Protein AF-0000000077294058 (afdb_homodimer)

pLDDT: mean 79.6, std 26.14, range [17.84, 98.94]

Foldseek 3Di:
DVVVVVVCCVCCVVVPDPDDDLALFFAAPPPQLQQAAAAADDLVCLQPPVNVVLVVSQVNSCVLLVAQKDASSRSPHRFGKMKGFFAPVVPVVQDVVLCVVQVDDGDHIWIFGPKDKDADAQDWDWAKFDALNHPQKIFIFIFGQKMKMWHATSVSDIDIDIDGGPRRVNVVQRVLSNRSHHRCVGGDPVGMDRNCVVVCVVVVNLEDEDRGRDPPPVPPVPDDDPPSPNPHPSDDPHYSPRPPPVCVVVVVVPPPVPPPPD/DVVVVVVVCVCCVVVPDPDDDLALFFAAPPPQLQQAAAAADDLVCLQPPVNVVLVVSQVNSCVLLVAQKDASSRSPHRFGKMKGFFAPVVCVVQDVVLCVVQVDDGDHIWIFGPKDKDADAQDWDWAKFDALNHPQKIFIFIFGQKMKMWHATSVSDIDIDIDGGPRRVNVVQRVLSNRSHHRCVGGDPVGMDRNCVVVCVVVVNLEDEDRGRDPPPVPPVDDDDPPSPNPHPSPDPHYSPRPPPVCVVVVVVPPPVPPPPD

Solvent-accessible surface area (backbone atoms only — not comparable to full-atom values): 27857 Å² total; per-residue (Å²): 112,70,62,59,51,47,50,48,50,46,42,36,66,74,54,45,70,61,63,64,64,72,39,83,29,58,47,33,40,57,40,66,57,49,55,38,62,33,37,73,64,60,70,88,44,38,71,34,70,67,47,47,48,50,52,51,44,50,52,52,35,34,59,50,54,56,36,41,58,46,34,34,28,40,24,60,34,64,37,28,36,38,37,37,34,34,57,69,72,51,50,71,72,56,34,67,68,53,36,58,76,44,43,55,68,71,36,69,83,41,56,32,37,50,62,47,78,43,81,72,34,81,56,69,45,76,46,54,36,36,37,64,38,44,71,64,34,34,24,34,32,70,31,45,37,21,28,35,40,37,30,21,31,76,82,53,42,82,44,77,44,82,25,44,35,42,49,16,40,51,51,53,56,42,50,31,38,36,58,20,38,59,70,76,74,62,34,46,61,91,52,39,20,38,73,52,25,65,57,25,49,43,48,58,11,61,33,33,44,52,52,46,66,66,75,73,60,71,71,66,72,66,75,85,81,91,52,93,67,69,44,60,63,52,65,82,58,38,20,66,24,68,63,68,69,60,61,68,65,60,50,54,63,57,57,66,68,64,61,65,86,111,114,67,64,60,49,47,50,46,50,47,42,37,66,74,53,45,70,62,64,66,64,72,39,83,32,58,47,31,40,58,41,65,56,48,56,39,62,34,37,74,64,59,71,90,45,38,70,32,69,66,47,47,48,52,51,53,43,49,54,51,35,34,60,50,57,57,38,41,60,48,35,35,29,41,24,60,34,65,37,28,35,39,38,36,34,31,57,68,72,51,50,73,72,58,34,68,66,54,35,58,75,44,43,55,69,71,36,69,84,43,58,31,36,50,61,46,79,45,81,73,33,83,54,68,45,74,46,54,36,35,36,64,36,44,68,64,33,34,25,35,32,70,32,46,36,20,28,36,39,35,30,20,32,74,82,53,42,81,44,76,44,82,25,47,36,42,49,16,40,50,50,53,54,43,51,31,39,36,58,19,36,57,70,75,74,63,34,45,62,90,51,38,21,39,75,51,26,65,58,26,48,42,47,58,10,60,33,32,44,51,53,47,68,66,73,70,62,70,72,63,69,67,74,86,82,88,52,94,66,70,45,59,61,53,59,87,53,36,20,64,24,69,65,68,68,59,62,69,66,60,50,53,63,58,59,64,70,65,60,67,92,110

Structure (mmCIF, N/CA/C/O backbone):
data_AF-0000000077294058-model_v1
#
loop_
_entity.id
_entity.type
_entity.pdbx_description
1 polymer 'Peptide deformylase'
#
loop_
_atom_site.group_PDB
_atom_site.id
_atom_site.type_symbol
_atom_site.label_atom_id
_atom_site.label_alt_id
_atom_site.label_comp_id
_atom_site.label_asym_id
_atom_site.label_entity_id
_atom_site.label_seq_id
_atom_site.pdbx_PDB_ins_code
_atom_site.Cartn_x
_atom_site.Cartn_y
_atom_site.Cartn_z
_atom_site.occupancy
_atom_site.B_iso_or_equiv
_atom_site.auth_seq_id
_atom_site.auth_comp_id
_atom_site.auth_asym_id
_atom_site.auth_atom_id
_atom_site.pdbx_PDB_model_num
ATOM 1 N N . MET A 1 1 ? 33.344 -24.406 22.625 1 46.06 1 MET A N 1
ATOM 2 C CA . MET A 1 1 ? 32.562 -24.953 21.516 1 46.06 1 MET A CA 1
ATOM 3 C C . MET A 1 1 ? 31.109 -24.531 21.625 1 46.06 1 MET A C 1
ATOM 5 O O . MET A 1 1 ? 30.484 -24.156 20.641 1 46.06 1 MET A O 1
ATOM 9 N N . ALA A 1 2 ? 30.547 -24.625 22.797 1 55.66 2 ALA A N 1
ATOM 10 C CA . ALA A 1 2 ? 29.141 -24.344 23.062 1 55.66 2 ALA A CA 1
ATOM 11 C C . ALA A 1 2 ? 28.859 -22.844 22.969 1 55.66 2 ALA A C 1
ATOM 13 O O . ALA A 1 2 ? 27.812 -22.438 22.453 1 55.66 2 ALA A O 1
ATOM 14 N N . LEU A 1 3 ? 29.766 -22.062 23.25 1 52.66 3 LEU A N 1
ATOM 15 C CA . LEU A 1 3 ? 29.578 -20.625 23.25 1 52.66 3 LEU A CA 1
ATOM 16 C C . LEU A 1 3 ? 29.609 -20.078 21.812 1 52.66 3 LEU A C 1
ATOM 18 O O . LEU A 1 3 ? 28.828 -19.188 21.469 1 52.66 3 LEU A O 1
ATOM 22 N N . LYS A 1 4 ? 30.531 -20.578 21.016 1 55.75 4 LYS A N 1
ATOM 23 C CA . LYS A 1 4 ? 30.609 -20.172 19.625 1 55.75 4 LYS A CA 1
ATOM 24 C C . LYS A 1 4 ? 29.359 -20.562 18.859 1 55.75 4 LYS A C 1
ATOM 26 O O . LYS A 1 4 ? 28.875 -19.812 18 1 55.75 4 LYS A O 1
ATOM 31 N N . SER A 1 5 ? 28.859 -21.734 19.234 1 54.81 5 SER A N 1
ATOM 32 C CA . SER A 1 5 ? 27.609 -22.172 18.625 1 54.81 5 SER A CA 1
ATOM 33 C C . SER A 1 5 ? 26.453 -21.25 19.016 1 54.81 5 SER A C 1
ATOM 35 O O . SER A 1 5 ? 25.594 -20.922 18.172 1 54.81 5 SER A O 1
ATOM 37 N N . PHE A 1 6 ? 26.531 -20.75 20.203 1 52.91 6 PHE A N 1
ATOM 38 C CA . PHE A 1 6 ? 25.5 -19.859 20.688 1 52.91 6 PHE A CA 1
ATOM 39 C C . PHE A 1 6 ? 25.594 -18.5 19.984 1 52.91 6 PHE A C 1
ATOM 41 O O . PHE A 1 6 ? 24.578 -17.938 19.562 1 52.91 6 PHE A O 1
ATOM 48 N N . LEU A 1 7 ? 26.734 -18.031 19.891 1 53.31 7 LEU A N 1
ATOM 49 C CA . LEU A 1 7 ? 26.938 -16.734 19.234 1 53.31 7 LEU A CA 1
ATOM 50 C C . LEU A 1 7 ? 26.609 -16.812 17.75 1 53.31 7 LEU A C 1
ATOM 52 O O . LEU A 1 7 ? 26.031 -15.883 17.203 1 53.31 7 LEU A O 1
ATOM 56 N N . SER A 1 8 ? 27 -17.906 17.141 1 52.81 8 SER A N 1
ATOM 57 C CA . SER A 1 8 ? 26.672 -18.109 15.742 1 52.81 8 SER A CA 1
ATOM 58 C C . SER A 1 8 ? 25.156 -18.219 15.547 1 52.81 8 SER A C 1
ATOM 60 O O . SER A 1 8 ? 24.609 -17.656 14.586 1 52.81 8 SER A O 1
ATOM 62 N N . ALA A 1 9 ? 24.609 -18.984 16.391 1 48.84 9 ALA A N 1
ATOM 63 C CA . ALA A 1 9 ? 23.156 -19.094 16.359 1 48.84 9 ALA A CA 1
ATOM 64 C C . ALA A 1 9 ? 22.484 -17.75 16.609 1 48.84 9 ALA A C 1
ATOM 66 O O . ALA A 1 9 ? 21.5 -17.391 15.961 1 48.84 9 ALA A O 1
ATOM 67 N N . TYR A 1 10 ? 23.109 -17.125 17.531 1 48.69 10 TYR A N 1
ATOM 68 C CA . TYR A 1 10 ? 22.656 -15.781 17.844 1 48.69 10 TYR A CA 1
ATOM 69 C C . TYR A 1 10 ? 22.828 -14.852 16.656 1 48.69 10 TYR A C 1
ATOM 71 O O . TYR A 1 10 ? 21.922 -14.094 16.312 1 48.69 10 TYR A O 1
ATOM 79 N N . ARG A 1 11 ? 24.016 -14.805 16.125 1 50.94 11 ARG A N 1
ATOM 80 C CA . ARG A 1 11 ? 24.297 -13.984 14.961 1 50.94 11 ARG A CA 1
ATOM 81 C C . ARG A 1 11 ? 23.422 -14.383 13.773 1 50.94 11 ARG A C 1
ATOM 83 O O . ARG A 1 11 ? 22.906 -13.523 13.062 1 50.94 11 ARG A O 1
ATOM 90 N N . ASN A 1 12 ? 23.391 -15.672 13.547 1 49.75 12 ASN A N 1
ATOM 91 C CA . ASN A 1 12 ? 22.547 -16.172 12.469 1 49.75 12 ASN A CA 1
ATOM 92 C C . ASN A 1 12 ? 21.078 -15.82 12.711 1 49.75 12 ASN A C 1
ATOM 94 O O . ASN A 1 12 ? 20.312 -15.648 11.758 1 49.75 12 ASN A O 1
ATOM 98 N N . PHE A 1 13 ? 20.812 -15.953 13.875 1 49.56 13 PHE A N 1
ATOM 99 C CA . PHE A 1 13 ? 19.453 -15.562 14.258 1 49.56 13 PHE A CA 1
ATOM 100 C C . PHE A 1 13 ? 19.219 -14.086 13.977 1 49.56 13 PHE A C 1
ATOM 102 O O . PHE A 1 13 ? 18.172 -13.711 13.43 1 49.56 13 PHE A O 1
ATOM 109 N N . PHE A 1 14 ? 20.172 -13.305 14.375 1 50.72 14 PHE A N 1
ATOM 110 C CA . PHE A 1 14 ? 20.047 -11.859 14.227 1 50.72 14 PHE A CA 1
ATOM 111 C C . PHE A 1 14 ? 20.438 -11.422 12.82 1 50.72 14 PHE A C 1
ATOM 113 O O . PHE A 1 14 ? 19.969 -10.391 12.336 1 50.72 14 PHE A O 1
ATOM 120 N N . TYR A 1 15 ? 21.391 -12.102 12.234 1 54.09 15 TYR A N 1
ATOM 121 C CA . TYR A 1 15 ? 21.828 -11.836 10.867 1 54.09 15 TYR A CA 1
ATOM 122 C C . TYR A 1 15 ? 21.656 -13.07 9.992 1 54.09 15 TYR A C 1
ATOM 124 O O . TYR A 1 15 ? 22.641 -13.711 9.609 1 54.09 15 TYR A O 1
ATOM 132 N N . PRO A 1 16 ? 20.422 -13.555 9.969 1 52.91 16 PRO A N 1
ATOM 133 C CA . PRO A 1 16 ? 20.234 -14.758 9.148 1 52.91 16 PRO A CA 1
ATOM 134 C C . PRO A 1 16 ? 20.781 -14.594 7.73 1 52.91 16 PRO A C 1
ATOM 136 O O . PRO A 1 16 ? 20.844 -13.477 7.211 1 52.91 16 PRO A O 1
ATOM 139 N N . LYS A 1 17 ? 21.531 -15.547 7.297 1 59.53 17 LYS A N 1
ATOM 140 C CA . LYS A 1 17 ? 21.828 -15.578 5.867 1 59.53 17 LYS A CA 1
ATOM 141 C C . LYS A 1 17 ? 20.562 -15.352 5.035 1 59.53 17 LYS A C 1
ATOM 143 O O . LYS A 1 17 ? 19.516 -15.93 5.328 1 59.53 17 LYS A O 1
ATOM 148 N N . PRO A 1 18 ? 20.625 -14.352 4.23 1 64.06 18 PRO A N 1
ATOM 149 C CA . PRO A 1 18 ? 19.422 -14.086 3.438 1 64.06 18 PRO A CA 1
ATOM 150 C C . PRO A 1 18 ? 18.859 -15.336 2.773 1 64.06 18 PRO A C 1
ATOM 152 O O . PRO A 1 18 ? 19.609 -16.156 2.254 1 64.06 18 PRO A O 1
ATOM 155 N N . ALA A 1 19 ? 17.672 -15.742 3.121 1 75.62 19 ALA A N 1
ATOM 156 C CA . ALA A 1 19 ? 16.984 -16.859 2.469 1 75.62 19 ALA A CA 1
ATOM 157 C C . ALA A 1 19 ? 17.125 -16.766 0.952 1 75.62 19 ALA A C 1
ATOM 159 O O . ALA A 1 19 ? 17.188 -15.672 0.39 1 75.62 19 ALA A O 1
ATOM 160 N N . LYS A 1 20 ? 17.391 -17.875 0.391 1 88.38 20 LYS A N 1
ATOM 161 C CA . LYS A 1 20 ? 17.406 -17.953 -1.066 1 88.38 20 LYS A CA 1
ATOM 162 C C . LYS A 1 20 ? 16.094 -18.469 -1.61 1 88.38 20 LYS A C 1
ATOM 164 O O . LYS A 1 20 ? 15.477 -19.359 -1.014 1 88.38 20 LYS A O 1
ATOM 169 N N . PRO A 1 21 ? 15.625 -17.969 -2.703 1 93.06 21 PRO A N 1
ATOM 170 C CA . PRO A 1 21 ? 14.406 -18.5 -3.326 1 93.06 21 PRO A CA 1
ATOM 171 C C . PRO A 1 21 ? 14.562 -19.938 -3.805 1 93.06 21 PRO A C 1
ATOM 173 O O . PRO A 1 21 ? 15.688 -20.406 -4.02 1 93.06 21 PRO A O 1
ATOM 176 N N . PRO A 1 22 ? 13.523 -20.688 -3.924 1 96 22 PRO A N 1
ATOM 177 C CA . PRO A 1 22 ? 12.141 -20.25 -3.77 1 96 22 PRO A CA 1
ATOM 178 C C . PRO A 1 22 ? 11.742 -20.031 -2.309 1 96 22 PRO A C 1
ATOM 180 O O . PRO A 1 22 ? 12 -20.891 -1.465 1 96 22 PRO A O 1
ATOM 183 N N . PHE A 1 23 ? 11.125 -18.984 -2.096 1 94.88 23 PHE A N 1
ATOM 184 C CA . PHE A 1 23 ? 10.789 -18.594 -0.732 1 94.88 23 PHE A CA 1
ATOM 185 C C . PHE A 1 23 ? 9.547 -19.328 -0.252 1 94.88 23 PHE A C 1
ATOM 187 O O . PHE A 1 23 ? 8.75 -19.812 -1.063 1 94.88 23 PHE A O 1
ATOM 194 N N . LEU A 1 24 ? 9.422 -19.344 1.121 1 93.56 24 LEU A N 1
ATOM 195 C CA . LEU A 1 24 ? 8.195 -19.828 1.733 1 93.56 24 LEU A CA 1
ATOM 196 C C . LEU A 1 24 ? 7.266 -18.688 2.102 1 93.56 24 LEU A C 1
ATOM 198 O O . LEU A 1 24 ? 6.148 -18.906 2.572 1 93.56 24 LEU A O 1
ATOM 202 N N . HIS A 1 25 ? 7.766 -17.5 1.9 1 93.19 25 HIS A N 1
ATOM 203 C CA . HIS A 1 25 ? 6.961 -16.297 2.006 1 93.19 25 HIS A CA 1
ATOM 204 C C . HIS A 1 25 ? 6.75 -15.648 0.637 1 93.19 25 HIS A C 1
ATOM 206 O O . HIS A 1 25 ? 7.285 -16.125 -0.366 1 93.19 25 HIS A O 1
ATOM 212 N N . ILE A 1 26 ? 5.898 -14.648 0.587 1 96 26 ILE A N 1
ATOM 213 C CA . ILE A 1 26 ? 5.586 -13.992 -0.681 1 96 26 ILE A CA 1
ATOM 214 C C . ILE A 1 26 ? 6.309 -12.648 -0.763 1 96 26 ILE A C 1
ATOM 216 O O . ILE A 1 26 ? 6.262 -11.852 0.177 1 96 26 ILE A O 1
ATOM 220 N N . CYS A 1 27 ? 7.047 -12.484 -1.864 1 96.81 27 CYS A N 1
ATOM 221 C CA . CYS A 1 27 ? 7.727 -11.219 -2.109 1 96.81 27 CYS A CA 1
ATOM 222 C C . CYS A 1 27 ? 6.734 -10.062 -2.131 1 96.81 27 CYS A C 1
ATOM 224 O O . CYS A 1 27 ? 5.613 -10.211 -2.621 1 96.81 27 CYS A O 1
ATOM 226 N N . GLN A 1 28 ? 7.172 -8.945 -1.609 1 96 28 GLN A N 1
ATOM 227 C CA . GLN A 1 28 ? 6.312 -7.773 -1.541 1 96 28 GLN A CA 1
ATOM 228 C C . GLN A 1 28 ? 6.742 -6.719 -2.557 1 96 28 GLN A C 1
ATOM 230 O O . GLN A 1 28 ? 7.906 -6.676 -2.961 1 96 28 GLN A O 1
ATOM 235 N N . VAL A 1 29 ? 5.773 -5.879 -2.971 1 97.38 29 VAL A N 1
ATOM 236 C CA . VAL A 1 29 ? 6.027 -4.828 -3.951 1 97.38 29 VAL A CA 1
ATOM 237 C C . VAL A 1 29 ? 7.273 -4.039 -3.555 1 97.38 29 VAL A C 1
ATOM 239 O O . VAL A 1 29 ? 7.477 -3.738 -2.377 1 97.38 29 VAL A O 1
ATOM 242 N N . GLY A 1 30 ? 8.07 -3.678 -4.543 1 96.25 30 GLY A N 1
ATOM 243 C CA . GLY A 1 30 ? 9.391 -3.1 -4.332 1 96.25 30 GLY A CA 1
ATOM 244 C C . GLY A 1 30 ? 10.516 -4.047 -4.688 1 96.25 30 GLY A C 1
ATOM 245 O O . GLY A 1 30 ? 11.594 -3.613 -5.094 1 96.25 30 GLY A O 1
ATOM 246 N N . ASP A 1 31 ? 10.266 -5.363 -4.398 1 95.38 31 ASP A N 1
ATOM 247 C CA . ASP A 1 31 ? 11.219 -6.375 -4.852 1 95.38 31 ASP A CA 1
ATOM 248 C C . ASP A 1 31 ? 11.359 -6.348 -6.371 1 95.38 31 ASP A C 1
ATOM 250 O O . ASP A 1 31 ? 10.375 -6.5 -7.098 1 95.38 31 ASP A O 1
ATOM 254 N N . PRO A 1 32 ? 12.539 -6.219 -6.867 1 96.69 32 PRO A N 1
ATOM 255 C CA . PRO A 1 32 ? 12.734 -6.117 -8.312 1 96.69 32 PRO A CA 1
ATOM 256 C C . PRO A 1 32 ? 12.219 -7.34 -9.07 1 96.69 32 PRO A C 1
ATOM 258 O O . PRO A 1 32 ? 11.844 -7.23 -10.242 1 96.69 32 PRO A O 1
ATOM 261 N N . ILE A 1 33 ? 12.117 -8.453 -8.406 1 97.44 33 ILE A N 1
ATOM 262 C CA . ILE A 1 33 ? 11.648 -9.688 -9.023 1 97.44 33 ILE A CA 1
ATOM 263 C C . ILE A 1 33 ? 10.211 -9.516 -9.5 1 97.44 33 ILE A C 1
ATOM 265 O O . ILE A 1 33 ? 9.766 -10.203 -10.422 1 97.44 33 ILE A O 1
ATOM 269 N N . LEU A 1 34 ? 9.461 -8.594 -8.891 1 98.19 34 LEU A N 1
ATOM 270 C CA . LEU A 1 34 ? 8.047 -8.398 -9.203 1 98.19 34 LEU A CA 1
ATOM 271 C C . LEU A 1 34 ? 7.875 -7.402 -10.344 1 98.19 34 LEU A C 1
ATOM 273 O O . LEU A 1 34 ? 6.758 -7.184 -10.812 1 98.19 34 LEU A O 1
ATOM 277 N N . ARG A 1 35 ? 8.93 -6.828 -10.828 1 97.69 35 ARG A N 1
ATOM 278 C CA . ARG A 1 35 ? 8.828 -5.816 -11.875 1 97.69 35 ARG A CA 1
ATOM 279 C C . ARG A 1 35 ? 9.562 -6.262 -13.141 1 97.69 35 ARG A C 1
ATOM 281 O O . ARG A 1 35 ? 9.531 -5.566 -14.156 1 97.69 35 ARG A O 1
ATOM 288 N N . ALA A 1 36 ? 10.172 -7.352 -13.102 1 96.88 36 ALA A N 1
ATOM 289 C CA . ALA A 1 36 ? 10.844 -7.895 -14.273 1 96.88 36 ALA A CA 1
ATOM 290 C C . ALA A 1 36 ? 10 -8.977 -14.945 1 96.88 36 ALA A C 1
ATOM 292 O O . ALA A 1 36 ? 9.391 -9.805 -14.266 1 96.88 36 ALA A O 1
ATOM 293 N N . PRO A 1 37 ? 9.992 -8.969 -16.297 1 98.38 37 PRO A N 1
ATOM 294 C CA . PRO A 1 37 ? 9.305 -10.086 -16.953 1 98.38 37 PRO A CA 1
ATOM 295 C C . PRO A 1 37 ? 9.977 -11.43 -16.672 1 98.38 37 PRO A C 1
ATOM 297 O O . PRO A 1 37 ? 11.203 -11.531 -16.703 1 98.38 37 PRO A O 1
ATOM 300 N N . ALA A 1 38 ? 9.195 -12.398 -16.391 1 98.56 38 ALA A N 1
ATOM 301 C CA . ALA A 1 38 ? 9.703 -13.742 -16.141 1 98.56 38 ALA A CA 1
ATOM 302 C C . ALA A 1 38 ? 10.125 -14.422 -17.438 1 98.56 38 ALA A C 1
ATOM 304 O O . ALA A 1 38 ? 9.609 -14.094 -18.5 1 98.56 38 ALA A O 1
ATOM 305 N N . LYS A 1 39 ? 10.977 -15.367 -17.312 1 98.62 39 LYS A N 1
ATOM 306 C CA . LYS A 1 39 ? 11.516 -16.062 -18.484 1 98.62 39 LYS A CA 1
ATOM 307 C C . LYS A 1 39 ? 10.805 -17.406 -18.703 1 98.62 39 LYS A C 1
ATOM 309 O O . LYS A 1 39 ? 10.438 -18.078 -17.734 1 98.62 39 LYS A O 1
ATOM 314 N N . PRO A 1 40 ? 10.75 -17.797 -19.953 1 98.75 40 PRO A N 1
ATOM 315 C CA . PRO A 1 40 ? 10.133 -19.094 -20.219 1 98.75 40 PRO A CA 1
ATOM 316 C C . PRO A 1 40 ? 10.961 -20.266 -19.688 1 98.75 40 PRO A C 1
ATOM 318 O O . PRO A 1 40 ? 12.188 -20.156 -19.578 1 98.75 40 PRO A O 1
ATOM 321 N N . VAL A 1 41 ? 10.266 -21.297 -19.359 1 98.75 41 VAL A N 1
ATOM 322 C CA . VAL A 1 41 ? 10.898 -22.562 -19.016 1 98.75 41 VAL A CA 1
ATOM 323 C C . VAL A 1 41 ? 11.141 -23.391 -20.281 1 98.75 41 VAL A C 1
ATOM 325 O O . VAL A 1 41 ? 10.211 -23.625 -21.062 1 98.75 41 VAL A O 1
ATOM 328 N N . PRO A 1 42 ? 12.359 -23.781 -20.5 1 98.06 42 PRO A N 1
ATOM 329 C CA . PRO A 1 42 ? 12.516 -24.734 -21.609 1 98.06 42 PRO A CA 1
ATOM 330 C C . PRO A 1 42 ? 11.633 -25.969 -21.469 1 98.06 42 PRO A C 1
ATOM 332 O O . PRO A 1 42 ? 11.594 -26.578 -20.391 1 98.06 42 PRO A O 1
ATOM 335 N N . PRO A 1 43 ? 10.953 -26.344 -22.484 1 96.19 43 PRO A N 1
ATOM 336 C CA . PRO A 1 43 ? 9.984 -27.438 -22.375 1 96.19 43 PRO A CA 1
ATOM 337 C C . PRO A 1 43 ? 10.602 -28.734 -21.859 1 96.19 43 PRO A C 1
ATOM 339 O O . PRO A 1 43 ? 9.961 -29.453 -21.094 1 96.19 43 PRO A O 1
ATOM 342 N N . ASP A 1 44 ? 11.875 -29.016 -22.188 1 96.31 44 ASP A N 1
ATOM 343 C CA . ASP A 1 44 ? 12.547 -30.234 -21.766 1 96.31 44 ASP A CA 1
ATOM 344 C C . ASP A 1 44 ? 12.844 -30.219 -20.266 1 96.31 44 ASP A C 1
ATOM 346 O O . ASP A 1 44 ? 13.125 -31.266 -19.672 1 96.31 44 ASP A O 1
ATOM 350 N N . ASP A 1 45 ? 12.695 -29.031 -19.672 1 97.75 45 ASP A N 1
ATOM 351 C CA . ASP A 1 45 ? 13.047 -28.875 -18.266 1 97.75 45 ASP A CA 1
ATOM 352 C C . ASP A 1 45 ? 11.805 -29 -17.375 1 97.75 45 ASP A C 1
ATOM 354 O O . ASP A 1 45 ? 11.922 -29.078 -16.156 1 97.75 45 ASP A O 1
ATOM 358 N N . VAL A 1 46 ? 10.656 -29.109 -17.891 1 98.25 46 VAL A N 1
ATOM 359 C CA . VAL A 1 46 ? 9.398 -29.031 -17.156 1 98.25 46 VAL A CA 1
ATOM 360 C C . VAL A 1 46 ? 9.352 -30.156 -16.109 1 98.25 46 VAL A C 1
ATOM 362 O O . VAL A 1 46 ? 8.906 -29.938 -14.984 1 98.25 46 VAL A O 1
ATOM 365 N N . THR A 1 47 ? 9.883 -31.312 -16.469 1 97.94 47 THR A N 1
ATOM 366 C CA . THR A 1 47 ? 9.781 -32.469 -15.57 1 97.94 47 THR A CA 1
ATOM 367 C C . THR A 1 47 ? 11.055 -32.625 -14.734 1 97.94 47 THR A C 1
ATOM 369 O O . THR A 1 47 ? 11.211 -33.594 -14.008 1 97.94 47 THR A O 1
ATOM 372 N N . SER A 1 48 ? 11.992 -31.656 -14.883 1 97.75 48 SER A N 1
ATOM 373 C CA . SER A 1 48 ? 13.219 -31.703 -14.086 1 97.75 48 SER A CA 1
ATOM 374 C C . SER A 1 48 ? 12.914 -31.578 -12.602 1 97.75 48 SER A C 1
ATOM 376 O O . SER A 1 48 ? 11.906 -30.984 -12.211 1 97.75 48 SER A O 1
ATOM 378 N N . PRO A 1 49 ? 13.781 -32.094 -11.727 1 97.69 49 PRO A N 1
ATOM 379 C CA . PRO A 1 49 ? 13.602 -31.984 -10.281 1 97.69 49 PRO A CA 1
ATOM 380 C C . PRO A 1 49 ? 13.523 -30.531 -9.82 1 97.69 49 PRO A C 1
ATOM 382 O O . PRO A 1 49 ? 12.789 -30.203 -8.875 1 97.69 49 PRO A O 1
ATOM 385 N N . GLU A 1 50 ? 14.242 -29.672 -10.461 1 97.38 50 GLU A N 1
ATOM 386 C CA . GLU A 1 50 ? 14.273 -28.266 -10.094 1 97.38 50 GLU A CA 1
ATOM 387 C C . GLU A 1 50 ? 12.906 -27.609 -10.297 1 97.38 50 GLU A C 1
ATOM 389 O O . GLU A 1 50 ? 12.391 -26.953 -9.391 1 97.38 50 GLU A O 1
ATOM 394 N N . ILE A 1 51 ? 12.359 -27.844 -11.438 1 98.38 51 ILE A N 1
ATOM 395 C CA . ILE A 1 51 ? 11.062 -27.234 -11.742 1 98.38 51 ILE A CA 1
ATOM 396 C C . ILE A 1 51 ? 9.984 -27.859 -10.852 1 98.38 51 ILE A C 1
ATOM 398 O O . ILE A 1 51 ? 9.109 -27.156 -10.344 1 98.38 51 ILE A O 1
ATOM 402 N N . GLN A 1 52 ? 10.078 -29.172 -10.617 1 98.31 52 GLN A N 1
ATOM 403 C CA . GLN A 1 52 ? 9.094 -29.859 -9.781 1 98.31 52 GLN A CA 1
ATOM 404 C C . GLN A 1 52 ? 9.164 -29.359 -8.336 1 98.31 52 GLN A C 1
ATOM 406 O O . GLN A 1 52 ? 8.141 -29.25 -7.66 1 98.31 52 GLN A O 1
ATOM 411 N N . GLU A 1 53 ? 10.328 -29.016 -7.906 1 97.81 53 GLU A N 1
ATOM 412 C CA . GLU A 1 53 ? 10.492 -28.453 -6.57 1 97.81 53 GLU A CA 1
ATOM 413 C C . GLU A 1 53 ? 9.852 -27.062 -6.477 1 97.81 53 GLU A C 1
ATOM 415 O O . GLU A 1 53 ? 9.227 -26.734 -5.473 1 97.81 53 GLU A O 1
ATOM 420 N N . ILE A 1 54 ? 10.055 -26.312 -7.5 1 98.25 54 ILE A N 1
ATOM 421 C CA . ILE A 1 54 ? 9.445 -24.984 -7.551 1 98.25 54 ILE A CA 1
ATOM 422 C C . ILE A 1 54 ? 7.93 -25.109 -7.477 1 98.25 54 ILE A C 1
ATOM 424 O O . ILE A 1 54 ? 7.281 -24.406 -6.703 1 98.25 54 ILE A O 1
ATOM 428 N N . LEU A 1 55 ? 7.41 -26.031 -8.203 1 98.56 55 LEU A N 1
ATOM 429 C CA . LEU A 1 55 ? 5.969 -26.25 -8.219 1 98.56 55 LEU A CA 1
ATOM 430 C C . LEU A 1 55 ? 5.465 -26.672 -6.848 1 98.56 55 LEU A C 1
ATOM 432 O O . LEU A 1 55 ? 4.434 -26.188 -6.379 1 98.56 55 LEU A O 1
ATOM 436 N N . SER A 1 56 ? 6.184 -27.562 -6.246 1 98.19 56 SER A N 1
ATOM 437 C CA . SER A 1 56 ? 5.82 -28.016 -4.91 1 98.19 56 SER A CA 1
ATOM 438 C C . SER A 1 56 ? 5.836 -26.859 -3.91 1 98.19 56 SER A C 1
ATOM 440 O O . SER A 1 56 ? 4.938 -26.75 -3.074 1 98.19 56 SER A O 1
ATOM 442 N N . ARG A 1 57 ? 6.836 -26.016 -4.043 1 97.38 57 ARG A N 1
ATOM 443 C CA . ARG A 1 57 ? 6.949 -24.844 -3.17 1 97.38 57 ARG A CA 1
ATOM 444 C C . ARG A 1 57 ? 5.797 -23.875 -3.398 1 97.38 57 ARG A C 1
ATOM 446 O O . ARG A 1 57 ? 5.227 -23.344 -2.441 1 97.38 57 ARG A O 1
ATOM 453 N N . MET A 1 58 ? 5.43 -23.672 -4.578 1 98.06 58 MET A N 1
ATOM 454 C CA . MET A 1 58 ? 4.324 -22.781 -4.914 1 98.06 58 MET A CA 1
ATOM 455 C C . MET A 1 58 ? 3.012 -23.297 -4.328 1 98.06 58 MET A C 1
ATOM 457 O O . MET A 1 58 ? 2.232 -22.516 -3.773 1 98.06 58 MET A O 1
ATOM 461 N N . GLN A 1 59 ? 2.824 -24.578 -4.484 1 97.12 59 GLN A N 1
ATOM 462 C CA . GLN A 1 59 ? 1.606 -25.156 -3.938 1 97.12 59 GLN A CA 1
ATOM 463 C C . GLN A 1 59 ? 1.547 -25 -2.422 1 97.12 59 GLN A C 1
ATOM 465 O O . GLN A 1 59 ? 0.494 -24.672 -1.868 1 97.12 59 GLN A O 1
ATOM 470 N N . LEU A 1 60 ? 2.676 -25.219 -1.797 1 96.38 60 LEU A N 1
ATOM 471 C CA . LEU A 1 60 ? 2.762 -25.062 -0.349 1 96.38 60 LEU A CA 1
ATOM 472 C C . LEU A 1 60 ? 2.459 -23.625 0.06 1 96.38 60 LEU A C 1
ATOM 474 O O . LEU A 1 60 ? 1.684 -23.391 0.99 1 96.38 60 LEU A O 1
ATOM 478 N N . VAL A 1 61 ? 3.041 -22.688 -0.633 1 95.5 61 VAL A N 1
ATOM 479 C CA . VAL A 1 61 ? 2.863 -21.281 -0.324 1 95.5 61 VAL A CA 1
ATOM 480 C C . VAL A 1 61 ? 1.415 -20.859 -0.582 1 95.5 61 VAL A C 1
ATOM 482 O O . VAL A 1 61 ? 0.821 -20.125 0.211 1 95.5 61 VAL A O 1
ATOM 485 N N . MET A 1 62 ? 0.871 -21.297 -1.67 1 94.56 62 MET A N 1
ATOM 486 C CA . MET A 1 62 ? -0.523 -21 -1.982 1 94.56 62 MET A CA 1
ATOM 487 C C . MET A 1 62 ? -1.445 -21.453 -0.858 1 94.56 62 MET A C 1
ATOM 489 O O . MET A 1 62 ? -2.354 -20.719 -0.458 1 94.56 62 MET A O 1
ATOM 493 N N . LYS A 1 63 ? -1.213 -22.625 -0.377 1 90.81 63 LYS A N 1
ATOM 494 C CA . LYS A 1 63 ? -1.999 -23.156 0.731 1 90.81 63 LYS A CA 1
ATOM 495 C C . LYS A 1 63 ? -1.768 -22.359 2.008 1 90.81 63 LYS A C 1
ATOM 497 O O . LYS A 1 63 ? -2.721 -21.984 2.699 1 90.81 63 LYS A O 1
ATOM 502 N N . LYS A 1 64 ? -0.516 -22.094 2.246 1 89.94 64 LYS A N 1
ATOM 503 C CA . LYS A 1 64 ? -0.125 -21.375 3.453 1 89.94 64 LYS A CA 1
ATOM 504 C C . LYS A 1 64 ? -0.784 -20 3.504 1 89.94 64 LYS A C 1
ATOM 506 O O . LYS A 1 64 ? -1.233 -19.562 4.566 1 89.94 64 LYS A O 1
ATOM 511 N N . TYR A 1 65 ? -0.843 -19.344 2.432 1 89.44 65 TYR A N 1
ATOM 512 C CA . TYR A 1 65 ? -1.357 -17.969 2.375 1 89.44 65 TYR A CA 1
ATOM 513 C C . TYR A 1 65 ? -2.822 -17.969 1.954 1 89.44 65 TYR A C 1
ATOM 515 O O . TYR A 1 65 ? -3.43 -16.891 1.834 1 89.44 65 TYR A O 1
ATOM 523 N N . ASP A 1 66 ? -3.398 -19.125 1.656 1 88.81 66 ASP A N 1
ATOM 524 C CA . ASP A 1 66 ? -4.801 -19.281 1.284 1 88.81 66 ASP A CA 1
ATOM 525 C C . ASP A 1 66 ? -5.168 -18.375 0.11 1 88.81 66 ASP A C 1
ATOM 527 O O . ASP A 1 66 ? -6.164 -17.656 0.165 1 88.81 66 ASP A O 1
ATOM 531 N N . CYS A 1 67 ? -4.293 -18.359 -0.88 1 90.81 67 CYS A N 1
ATOM 532 C CA . CYS A 1 67 ? -4.562 -17.562 -2.062 1 90.81 67 CYS A CA 1
ATOM 533 C C . CYS A 1 67 ? -5.09 -18.422 -3.203 1 90.81 67 CYS A C 1
ATOM 535 O O . CYS A 1 67 ? -5.055 -19.641 -3.129 1 90.81 67 CYS A O 1
ATOM 537 N N . VAL A 1 68 ? -5.668 -17.766 -4.227 1 94.38 68 VAL A N 1
ATOM 538 C CA . VAL A 1 68 ? -6.371 -18.484 -5.285 1 94.38 68 VAL A CA 1
ATOM 539 C C . VAL A 1 68 ? -5.508 -18.516 -6.543 1 94.38 68 VAL A C 1
ATOM 541 O O . VAL A 1 68 ? -5.852 -19.203 -7.52 1 94.38 68 VAL A O 1
ATOM 544 N N . GLY A 1 69 ? -4.457 -17.828 -6.555 1 97 69 GLY A N 1
ATOM 545 C CA . GLY A 1 69 ? -3.449 -17.812 -7.605 1 97 69 GLY A CA 1
ATOM 546 C C . GLY A 1 69 ? -2.076 -17.406 -7.105 1 97 69 GLY A C 1
ATOM 547 O O . GLY A 1 69 ? -1.96 -16.641 -6.145 1 97 69 GLY A O 1
ATOM 548 N N . LEU A 1 70 ? -1.101 -17.891 -7.75 1 98.5 70 LEU A N 1
ATOM 549 C CA . LEU A 1 70 ? 0.28 -17.578 -7.402 1 98.5 70 LEU A CA 1
ATOM 550 C C . LEU A 1 70 ? 1.2 -17.75 -8.602 1 98.5 70 LEU A C 1
ATOM 552 O O . LEU A 1 70 ? 1.088 -18.734 -9.344 1 98.5 70 LEU A O 1
ATOM 556 N N . SER A 1 71 ? 2.064 -16.797 -8.789 1 98.75 71 SER A N 1
ATOM 557 C CA . SER A 1 71 ? 3.078 -16.891 -9.828 1 98.75 71 SER A CA 1
ATOM 558 C C . SER A 1 71 ? 4.465 -17.109 -9.234 1 98.75 71 SER A C 1
ATOM 560 O O . SER A 1 71 ? 4.719 -16.734 -8.086 1 98.75 71 SER A O 1
ATOM 562 N N . ALA A 1 72 ? 5.324 -17.656 -10 1 98.81 72 ALA A N 1
ATOM 563 C CA . ALA A 1 72 ? 6.66 -18.031 -9.547 1 98.81 72 ALA A CA 1
ATOM 564 C C . ALA A 1 72 ? 7.434 -16.797 -9.062 1 98.81 72 ALA A C 1
ATOM 566 O O . ALA A 1 72 ? 8.141 -16.859 -8.055 1 98.81 72 ALA A O 1
ATOM 567 N N . PRO A 1 73 ? 7.297 -15.633 -9.727 1 98.75 73 PRO A N 1
ATOM 568 C CA . PRO A 1 73 ? 8.023 -14.461 -9.234 1 98.75 73 PRO A CA 1
ATOM 569 C C . PRO A 1 73 ? 7.637 -14.086 -7.805 1 98.75 73 PRO A C 1
ATOM 571 O O . PRO A 1 73 ? 8.461 -13.547 -7.059 1 98.75 73 PRO A O 1
ATOM 574 N N . GLN A 1 74 ? 6.473 -14.422 -7.406 1 98.5 74 GLN A N 1
ATOM 575 C CA . GLN A 1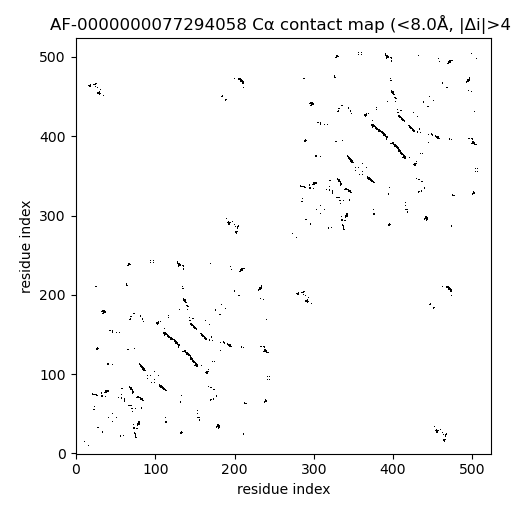 74 ? 6.008 -14.062 -6.074 1 98.5 74 GLN A CA 1
ATOM 576 C C . GLN A 1 74 ? 6.762 -14.828 -4.996 1 98.5 74 GLN A C 1
ATOM 578 O O . GLN A 1 74 ? 6.746 -14.445 -3.824 1 98.5 74 GLN A O 1
ATOM 583 N N . ILE A 1 75 ? 7.43 -15.914 -5.391 1 97.81 75 ILE A N 1
ATOM 584 C CA . ILE A 1 75 ? 8.258 -16.625 -4.414 1 97.81 75 ILE A CA 1
ATOM 585 C C . ILE A 1 75 ? 9.727 -16.5 -4.809 1 97.81 75 ILE A C 1
ATOM 587 O O . ILE A 1 75 ? 10.547 -17.344 -4.438 1 97.81 75 ILE A O 1
ATOM 591 N N . GLY A 1 76 ? 10.047 -15.57 -5.676 1 97.88 76 GLY A N 1
ATOM 592 C CA . GLY A 1 76 ? 11.43 -15.211 -5.945 1 97.88 76 GLY A CA 1
ATOM 593 C C . GLY A 1 76 ? 12.008 -15.93 -7.148 1 97.88 76 GLY A C 1
ATOM 594 O O . GLY A 1 76 ? 13.227 -15.945 -7.336 1 97.88 76 GLY A O 1
ATOM 595 N N . ILE A 1 77 ? 11.234 -16.578 -7.918 1 98.31 77 ILE A N 1
ATOM 596 C CA . ILE A 1 77 ? 11.719 -17.344 -9.062 1 98.31 77 ILE A CA 1
ATOM 597 C C . ILE A 1 77 ? 11.297 -16.656 -10.359 1 98.31 77 ILE A C 1
ATOM 599 O O . ILE A 1 77 ? 10.102 -16.516 -10.633 1 98.31 77 ILE A O 1
ATOM 603 N N . PRO A 1 78 ? 12.18 -16.203 -11.203 1 98.25 78 PRO A N 1
ATOM 604 C CA . PRO A 1 78 ? 11.852 -15.453 -12.414 1 98.25 78 PRO A CA 1
ATOM 605 C C . PRO A 1 78 ? 11.508 -16.359 -13.594 1 98.25 78 PRO A C 1
ATOM 607 O O . PRO A 1 78 ? 12.086 -16.219 -14.672 1 98.25 78 PRO A O 1
ATOM 610 N N . LEU A 1 79 ? 10.594 -17.266 -13.43 1 98.81 79 LEU A N 1
ATOM 611 C CA . LEU A 1 79 ? 10.156 -18.188 -14.477 1 98.81 79 LEU A CA 1
ATOM 612 C C . LEU A 1 79 ? 8.664 -18.047 -14.742 1 98.81 79 LEU A C 1
ATOM 614 O O . LEU A 1 79 ? 7.898 -17.719 -13.828 1 98.81 79 LEU A O 1
ATOM 618 N N . ARG A 1 80 ? 8.234 -18.281 -15.922 1 98.94 80 ARG A N 1
ATOM 619 C CA . ARG A 1 80 ? 6.836 -18.125 -16.328 1 98.94 80 ARG A CA 1
ATOM 620 C C . ARG A 1 80 ? 6.008 -19.328 -15.891 1 98.94 80 ARG A C 1
ATOM 622 O O . ARG A 1 80 ? 5.641 -20.156 -16.719 1 98.94 80 ARG A O 1
ATOM 629 N N . ILE A 1 81 ? 5.738 -19.406 -14.695 1 98.94 81 ILE A N 1
ATOM 630 C CA . ILE A 1 81 ? 4.934 -20.438 -14.062 1 98.94 81 ILE A CA 1
ATOM 631 C C . ILE A 1 81 ? 3.857 -19.812 -13.188 1 98.94 81 ILE A C 1
ATOM 633 O O . ILE A 1 81 ? 4.129 -18.844 -12.461 1 98.94 81 ILE A O 1
ATOM 637 N N . LEU A 1 82 ? 2.633 -20.266 -13.328 1 98.69 82 LEU A N 1
ATOM 638 C CA . LEU A 1 82 ? 1.603 -19.844 -12.375 1 98.69 82 LEU A CA 1
ATOM 639 C C . LEU A 1 82 ? 0.702 -21.016 -12.008 1 98.69 82 LEU A C 1
ATOM 641 O O . LEU A 1 82 ? 0.649 -22.016 -12.734 1 98.69 82 LEU A O 1
ATOM 645 N N . ILE A 1 83 ? 0.102 -20.969 -10.867 1 98.62 83 ILE A N 1
ATOM 646 C CA . ILE A 1 83 ? -0.864 -21.969 -10.406 1 98.62 83 ILE A CA 1
ATOM 647 C C . ILE A 1 83 ? -2.158 -21.266 -9.984 1 98.62 83 ILE A C 1
ATOM 649 O O . ILE A 1 83 ? -2.133 -20.141 -9.508 1 98.62 83 ILE A O 1
ATOM 653 N N . LEU A 1 84 ? -3.275 -21.922 -10.219 1 97.81 84 LEU A N 1
ATOM 654 C CA . LEU A 1 84 ? -4.617 -21.406 -9.953 1 97.81 84 LEU A CA 1
ATOM 655 C C . LEU A 1 84 ? -5.438 -22.438 -9.18 1 97.81 84 LEU A C 1
ATOM 657 O O . LEU A 1 84 ? -5.305 -23.641 -9.406 1 97.81 84 LEU A O 1
ATOM 661 N N . GLU A 1 85 ? -6.262 -21.953 -8.305 1 95.81 85 GLU A N 1
ATOM 662 C CA . GLU A 1 85 ? -7.211 -22.812 -7.602 1 95.81 85 GLU A CA 1
ATOM 663 C C . GLU A 1 85 ? -8.375 -22.016 -7.039 1 95.81 85 GLU A C 1
ATOM 665 O O . GLU A 1 85 ? -8.172 -20.953 -6.449 1 95.81 85 GLU A O 1
ATOM 670 N N . PHE A 1 86 ? -9.508 -22.422 -7.34 1 93.56 86 PHE A N 1
ATOM 671 C CA . PHE A 1 86 ? -10.703 -21.844 -6.75 1 93.56 86 PHE A CA 1
ATOM 672 C C . PHE A 1 86 ? -11.672 -22.922 -6.297 1 93.56 86 PHE A C 1
ATOM 674 O O . PHE A 1 86 ? -12.578 -23.312 -7.039 1 93.56 86 PHE A O 1
ATOM 681 N N . LEU A 1 87 ? -11.516 -23.312 -5.031 1 90.12 87 LEU A N 1
ATOM 682 C CA . LEU A 1 87 ? -12.203 -24.484 -4.504 1 90.12 87 LEU A CA 1
ATOM 683 C C . LEU A 1 87 ? -13.625 -24.141 -4.09 1 90.12 87 LEU A C 1
ATOM 685 O O . LEU A 1 87 ? -13.938 -22.984 -3.824 1 90.12 87 LEU A O 1
ATOM 689 N N . PRO A 1 88 ? -14.477 -25.125 -3.992 1 87.5 88 PRO A N 1
ATOM 690 C CA . PRO A 1 88 ? -15.883 -24.906 -3.643 1 87.5 88 PRO A CA 1
ATOM 691 C C . PRO A 1 88 ? -16.062 -24.25 -2.277 1 87.5 88 PRO A C 1
ATOM 693 O O . PRO A 1 88 ? -17.031 -23.516 -2.057 1 87.5 88 PRO A O 1
ATOM 696 N N . LYS A 1 89 ? -15.172 -24.484 -1.403 1 83.12 89 LYS A N 1
ATOM 697 C CA . LYS A 1 89 ? -15.266 -23.906 -0.065 1 83.12 89 LYS A CA 1
ATOM 698 C C . LYS A 1 89 ? -15.297 -22.391 -0.125 1 83.12 89 LYS A C 1
ATOM 700 O O . LYS A 1 89 ? -15.805 -21.734 0.788 1 83.12 89 LYS A O 1
ATOM 705 N N . ARG A 1 90 ? -14.797 -21.875 -1.195 1 80.81 90 ARG A N 1
ATOM 706 C CA . ARG A 1 90 ? -14.75 -20.438 -1.354 1 80.81 90 ARG A CA 1
ATOM 707 C C . ARG A 1 90 ? -16.141 -19.859 -1.577 1 80.81 90 ARG A C 1
ATOM 709 O O . ARG A 1 90 ? -16.406 -18.703 -1.23 1 80.81 90 ARG A O 1
ATOM 716 N N . ARG A 1 91 ? -17.016 -20.625 -2.188 1 78.31 91 ARG A N 1
ATOM 717 C CA . ARG A 1 91 ? -18.406 -20.203 -2.385 1 78.31 91 ARG A CA 1
ATOM 718 C C . ARG A 1 91 ? -19.062 -19.859 -1.053 1 78.31 91 ARG A C 1
ATOM 720 O O . ARG A 1 91 ? -19.766 -18.859 -0.937 1 78.31 91 ARG A O 1
ATOM 727 N N . LYS A 1 92 ? -18.859 -20.672 -0.112 1 75.56 92 LYS A N 1
ATOM 728 C CA . LYS A 1 92 ? -19.453 -20.484 1.211 1 75.56 92 LYS A CA 1
ATOM 729 C C . LYS A 1 92 ? -18.859 -19.234 1.891 1 75.56 92 LYS A C 1
ATOM 731 O O . LYS A 1 92 ? -19.578 -18.531 2.6 1 75.56 92 LYS A O 1
ATOM 736 N N . GLN A 1 93 ? -17.672 -18.953 1.613 1 74.38 93 GLN A N 1
ATOM 737 C CA . GLN A 1 93 ? -16.969 -17.844 2.25 1 74.38 93 GLN A CA 1
ATOM 738 C C . GLN A 1 93 ? -17.406 -16.516 1.673 1 74.38 93 GLN A C 1
ATOM 740 O O . GLN A 1 93 ? -17.484 -15.516 2.395 1 74.38 93 GLN A O 1
ATOM 745 N N . SER A 1 94 ? -17.75 -16.359 0.511 1 76.12 94 SER A N 1
ATOM 746 C CA . SER A 1 94 ? -18.062 -15.102 -0.165 1 76.12 94 SER A CA 1
ATOM 747 C C . SER A 1 94 ? -19.547 -14.781 -0.071 1 76.12 94 SER A C 1
ATOM 749 O O . SER A 1 94 ? -19.953 -13.617 -0.165 1 76.12 94 SER A O 1
ATOM 751 N N . GLY A 1 95 ? -20.344 -15.688 0.13 1 77.62 95 GLY A N 1
ATOM 752 C CA . GLY A 1 95 ? -21.781 -15.516 0.04 1 77.62 95 GLY A CA 1
ATOM 753 C C . GLY A 1 95 ? -22.328 -15.688 -1.369 1 77.62 95 GLY A C 1
ATOM 754 O O . GLY A 1 95 ? -21.625 -15.375 -2.342 1 77.62 95 GLY A O 1
ATOM 755 N N . GLU A 1 96 ? -23.531 -16.078 -1.491 1 82.88 96 GLU A N 1
ATOM 756 C CA . GLU A 1 96 ? -24.125 -16.453 -2.768 1 82.88 96 GLU A CA 1
ATOM 757 C C . GLU A 1 96 ? -24.266 -15.234 -3.682 1 82.88 96 GLU A C 1
ATOM 759 O O . GLU A 1 96 ? -24.062 -15.328 -4.891 1 82.88 96 GLU A O 1
ATOM 764 N N . ALA A 1 97 ? -24.625 -14.109 -3.121 1 83.12 97 ALA A N 1
ATOM 765 C CA . ALA A 1 97 ? -24.844 -12.906 -3.928 1 83.12 97 ALA A CA 1
ATOM 766 C C . ALA A 1 97 ? -23.547 -12.453 -4.59 1 83.12 97 ALA A C 1
ATOM 768 O O . ALA A 1 97 ? -23.531 -12.148 -5.785 1 83.12 97 ALA A O 1
ATOM 769 N N . VAL A 1 98 ? -22.531 -12.477 -3.83 1 84 98 VAL A N 1
ATOM 770 C CA . VAL A 1 98 ? -21.234 -12.07 -4.352 1 84 98 VAL A CA 1
ATOM 771 C C . VAL A 1 98 ? -20.734 -13.094 -5.367 1 84 98 VAL A C 1
ATOM 773 O O . VAL A 1 98 ? -20.203 -12.734 -6.422 1 84 98 VAL A O 1
ATOM 776 N N . TYR A 1 99 ? -20.984 -14.312 -5.082 1 86.06 99 TYR A N 1
ATOM 777 C CA . TYR A 1 99 ? -20.578 -15.406 -5.953 1 86.06 99 TYR A CA 1
ATOM 778 C C . TYR A 1 99 ? -21.234 -15.281 -7.324 1 86.06 99 TYR A C 1
ATOM 780 O O . TYR A 1 99 ? -20.562 -15.43 -8.352 1 86.06 99 TYR A O 1
ATOM 788 N N . ALA A 1 100 ? -22.438 -14.961 -7.309 1 87.88 100 ALA A N 1
ATOM 789 C CA . ALA A 1 100 ? -23.188 -14.812 -8.555 1 87.88 100 ALA A CA 1
ATOM 790 C C . ALA A 1 100 ? -22.781 -13.531 -9.281 1 87.88 100 ALA A C 1
ATOM 792 O O . ALA A 1 100 ? -22.547 -13.539 -10.492 1 87.88 100 ALA A O 1
ATOM 793 N N . ALA A 1 101 ? -22.688 -12.453 -8.547 1 87.38 101 ALA A N 1
ATOM 794 C CA . ALA A 1 101 ? -22.391 -11.141 -9.125 1 87.38 101 ALA A CA 1
ATOM 795 C C . ALA A 1 101 ? -21.016 -11.148 -9.812 1 87.38 101 ALA A C 1
ATOM 797 O O . ALA A 1 101 ? -20.828 -10.477 -10.836 1 87.38 101 ALA A O 1
ATOM 798 N N . ARG A 1 102 ? -20.141 -11.953 -9.289 1 88.25 102 ARG A N 1
ATOM 799 C CA . ARG A 1 102 ? -18.766 -11.969 -9.805 1 88.25 102 ARG A CA 1
ATOM 800 C C . ARG A 1 102 ? -18.562 -13.125 -10.773 1 88.25 102 ARG A C 1
ATOM 802 O O . ARG A 1 102 ? -17.438 -13.406 -11.195 1 88.25 102 ARG A O 1
ATOM 809 N N . GLU A 1 103 ? -19.688 -13.797 -11.086 1 91.69 103 GLU A N 1
ATOM 810 C CA . GLU A 1 103 ? -19.656 -14.922 -12.008 1 91.69 103 GLU A CA 1
ATOM 811 C C . GLU A 1 103 ? -18.562 -15.914 -11.625 1 91.69 103 GLU A C 1
ATOM 813 O O . GLU A 1 103 ? -17.734 -16.297 -12.461 1 91.69 103 GLU A O 1
ATOM 818 N N . MET A 1 104 ? -18.625 -16.328 -10.352 1 88.94 104 MET A N 1
ATOM 819 C CA . MET A 1 104 ? -17.594 -17.219 -9.836 1 88.94 104 MET A CA 1
ATOM 820 C C . MET A 1 104 ? -17.891 -18.656 -10.203 1 88.94 104 MET A C 1
ATOM 822 O O . MET A 1 104 ? -19.047 -19.031 -10.414 1 88.94 104 MET A O 1
ATOM 826 N N . SER A 1 105 ? -16.828 -19.406 -10.391 1 91.69 105 SER A N 1
ATOM 827 C CA . SER A 1 105 ? -16.875 -20.844 -10.625 1 91.69 105 SER A CA 1
ATOM 828 C C . SER A 1 105 ? -15.664 -21.531 -10 1 91.69 105 SER A C 1
ATOM 830 O O . SER A 1 105 ? -14.711 -20.875 -9.578 1 91.69 105 SER A O 1
ATOM 832 N N . THR A 1 106 ? -15.766 -22.812 -9.891 1 93.38 106 THR A N 1
ATOM 833 C CA . THR A 1 106 ? -14.703 -23.562 -9.219 1 93.38 106 THR A CA 1
ATOM 834 C C . THR A 1 106 ? -13.625 -23.969 -10.211 1 93.38 106 THR A C 1
ATOM 836 O O . THR A 1 106 ? -13.891 -24.109 -11.406 1 93.38 106 THR A O 1
ATOM 839 N N . LEU A 1 107 ? -12.508 -24.156 -9.734 1 95.94 107 LEU A N 1
ATOM 840 C CA . LEU A 1 107 ? -11.328 -24.594 -10.484 1 95.94 107 LEU A CA 1
ATOM 841 C C . LEU A 1 107 ? -10.391 -25.391 -9.586 1 95.94 107 LEU A C 1
ATOM 843 O O . LEU A 1 107 ? -9.922 -24.891 -8.562 1 95.94 107 LEU A O 1
ATOM 847 N N . PRO A 1 108 ? -10.18 -26.703 -9.898 1 96.19 108 PRO A N 1
ATOM 848 C CA . PRO A 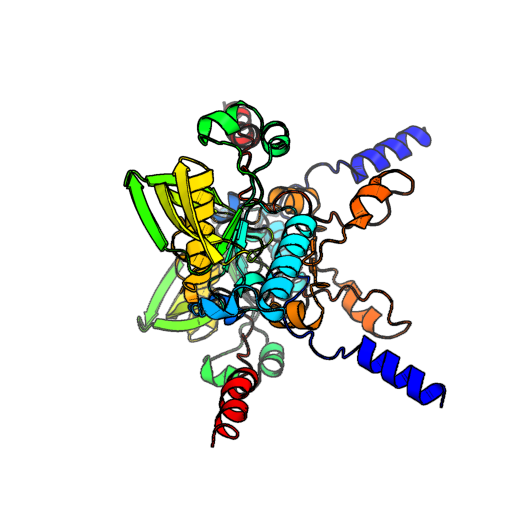1 108 ? -9.164 -27.422 -9.133 1 96.19 108 PRO A CA 1
ATOM 849 C C . PRO A 1 108 ? -7.762 -26.875 -9.344 1 96.19 108 PRO A C 1
ATOM 851 O O . PRO A 1 108 ? -7.543 -26.047 -10.234 1 96.19 108 PRO A O 1
ATOM 854 N N . LEU A 1 109 ? -6.887 -27.297 -8.422 1 97.12 109 LEU A N 1
ATOM 855 C CA . LEU A 1 109 ? -5.504 -26.859 -8.594 1 97.12 109 LEU A CA 1
ATOM 856 C C . LEU A 1 109 ? -5.023 -27.109 -10.016 1 97.12 109 LEU A C 1
ATOM 858 O O . LEU A 1 109 ? -5.055 -28.25 -10.5 1 97.12 109 LEU A O 1
ATOM 862 N N . THR A 1 110 ? -4.641 -26.078 -10.719 1 98.44 110 THR A N 1
ATOM 863 C CA . THR A 1 110 ? -4.215 -26.141 -12.109 1 98.44 110 THR A CA 1
ATOM 864 C C . THR A 1 110 ? -2.883 -25.406 -12.297 1 98.44 110 THR A C 1
ATOM 866 O O . THR A 1 110 ? -2.719 -24.281 -11.836 1 98.44 110 THR A O 1
ATOM 869 N N . VAL A 1 111 ? -1.958 -26.078 -12.914 1 98.75 111 VAL A N 1
ATOM 870 C CA . VAL A 1 111 ? -0.617 -25.547 -13.141 1 98.75 111 VAL A CA 1
ATOM 871 C C . VAL A 1 111 ? -0.476 -25.109 -14.594 1 98.75 111 VAL A C 1
ATOM 873 O O . VAL A 1 111 ? -0.908 -25.812 -15.508 1 98.75 111 VAL A O 1
ATOM 876 N N . PHE A 1 112 ? 0.102 -23.953 -14.82 1 98.88 112 PHE A N 1
ATOM 877 C CA . PHE A 1 112 ? 0.462 -23.5 -16.156 1 98.88 112 PHE A CA 1
ATOM 878 C C . PHE A 1 112 ? 1.937 -23.109 -16.234 1 98.88 112 PHE A C 1
ATOM 880 O O . PHE A 1 112 ? 2.398 -22.266 -15.461 1 98.88 112 PHE A O 1
ATOM 887 N N . ILE A 1 113 ? 2.666 -23.75 -17.078 1 98.88 113 ILE A N 1
ATOM 888 C CA . ILE A 1 113 ? 4.039 -23.391 -17.422 1 98.88 113 ILE A CA 1
ATOM 889 C C . ILE A 1 113 ? 4.078 -22.781 -18.828 1 98.88 113 ILE A C 1
ATOM 891 O O . ILE A 1 113 ? 3.484 -23.328 -19.766 1 98.88 113 ILE A O 1
ATOM 895 N N . ASN A 1 114 ? 4.734 -21.625 -18.969 1 98.88 114 ASN A N 1
ATOM 896 C CA . ASN A 1 114 ? 4.812 -20.844 -20.203 1 98.88 114 ASN A CA 1
ATOM 897 C C . ASN A 1 114 ? 3.424 -20.484 -20.734 1 98.88 114 ASN A C 1
ATOM 899 O O . ASN A 1 114 ? 3.127 -20.703 -21.906 1 98.88 114 ASN A O 1
ATOM 903 N N . PRO A 1 115 ? 2.588 -19.859 -19.859 1 98.94 115 PRO A N 1
ATOM 904 C CA . PRO A 1 115 ? 1.213 -19.578 -20.281 1 98.94 115 PRO A CA 1
ATOM 905 C C . PRO A 1 115 ? 1.129 -18.438 -21.297 1 98.94 115 PRO A C 1
ATOM 907 O O . PRO A 1 115 ? 1.932 -17.5 -21.25 1 98.94 115 PRO A O 1
ATOM 910 N N . LYS A 1 116 ? 0.178 -18.578 -22.125 1 98.81 116 LYS A N 1
ATOM 911 C CA . LYS A 1 116 ? -0.24 -17.531 -23.062 1 98.81 116 LYS A CA 1
ATOM 912 C C . LYS A 1 116 ? -1.727 -17.219 -22.906 1 98.81 116 LYS A C 1
ATOM 914 O O . LYS A 1 116 ? -2.551 -18.141 -22.844 1 98.81 116 LYS A O 1
ATOM 919 N N . MET A 1 117 ? -1.999 -15.93 -22.859 1 98.81 117 MET A N 1
ATOM 920 C CA . MET A 1 117 ? -3.379 -15.516 -22.625 1 98.81 117 MET A CA 1
ATOM 921 C C . MET A 1 117 ? -3.961 -14.836 -23.859 1 98.81 117 MET A C 1
ATOM 923 O O . MET A 1 117 ? -3.289 -14.023 -24.516 1 98.81 117 MET A O 1
ATOM 927 N N . GLN A 1 118 ? -5.172 -15.18 -24.156 1 98.75 118 GLN A N 1
ATOM 928 C CA . GLN A 1 118 ? -5.941 -14.508 -25.203 1 98.75 118 GLN A CA 1
ATOM 929 C C . GLN A 1 118 ? -7.27 -13.984 -24.656 1 98.75 118 GLN A C 1
ATOM 931 O O . GLN A 1 118 ? -7.973 -14.695 -23.922 1 98.75 118 GLN A O 1
ATOM 936 N N . VAL A 1 119 ? -7.605 -12.773 -25.047 1 98.56 119 VAL A N 1
ATOM 937 C CA . VAL A 1 119 ? -8.875 -12.203 -24.625 1 98.56 119 VAL A CA 1
ATOM 938 C C . VAL A 1 119 ? -10 -12.719 -25.516 1 98.56 119 VAL A C 1
ATOM 940 O O . VAL A 1 119 ? -9.875 -12.734 -26.75 1 98.56 119 VAL A O 1
ATOM 943 N N . VAL A 1 120 ? -11.055 -13.148 -24.953 1 98 120 VAL A N 1
ATOM 944 C CA . VAL A 1 120 ? -12.211 -13.688 -25.656 1 98 120 VAL A CA 1
ATOM 945 C C . VAL A 1 120 ? -13.352 -12.672 -25.641 1 98 120 VAL A C 1
ATOM 947 O O . VAL A 1 120 ? -14 -12.438 -26.672 1 98 120 VAL A O 1
ATOM 950 N N . ASP A 1 121 ? -13.625 -12.125 -24.516 1 97.81 121 ASP A N 1
ATOM 951 C CA . ASP A 1 121 ? -14.609 -11.07 -24.312 1 97.81 121 ASP A CA 1
ATOM 952 C C . ASP A 1 121 ? -13.938 -9.789 -23.812 1 97.81 121 ASP A C 1
ATOM 954 O O . ASP A 1 121 ? -13.453 -9.734 -22.688 1 97.81 121 ASP A O 1
ATOM 958 N N . TYR A 1 122 ? -14.039 -8.758 -24.578 1 97.25 122 TYR A N 1
ATOM 959 C CA . TYR A 1 122 ? -13.281 -7.535 -24.344 1 97.25 122 TYR A CA 1
ATOM 960 C C . TYR A 1 122 ? -14.023 -6.613 -23.375 1 97.25 122 TYR A C 1
ATOM 962 O O . TYR A 1 122 ? -13.508 -5.555 -23 1 97.25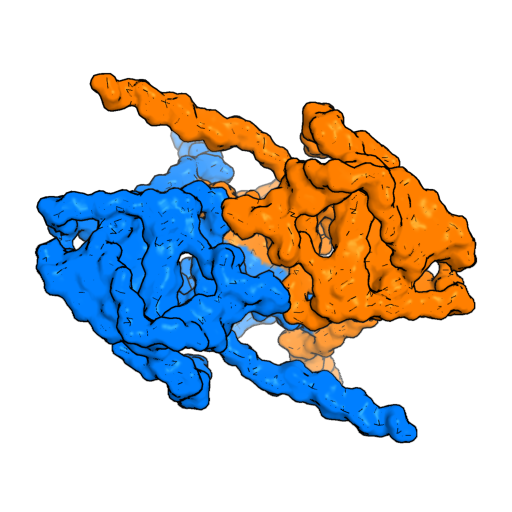 122 TYR A O 1
ATOM 970 N N . LYS A 1 123 ? -15.203 -7.016 -23.047 1 97.56 123 LYS A N 1
ATOM 971 C CA . LYS A 1 123 ? -15.891 -6.227 -22.031 1 97.56 123 LYS A CA 1
ATOM 972 C C . LYS A 1 123 ? -15.109 -6.207 -20.719 1 97.56 123 LYS A C 1
ATOM 974 O O . LYS A 1 123 ? -14.695 -7.258 -20.234 1 97.56 123 LYS A O 1
ATOM 979 N N . LYS A 1 124 ? -14.961 -5.023 -20.188 1 97.69 124 LYS A N 1
ATOM 980 C CA . LYS A 1 124 ? -14.242 -4.906 -18.922 1 97.69 124 LYS A CA 1
ATOM 981 C C . LYS A 1 124 ? -15.203 -4.816 -17.75 1 97.69 124 LYS A C 1
ATOM 983 O O . LYS A 1 124 ? -16.219 -4.129 -17.828 1 97.69 124 LYS A O 1
ATOM 988 N N . VAL A 1 125 ? -14.891 -5.551 -16.75 1 96.81 125 VAL A N 1
ATOM 989 C CA . VAL A 1 125 ? -15.664 -5.559 -15.516 1 96.81 125 VAL A CA 1
ATOM 990 C C . VAL A 1 125 ? -14.773 -5.117 -14.352 1 96.81 125 VAL A C 1
ATOM 992 O O . VAL A 1 125 ? -13.617 -5.52 -14.266 1 96.81 125 VAL A O 1
ATOM 995 N N . GLU A 1 126 ? -15.391 -4.289 -13.398 1 96.12 126 GLU A N 1
ATOM 996 C CA . GLU A 1 126 ? -14.625 -3.701 -12.305 1 96.12 126 GLU A CA 1
ATOM 997 C C . GLU A 1 126 ? -14.977 -4.344 -10.969 1 96.12 126 GLU A C 1
ATOM 999 O O . GLU A 1 126 ? -16.141 -4.367 -10.578 1 96.12 126 GLU A O 1
ATOM 1004 N N . PHE A 1 127 ? -14.062 -4.891 -10.297 1 94.31 127 PHE A N 1
ATOM 1005 C CA . PHE A 1 127 ? -14.195 -5.441 -8.953 1 94.31 127 PHE A CA 1
ATOM 1006 C C . PHE A 1 127 ? -12.922 -5.203 -8.141 1 94.31 127 PHE A C 1
ATOM 1008 O O . PHE A 1 127 ? -11.852 -4.984 -8.711 1 94.31 127 PHE A O 1
ATOM 1015 N N . PRO A 1 128 ? -13.016 -5.195 -6.855 1 93 128 PRO A N 1
ATOM 1016 C CA . PRO A 1 128 ? -11.805 -5.078 -6.031 1 93 128 PRO A CA 1
ATOM 1017 C C . PRO A 1 128 ? -10.891 -6.293 -6.148 1 93 128 PRO A C 1
ATOM 1019 O O . PRO A 1 128 ? -11.375 -7.426 -6.254 1 93 128 PRO A O 1
ATOM 1022 N N . GLU A 1 129 ? -9.641 -6.027 -6.191 1 93.5 129 GLU A N 1
ATOM 1023 C CA . GLU A 1 129 ? -8.594 -7.051 -6.168 1 93.5 129 GLU A CA 1
ATOM 1024 C C . GLU A 1 129 ? -7.602 -6.805 -5.035 1 93.5 129 GLU A C 1
ATOM 1026 O O . GLU A 1 129 ? -7.301 -5.652 -4.707 1 93.5 129 GLU A O 1
ATOM 1031 N N . ALA A 1 130 ? -7.219 -7.84 -4.465 1 94.06 130 ALA A N 1
ATOM 1032 C CA . ALA A 1 130 ? -6.066 -7.84 -3.566 1 94.06 130 ALA A CA 1
ATOM 1033 C C . ALA A 1 130 ? -4.91 -8.641 -4.152 1 94.06 130 ALA A C 1
ATOM 1035 O O . ALA A 1 130 ? -5.023 -9.195 -5.25 1 94.06 130 ALA A O 1
ATOM 1036 N N . CYS A 1 131 ? -3.801 -8.578 -3.521 1 95.31 131 CYS A N 1
ATOM 1037 C CA . CYS A 1 131 ? -2.596 -9.273 -3.965 1 95.31 131 CYS A CA 1
ATOM 1038 C C . CYS A 1 131 ? -1.714 -9.641 -2.779 1 95.31 131 CYS A C 1
ATOM 1040 O O . CYS A 1 131 ? -1.44 -8.805 -1.917 1 95.31 131 CYS A O 1
ATOM 1042 N N . GLU A 1 132 ? -1.291 -10.844 -2.74 1 95 132 GLU A N 1
ATOM 1043 C CA . GLU A 1 132 ? -0.428 -11.258 -1.64 1 95 132 GLU A CA 1
ATOM 1044 C C . GLU A 1 132 ? 0.939 -10.586 -1.723 1 95 132 GLU A C 1
ATOM 1046 O O . GLU A 1 132 ? 1.711 -10.617 -0.762 1 95 132 GLU A O 1
ATOM 1051 N N . SER A 1 133 ? 1.289 -10.016 -2.877 1 96.88 133 SER A N 1
ATOM 1052 C CA . SER A 1 133 ? 2.508 -9.227 -3.01 1 96.88 133 SER A CA 1
ATOM 1053 C C . SER A 1 133 ? 2.271 -7.777 -2.615 1 96.88 133 SER A C 1
ATOM 1055 O O . SER A 1 133 ? 3.191 -6.957 -2.666 1 96.88 133 SER A O 1
ATOM 1057 N N . LEU A 1 134 ? 1.089 -7.402 -2.344 1 95.25 134 LEU A N 1
ATOM 1058 C CA . LEU A 1 134 ? 0.65 -6.156 -1.722 1 95.25 134 LEU A CA 1
ATOM 1059 C C . LEU A 1 134 ? -0.296 -6.434 -0.56 1 95.25 134 LEU A C 1
ATOM 1061 O O . LEU A 1 134 ? -1.456 -6.016 -0.584 1 95.25 134 LEU A O 1
ATOM 1065 N N . LEU A 1 135 ? 0.268 -7.039 0.415 1 92.31 135 LEU A N 1
ATOM 1066 C CA . LEU A 1 135 ? -0.53 -7.613 1.492 1 92.31 135 LEU A CA 1
ATOM 1067 C C . LEU A 1 135 ? -1.277 -6.523 2.254 1 92.31 135 LEU A C 1
ATOM 1069 O O . LEU A 1 135 ? -0.684 -5.52 2.654 1 92.31 135 LEU A O 1
ATOM 1073 N N . GLY A 1 136 ? -2.572 -6.73 2.4 1 90.75 136 GLY A N 1
ATOM 1074 C CA . GLY A 1 136 ? -3.371 -5.84 3.229 1 90.75 136 GLY A CA 1
ATOM 1075 C C . GLY A 1 136 ? -4.004 -4.703 2.449 1 90.75 136 GLY A C 1
ATOM 1076 O O . GLY A 1 136 ? -4.684 -3.852 3.025 1 90.75 136 GLY A O 1
ATOM 1077 N N . TYR A 1 137 ? -3.781 -4.68 1.138 1 93.81 137 TYR A N 1
ATOM 1078 C CA . TYR A 1 137 ? -4.305 -3.586 0.325 1 93.81 137 TYR A CA 1
ATOM 1079 C C . TYR A 1 137 ? -5.109 -4.121 -0.854 1 93.81 137 TYR A C 1
ATOM 1081 O O . TYR A 1 137 ? -4.871 -5.238 -1.32 1 93.81 137 TYR A O 1
ATOM 1089 N N . SER A 1 138 ? -6.074 -3.328 -1.265 1 94.94 138 SER A N 1
ATOM 1090 C CA . SER A 1 138 ? -6.902 -3.674 -2.416 1 94.94 138 SER A CA 1
ATOM 1091 C C . SER A 1 138 ? -7.309 -2.43 -3.197 1 94.94 138 SER A C 1
ATOM 1093 O O . SER A 1 138 ? -7.121 -1.306 -2.727 1 94.94 138 SER A O 1
ATOM 1095 N N . ALA A 1 139 ? -7.77 -2.605 -4.387 1 96.62 139 ALA A N 1
ATOM 1096 C CA . ALA A 1 139 ? -8.32 -1.558 -5.246 1 96.62 139 ALA A CA 1
ATOM 1097 C C . ALA A 1 139 ? -9.219 -2.148 -6.328 1 96.62 139 ALA A C 1
ATOM 1099 O O . ALA A 1 139 ? -9.141 -3.346 -6.617 1 96.62 139 ALA A O 1
ATOM 1100 N N . VAL A 1 140 ? -10.062 -1.293 -6.824 1 96.62 140 VAL A N 1
ATOM 1101 C CA . VAL A 1 140 ? -10.883 -1.693 -7.961 1 96.62 140 VAL A CA 1
ATOM 1102 C C . VAL A 1 140 ? -10.039 -1.722 -9.234 1 96.62 140 VAL A C 1
ATOM 1104 O O . VAL A 1 140 ? -9.32 -0.765 -9.523 1 96.62 140 VAL A O 1
ATOM 1107 N N . VAL A 1 141 ? -10.133 -2.824 -9.953 1 97 141 VAL A N 1
ATOM 1108 C CA . VAL A 1 141 ? -9.328 -3.045 -11.156 1 97 141 VAL A CA 1
ATOM 1109 C C . VAL A 1 141 ? -10.227 -3.504 -12.297 1 97 141 VAL A C 1
ATOM 1111 O O . VAL A 1 141 ? -11.055 -4.406 -12.125 1 97 141 VAL A O 1
ATOM 1114 N N . PRO A 1 142 ? -10.117 -2.898 -13.453 1 98.31 142 PRO A N 1
ATOM 1115 C CA . PRO A 1 142 ? -10.828 -3.428 -14.609 1 98.31 142 PRO A CA 1
ATOM 1116 C C . PRO A 1 142 ? -10.156 -4.66 -15.211 1 98.31 142 PRO A C 1
ATOM 1118 O O . PRO A 1 142 ? -8.938 -4.68 -15.375 1 98.31 142 PRO A O 1
ATOM 1121 N N . ARG A 1 143 ? -10.969 -5.676 -15.469 1 98.12 143 ARG A N 1
ATOM 1122 C CA . ARG A 1 143 ? -10.5 -6.887 -16.141 1 98.12 143 ARG A CA 1
ATOM 1123 C C . ARG A 1 143 ? -11.445 -7.301 -17.25 1 98.12 143 ARG A C 1
ATOM 1125 O O . ARG A 1 143 ? -12.648 -7.051 -17.172 1 98.12 143 ARG A O 1
ATOM 1132 N N . TYR A 1 144 ? -10.82 -7.922 -18.25 1 98.5 144 TYR A N 1
ATOM 1133 C CA . TYR A 1 144 ? -11.648 -8.516 -19.297 1 98.5 144 TYR A CA 1
ATOM 1134 C C . TYR A 1 144 ? -12.539 -9.617 -18.734 1 98.5 144 TYR A C 1
ATOM 1136 O O . TYR A 1 144 ? -12.102 -10.391 -17.875 1 98.5 144 TYR A O 1
ATOM 1144 N N . ARG A 1 145 ? -13.672 -9.703 -19.281 1 98 145 ARG A N 1
ATOM 1145 C CA . ARG A 1 145 ? -14.688 -10.602 -18.75 1 98 145 ARG A CA 1
ATOM 1146 C C . ARG A 1 145 ? -14.32 -12.055 -19 1 98 145 ARG A C 1
ATOM 1148 O O . ARG A 1 145 ? -14.641 -12.938 -18.203 1 98 145 ARG A O 1
ATOM 1155 N N . ALA A 1 146 ? -13.711 -12.32 -20.141 1 98.56 146 ALA A N 1
ATOM 1156 C CA . ALA A 1 146 ? -13.367 -13.703 -20.469 1 98.56 146 ALA A CA 1
ATOM 1157 C C . ALA A 1 146 ? -12.031 -13.773 -21.203 1 98.56 146 ALA A C 1
ATOM 1159 O O . ALA A 1 146 ? -11.742 -12.93 -22.062 1 98.56 146 ALA A O 1
ATOM 1160 N N . VAL A 1 147 ? -11.289 -14.797 -20.828 1 98.75 147 VAL A N 1
ATOM 1161 C CA . VAL A 1 147 ? -9.992 -15.039 -21.453 1 98.75 147 VAL A CA 1
ATOM 1162 C C . VAL A 1 147 ? -9.766 -16.547 -21.594 1 98.75 147 VAL A C 1
ATOM 1164 O O . VAL A 1 147 ? -10.445 -17.344 -20.938 1 98.75 147 VAL A O 1
ATOM 1167 N N . THR A 1 148 ? -8.859 -16.891 -22.438 1 98.75 148 THR A N 1
ATOM 1168 C CA . THR A 1 148 ? -8.336 -18.25 -22.516 1 98.75 148 THR A CA 1
ATOM 1169 C C . THR A 1 148 ? -6.852 -18.281 -22.172 1 98.75 148 THR A C 1
ATOM 1171 O O . THR A 1 148 ? -6.121 -17.344 -22.469 1 98.75 148 THR A O 1
ATOM 1174 N N . LEU A 1 149 ? -6.516 -19.344 -21.516 1 98.81 149 LEU A N 1
ATOM 1175 C CA . LEU A 1 149 ? -5.129 -19.562 -21.125 1 98.81 149 LEU A CA 1
ATOM 1176 C C . LEU A 1 149 ? -4.609 -20.891 -21.672 1 98.81 149 LEU A C 1
ATOM 1178 O O . LEU A 1 149 ? -5.25 -21.938 -21.484 1 98.81 149 LEU A O 1
ATOM 1182 N N . SER A 1 150 ? -3.508 -20.828 -22.328 1 98.88 150 SER A N 1
ATOM 1183 C CA . SER A 1 150 ? -2.85 -22.047 -22.828 1 98.88 150 SER A CA 1
ATOM 1184 C C . SER A 1 150 ? -1.423 -22.141 -22.297 1 98.88 150 SER A C 1
ATOM 1186 O O . SER A 1 150 ? -0.851 -21.156 -21.844 1 98.88 150 SER A O 1
ATOM 1188 N N . GLY A 1 151 ? -0.864 -23.406 -22.281 1 98.69 151 GLY A N 1
ATOM 1189 C CA . GLY A 1 151 ? 0.494 -23.641 -21.812 1 98.69 151 GLY A CA 1
ATOM 1190 C C . GLY A 1 151 ? 0.801 -25.109 -21.578 1 98.69 151 GLY A C 1
ATOM 1191 O O . GLY A 1 151 ? 0.29 -25.969 -22.297 1 98.69 151 GLY A O 1
ATOM 1192 N N . LEU A 1 152 ? 1.777 -25.359 -20.719 1 98.81 152 LEU A N 1
ATOM 1193 C CA . LEU A 1 152 ? 2.135 -26.734 -20.328 1 98.81 152 LEU A CA 1
ATOM 1194 C C . LEU A 1 152 ? 1.751 -27 -18.875 1 98.81 152 LEU A C 1
ATOM 1196 O O . LEU A 1 152 ? 1.848 -26.109 -18.031 1 98.81 152 LEU A O 1
ATOM 1200 N N . ASP A 1 153 ? 1.291 -28.219 -18.609 1 98.56 153 ASP A N 1
ATOM 1201 C CA . ASP A 1 153 ? 1.048 -28.625 -17.234 1 98.56 153 ASP A CA 1
ATOM 1202 C C . ASP A 1 153 ? 2.316 -29.172 -16.578 1 98.56 153 ASP A C 1
ATOM 1204 O O . ASP A 1 153 ? 3.408 -29.047 -17.141 1 98.56 153 ASP A O 1
ATOM 1208 N N . GLN A 1 154 ? 2.232 -29.688 -15.391 1 98.19 154 GLN A N 1
ATOM 1209 C CA . GLN A 1 154 ? 3.379 -30.141 -14.602 1 98.19 154 GLN A CA 1
ATOM 1210 C C . GLN A 1 154 ? 4.055 -31.344 -15.25 1 98.19 154 GLN A C 1
ATOM 1212 O O . GLN A 1 154 ? 5.176 -31.703 -14.883 1 98.19 154 GLN A O 1
ATOM 1217 N N . ARG A 1 155 ? 3.373 -32 -16.234 1 98 155 ARG A N 1
ATOM 1218 C CA . ARG A 1 155 ? 3.934 -33.156 -16.922 1 98 155 ARG A CA 1
ATOM 1219 C C . ARG A 1 155 ? 4.512 -32.75 -18.281 1 98 155 ARG A C 1
ATOM 1221 O O . ARG A 1 155 ? 5.035 -33.594 -19 1 98 155 ARG A O 1
ATOM 1228 N N . GLY A 1 156 ? 4.383 -31.5 -18.625 1 97.88 156 GLY A N 1
ATOM 1229 C CA . GLY A 1 156 ? 4.875 -31.016 -19.906 1 97.88 156 GLY A CA 1
ATOM 1230 C C . GLY A 1 156 ? 3.881 -31.188 -21.047 1 97.88 156 GLY A C 1
ATOM 1231 O O . GLY A 1 156 ? 4.25 -31.125 -22.219 1 97.88 156 GLY A O 1
ATOM 1232 N N . GLU A 1 157 ? 2.701 -31.484 -20.719 1 98.38 157 GLU A N 1
ATOM 1233 C CA . GLU A 1 157 ? 1.648 -31.672 -21.719 1 98.38 157 GLU A CA 1
ATOM 1234 C C . GLU A 1 157 ? 0.868 -30.375 -21.938 1 98.38 157 GLU A C 1
ATOM 1236 O O . GLU A 1 157 ? 0.697 -29.578 -21.016 1 98.38 157 GLU A O 1
ATOM 1241 N N . ASN A 1 158 ? 0.36 -30.266 -23.109 1 98.44 158 ASN A N 1
ATOM 1242 C CA . ASN A 1 158 ? -0.434 -29.078 -23.438 1 98.44 158 ASN A CA 1
ATOM 1243 C C . ASN A 1 158 ? -1.712 -29.016 -22.594 1 98.44 158 ASN A C 1
ATOM 1245 O O . ASN A 1 158 ? -2.367 -30.047 -22.391 1 98.44 158 ASN A O 1
ATOM 1249 N N . ILE A 1 159 ? -2.037 -27.844 -22.125 1 98.38 159 ILE A N 1
ATOM 1250 C CA . ILE A 1 159 ? -3.266 -27.625 -21.359 1 98.38 159 ILE A CA 1
ATOM 1251 C C . ILE A 1 159 ? -3.891 -26.297 -21.781 1 98.38 159 ILE A C 1
ATOM 1253 O O . ILE A 1 159 ? -3.18 -25.344 -22.109 1 98.38 159 ILE A O 1
ATOM 1257 N N . ASN A 1 160 ? -5.207 -26.281 -21.734 1 98.5 160 ASN A N 1
ATOM 1258 C CA . ASN A 1 160 ? -5.996 -25.094 -22.031 1 98.5 160 ASN A CA 1
ATOM 1259 C C . ASN A 1 160 ? -7.086 -24.875 -20.984 1 98.5 160 ASN A C 1
ATOM 1261 O O . ASN A 1 160 ? -7.656 -25.828 -20.469 1 98.5 160 ASN A O 1
ATOM 1265 N N . LEU A 1 161 ? -7.352 -23.594 -20.719 1 98.31 161 LEU A N 1
ATOM 1266 C CA . LEU A 1 161 ? -8.391 -23.203 -19.766 1 98.31 161 LEU A CA 1
ATOM 1267 C C . LEU A 1 161 ? -9.172 -22 -20.266 1 98.31 161 LEU A C 1
ATOM 1269 O O . LEU A 1 161 ? -8.586 -20.984 -20.625 1 98.31 161 LEU A O 1
ATOM 1273 N N . GLU A 1 162 ? -10.422 -22.219 -20.359 1 97.56 162 GLU A N 1
ATOM 1274 C CA . GLU A 1 162 ? -11.305 -21.078 -20.594 1 97.56 162 GLU A CA 1
ATOM 1275 C C . GLU A 1 162 ? -11.781 -20.469 -19.281 1 97.56 162 GLU A C 1
ATOM 1277 O O . GLU A 1 162 ? -12.383 -21.156 -18.453 1 97.56 162 GLU A O 1
ATOM 1282 N N . GLY A 1 163 ? -11.438 -19.219 -19.125 1 96.75 163 GLY A N 1
ATOM 1283 C CA . GLY A 1 163 ? -11.852 -18.531 -17.906 1 96.75 163 GLY A CA 1
ATOM 1284 C C . GLY A 1 163 ? -12.859 -17.422 -18.172 1 96.75 163 GLY A C 1
ATOM 1285 O O . GLY A 1 163 ? -12.703 -16.641 -19.109 1 96.75 163 GLY A O 1
ATOM 1286 N N . GLN A 1 164 ? -13.867 -17.422 -17.328 1 96.31 164 GLN A N 1
ATOM 1287 C CA . GLN A 1 164 ? -14.852 -16.344 -17.328 1 96.31 164 GLN A CA 1
ATOM 1288 C C . GLN A 1 164 ? -15.078 -15.805 -15.922 1 96.31 164 GLN A C 1
ATOM 1290 O O . GLN A 1 164 ? -14.805 -16.5 -14.938 1 96.31 164 GLN A O 1
ATOM 1295 N N . GLY A 1 165 ? -15.578 -14.523 -15.891 1 95.5 165 GLY A N 1
ATOM 1296 C CA . GLY A 1 165 ? -15.844 -13.961 -14.578 1 95.5 165 GLY A CA 1
ATOM 1297 C C . GLY A 1 165 ? -14.617 -13.93 -13.68 1 95.5 165 GLY A C 1
ATOM 1298 O O . GLY A 1 165 ? -13.562 -13.445 -14.086 1 95.5 165 GLY A O 1
ATOM 1299 N N . TRP A 1 166 ? -14.773 -14.492 -12.484 1 94.62 166 TRP A N 1
ATOM 1300 C CA . TRP A 1 166 ? -13.734 -14.406 -11.461 1 94.62 166 TRP A CA 1
ATOM 1301 C C . TRP A 1 166 ? -12.484 -15.172 -11.883 1 94.62 166 TRP A C 1
ATOM 1303 O O . TRP A 1 166 ? -11.367 -14.727 -11.641 1 94.62 166 TRP A O 1
ATOM 1313 N N . ILE A 1 167 ? -12.672 -16.297 -12.516 1 96.56 167 ILE A N 1
ATOM 1314 C CA . ILE A 1 167 ? -11.523 -17.078 -12.961 1 96.56 167 ILE A CA 1
ATOM 1315 C C . ILE A 1 167 ? -10.734 -16.281 -14 1 96.56 167 ILE A C 1
ATOM 1317 O O . ILE A 1 167 ? -9.5 -16.266 -13.969 1 96.56 167 ILE A O 1
ATOM 1321 N N . ALA A 1 168 ? -11.453 -15.609 -14.898 1 98.12 168 ALA A N 1
ATOM 1322 C CA . ALA A 1 168 ? -10.781 -14.742 -15.875 1 98.12 168 ALA A CA 1
ATOM 1323 C C . ALA A 1 168 ? -9.953 -13.672 -15.18 1 98.12 168 ALA A C 1
ATOM 1325 O O . ALA A 1 168 ? -8.844 -13.359 -15.602 1 98.12 168 ALA A O 1
ATOM 1326 N N . ARG A 1 169 ? -10.5 -13.125 -14.156 1 97.56 169 ARG A N 1
ATOM 1327 C CA . ARG A 1 169 ? -9.828 -12.086 -13.383 1 97.56 169 ARG A CA 1
ATOM 1328 C C . ARG A 1 169 ? -8.562 -12.633 -12.727 1 97.56 169 ARG A C 1
ATOM 1330 O O . ARG A 1 169 ? -7.5 -12.008 -12.805 1 97.56 169 ARG A O 1
ATOM 1337 N N . ILE A 1 170 ? -8.625 -13.82 -12.133 1 97.5 170 ILE A N 1
ATOM 1338 C CA . ILE A 1 170 ? -7.469 -14.43 -11.484 1 97.5 170 ILE A CA 1
ATOM 1339 C C . ILE A 1 170 ? -6.375 -14.688 -12.516 1 97.5 170 ILE A C 1
ATOM 1341 O O . ILE A 1 170 ? -5.199 -14.406 -12.266 1 97.5 170 ILE A O 1
ATOM 1345 N N . ILE A 1 171 ? -6.746 -15.156 -13.648 1 98.56 171 ILE A N 1
ATOM 1346 C CA . ILE A 1 171 ? -5.801 -15.438 -14.727 1 98.56 171 ILE A CA 1
ATOM 1347 C C . ILE A 1 171 ? -5.059 -14.164 -15.109 1 98.56 171 ILE A C 1
ATOM 1349 O O . ILE A 1 171 ? -3.828 -14.141 -15.164 1 98.56 171 ILE A O 1
ATOM 1353 N N . GLN A 1 172 ? -5.809 -13.141 -15.375 1 98.69 172 GLN A N 1
ATOM 1354 C CA . GLN A 1 172 ? -5.219 -11.867 -15.781 1 98.69 172 GLN A CA 1
ATOM 1355 C C . GLN A 1 172 ? -4.281 -11.328 -14.703 1 98.69 172 GLN A C 1
ATOM 1357 O O . GLN A 1 172 ? -3.199 -10.828 -15.008 1 98.69 172 GLN A O 1
ATOM 1362 N N . HIS A 1 173 ? -4.664 -11.422 -13.453 1 98.5 173 HIS A N 1
ATOM 1363 C CA . HIS A 1 173 ? -3.854 -10.992 -12.32 1 98.5 173 HIS A CA 1
ATOM 1364 C C . HIS A 1 17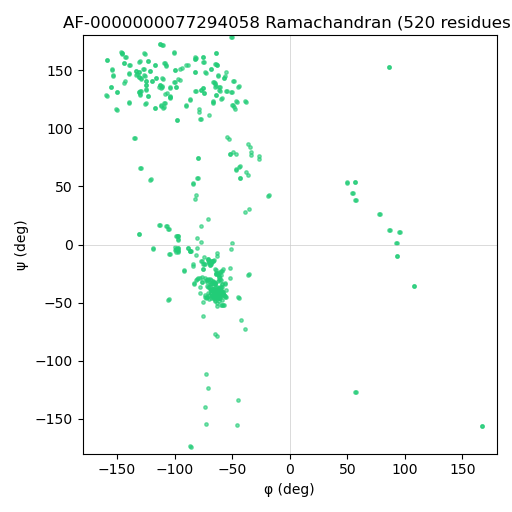3 ? -2.51 -11.711 -12.305 1 98.5 173 HIS A C 1
ATOM 1366 O O . HIS A 1 173 ? -1.458 -11.07 -12.242 1 98.5 173 HIS A O 1
ATOM 1372 N N . GLU A 1 174 ? -2.543 -13.07 -12.391 1 98.62 174 GLU A N 1
ATOM 1373 C CA . GLU A 1 174 ? -1.317 -13.859 -12.328 1 98.62 174 GLU A CA 1
ATOM 1374 C C . GLU A 1 174 ? -0.46 -13.648 -13.57 1 98.62 174 GLU A C 1
ATOM 1376 O O . GLU A 1 174 ? 0.77 -13.656 -13.492 1 98.62 174 GLU A O 1
ATOM 1381 N N . MET A 1 175 ? -1.085 -13.438 -14.711 1 98.88 175 MET A N 1
ATOM 1382 C CA . MET A 1 175 ? -0.337 -13.172 -15.938 1 98.88 175 MET A CA 1
ATOM 1383 C C . MET A 1 175 ? 0.41 -11.844 -15.836 1 98.88 175 MET A C 1
ATOM 1385 O O . MET A 1 175 ? 1.522 -11.711 -16.344 1 98.88 175 MET A O 1
ATOM 1389 N N . GLU A 1 176 ? -0.2 -10.883 -15.258 1 98.56 176 GLU A N 1
ATOM 1390 C CA . GLU A 1 176 ? 0.475 -9.609 -15.031 1 98.56 176 GLU A CA 1
ATOM 1391 C C . GLU A 1 176 ? 1.733 -9.789 -14.188 1 98.56 176 GLU A C 1
ATOM 1393 O O . GLU A 1 176 ? 2.768 -9.18 -14.469 1 98.56 176 GLU A O 1
ATOM 1398 N N . HIS A 1 177 ? 1.654 -10.617 -13.195 1 98.69 177 HIS A N 1
ATOM 1399 C CA . HIS A 1 177 ? 2.848 -10.906 -12.406 1 98.69 177 HIS A CA 1
ATOM 1400 C C . HIS A 1 177 ? 3.973 -11.438 -13.289 1 98.69 177 HIS A C 1
ATOM 1402 O O . HIS A 1 177 ? 5.133 -11.055 -13.125 1 98.69 177 HIS A O 1
ATOM 1408 N N . LEU A 1 178 ? 3.668 -12.312 -14.18 1 98.88 178 LEU A N 1
ATOM 1409 C CA . LEU A 1 178 ? 4.676 -12.891 -15.062 1 98.88 178 LEU A CA 1
ATOM 1410 C C . LEU A 1 178 ? 5.281 -11.828 -15.969 1 98.88 178 LEU A C 1
ATOM 1412 O O . LEU A 1 178 ? 6.422 -11.969 -16.422 1 98.88 178 LEU A O 1
ATOM 1416 N N . ASP A 1 179 ? 4.547 -10.797 -16.203 1 98.62 179 ASP A N 1
ATOM 1417 C CA . ASP A 1 179 ? 5 -9.727 -17.094 1 98.62 179 ASP A CA 1
ATOM 1418 C C . ASP A 1 179 ? 5.602 -8.57 -16.297 1 98.62 179 ASP A C 1
ATOM 1420 O O . ASP A 1 179 ? 5.879 -7.508 -16.859 1 98.62 179 ASP A O 1
ATOM 1424 N N . GLY A 1 180 ? 5.777 -8.695 -15.016 1 98.19 180 GLY A N 1
ATOM 1425 C CA . GLY A 1 180 ? 6.379 -7.66 -14.188 1 98.19 180 GLY A CA 1
ATOM 1426 C C . GLY A 1 180 ? 5.422 -6.523 -13.867 1 98.19 180 GLY A C 1
ATOM 1427 O O . GLY A 1 180 ? 5.844 -5.379 -13.695 1 98.19 180 GLY A O 1
ATOM 1428 N N . LYS A 1 181 ? 4.207 -6.855 -13.891 1 98.12 181 LYS A N 1
ATOM 1429 C CA . LYS A 1 181 ? 3.172 -5.871 -13.594 1 98.12 181 LYS A CA 1
ATOM 1430 C C . LYS A 1 181 ? 2.387 -6.25 -12.344 1 98.12 181 LYS A C 1
ATOM 1432 O O . LYS A 1 181 ? 2.373 -7.418 -11.945 1 98.12 181 LYS A O 1
ATOM 1437 N N . LEU A 1 182 ? 1.813 -5.289 -11.68 1 97.75 182 LEU A N 1
ATOM 1438 C CA . LEU A 1 182 ? 0.946 -5.453 -10.516 1 97.75 182 LEU A CA 1
ATOM 1439 C C . LEU A 1 182 ? -0.384 -4.734 -10.727 1 97.75 182 LEU A C 1
ATOM 1441 O O . LEU A 1 182 ? -0.495 -3.863 -11.594 1 97.75 182 LEU A O 1
ATOM 1445 N N . PHE A 1 183 ? -1.374 -5.082 -9.875 1 96.81 183 PHE A N 1
ATOM 1446 C CA . PHE A 1 183 ? -2.701 -4.52 -10.094 1 96.81 183 PHE A CA 1
ATOM 1447 C C . PHE A 1 183 ? -2.684 -3.006 -9.906 1 96.81 183 PHE A C 1
ATOM 1449 O O . PHE A 1 183 ? -3.525 -2.299 -10.469 1 96.81 183 PHE A O 1
ATOM 1456 N N . ILE A 1 184 ? -1.734 -2.486 -9.211 1 95.56 184 ILE A N 1
ATOM 1457 C CA . ILE A 1 184 ? -1.658 -1.055 -8.945 1 95.56 184 ILE A CA 1
ATOM 1458 C C . ILE A 1 184 ? -1.304 -0.309 -10.234 1 95.56 184 ILE A C 1
ATOM 1460 O O . ILE A 1 184 ? -1.44 0.915 -10.305 1 95.56 184 ILE A O 1
ATOM 1464 N N . ASP A 1 185 ? -0.828 -1.018 -11.234 1 95.38 185 ASP A N 1
ATOM 1465 C CA . ASP A 1 185 ? -0.486 -0.401 -12.516 1 95.38 185 ASP A CA 1
ATOM 1466 C C . ASP A 1 185 ? -1.74 -0.08 -13.32 1 95.38 185 ASP A C 1
ATOM 1468 O O . ASP A 1 185 ? -1.713 0.778 -14.211 1 95.38 185 ASP A O 1
ATOM 1472 N N . SER A 1 186 ? -2.846 -0.739 -13.016 1 94.44 186 SER A N 1
ATOM 1473 C CA . SER A 1 186 ? -4.039 -0.572 -13.844 1 94.44 186 SER A CA 1
ATOM 1474 C C . SER A 1 186 ? -5.266 -0.289 -12.984 1 94.44 186 SER A C 1
ATOM 1476 O O . SER A 1 186 ? -6.383 -0.198 -13.5 1 94.44 186 SER A O 1
ATOM 1478 N N . MET A 1 187 ? -5.047 -0.068 -11.742 1 95.62 187 MET A N 1
ATOM 1479 C CA . MET A 1 187 ? -6.148 0.139 -10.812 1 95.62 187 MET A CA 1
ATOM 1480 C C . MET A 1 187 ? -6.758 1.527 -10.984 1 95.62 187 MET A C 1
ATOM 1482 O O . MET A 1 187 ? -6.156 2.396 -11.625 1 95.62 187 MET A O 1
ATOM 1486 N N . ASN A 1 188 ? -7.977 1.631 -10.469 1 94.38 188 ASN A N 1
ATOM 1487 C CA . ASN A 1 188 ? -8.469 2.963 -10.133 1 94.38 188 ASN A CA 1
ATOM 1488 C C . ASN A 1 188 ? -7.863 3.469 -8.828 1 94.38 188 ASN A C 1
ATOM 1490 O O . ASN A 1 188 ? -8.242 3.018 -7.742 1 94.38 188 ASN A O 1
ATOM 1494 N N . PRO A 1 189 ? -6.973 4.418 -8.93 1 93.56 189 PRO A N 1
ATOM 1495 C CA . PRO A 1 189 ? -6.191 4.812 -7.758 1 93.56 189 PRO A CA 1
ATOM 1496 C C . PRO A 1 189 ? -7.062 5.348 -6.621 1 93.56 189 PRO A C 1
ATOM 1498 O O . PRO A 1 189 ? -6.703 5.215 -5.449 1 93.56 189 PRO A O 1
ATOM 1501 N N . LYS A 1 190 ? -8.188 5.922 -6.891 1 94.25 190 LYS A N 1
ATOM 1502 C CA . LYS A 1 190 ? -9.039 6.523 -5.871 1 94.25 190 LYS A CA 1
ATOM 1503 C C . LYS A 1 190 ? -9.695 5.453 -5 1 94.25 190 LYS A C 1
ATOM 1505 O O . LYS A 1 190 ? -10.242 5.762 -3.939 1 94.25 190 LYS A O 1
ATOM 1510 N N . THR A 1 191 ? -9.609 4.188 -5.492 1 95.25 191 THR A N 1
ATOM 1511 C CA . THR A 1 191 ? -10.25 3.094 -4.773 1 95.25 191 THR A CA 1
ATOM 1512 C C . THR A 1 191 ? -9.227 2.322 -3.941 1 95.25 191 THR A C 1
ATOM 1514 O O . THR A 1 191 ? -9.594 1.426 -3.178 1 95.25 191 THR A O 1
ATOM 1517 N N . PHE A 1 192 ? -7.961 2.682 -4.082 1 97 192 PHE A N 1
ATOM 1518 C CA . PHE A 1 192 ? -6.914 1.991 -3.338 1 97 192 PHE A CA 1
ATOM 1519 C C . PHE A 1 192 ? -7.121 2.154 -1.838 1 97 192 PHE A C 1
ATOM 1521 O O . PHE A 1 192 ? -7.367 3.262 -1.356 1 97 192 PHE A O 1
ATOM 1528 N N . GLN A 1 193 ? -6.961 0.983 -1.099 1 95.94 193 GLN A N 1
ATOM 1529 C CA . GLN A 1 193 ? -7.246 1.101 0.328 1 95.94 193 GLN A CA 1
ATOM 1530 C C . GLN A 1 193 ? -6.473 0.06 1.131 1 95.94 193 GLN A C 1
ATOM 1532 O O . GLN A 1 193 ? -6.172 -1.024 0.627 1 95.94 193 GLN A O 1
ATOM 1537 N N . ASN A 1 194 ? -6.094 0.492 2.311 1 94.38 194 ASN A N 1
ATOM 1538 C CA . ASN A 1 194 ? -5.781 -0.471 3.361 1 94.38 194 ASN A CA 1
ATOM 1539 C C . ASN A 1 194 ? -7.023 -1.233 3.811 1 94.38 194 ASN A C 1
ATOM 1541 O O . ASN A 1 194 ? -7.988 -0.631 4.285 1 94.38 194 ASN A O 1
ATOM 1545 N N . ASP A 1 195 ? -6.984 -2.488 3.711 1 91.31 195 ASP A N 1
ATOM 1546 C CA . ASP A 1 195 ? -8.18 -3.279 3.969 1 91.31 195 ASP A CA 1
ATOM 1547 C C . ASP A 1 195 ? -8.57 -3.223 5.441 1 91.31 195 ASP A C 1
ATOM 1549 O O . ASP A 1 195 ? -9.695 -3.566 5.809 1 91.31 195 ASP A O 1
ATOM 1553 N N . ALA A 1 196 ? -7.688 -2.766 6.297 1 90.25 196 ALA A N 1
ATOM 1554 C CA . ALA A 1 196 ? -7.941 -2.732 7.734 1 90.25 196 ALA A CA 1
ATOM 1555 C C . ALA A 1 196 ? -8.172 -1.305 8.219 1 90.25 196 ALA A C 1
ATOM 1557 O O . ALA A 1 196 ? -8.117 -1.033 9.422 1 90.25 196 ALA A O 1
ATOM 1558 N N . TRP A 1 197 ? -8.43 -0.399 7.332 1 91.75 197 TRP A N 1
ATOM 1559 C CA . TRP A 1 197 ? -8.453 1.003 7.734 1 91.75 197 TRP A CA 1
ATOM 1560 C C . TRP A 1 197 ? -9.5 1.24 8.82 1 91.75 197 TRP A C 1
ATOM 1562 O O . TRP A 1 197 ? -9.258 2 9.766 1 91.75 197 TRP A O 1
ATOM 1572 N N . HIS A 1 198 ? -10.641 0.609 8.703 1 90.12 198 HIS A N 1
ATOM 1573 C CA . HIS A 1 198 ? -11.695 0.799 9.695 1 90.12 198 HIS A CA 1
ATOM 1574 C C . HIS A 1 198 ? -11.289 0.217 11.047 1 90.12 198 HIS A C 1
ATOM 1576 O O . HIS A 1 198 ? -11.477 0.856 12.086 1 90.12 198 HIS A O 1
ATOM 1582 N N . ARG A 1 199 ? -10.719 -0.97 11.008 1 88.5 199 ARG A N 1
ATOM 1583 C CA . ARG A 1 199 ? -10.234 -1.607 12.227 1 88.5 199 ARG A CA 1
ATOM 1584 C C . ARG A 1 199 ? -9.148 -0.765 12.891 1 88.5 199 ARG A C 1
ATOM 1586 O O . ARG A 1 199 ? -9.07 -0.702 14.125 1 88.5 199 ARG A O 1
ATOM 1593 N N . ILE A 1 200 ? -8.328 -0.192 12.086 1 88.06 200 ILE A N 1
ATOM 1594 C CA . ILE A 1 200 ? -7.277 0.682 12.594 1 88.06 200 ILE A CA 1
ATOM 1595 C C . ILE A 1 200 ? -7.895 1.849 13.359 1 88.06 200 ILE A C 1
ATOM 1597 O O . ILE A 1 200 ? -7.434 2.199 14.445 1 88.06 200 ILE A O 1
ATOM 1601 N N . ASN A 1 201 ? -8.922 2.4 12.852 1 87.75 201 ASN A N 1
ATOM 1602 C CA . ASN A 1 201 ? -9.602 3.486 13.547 1 87.75 201 ASN A CA 1
ATOM 1603 C C . ASN A 1 201 ? -10.266 3.002 14.836 1 87.75 201 ASN A C 1
ATOM 1605 O O . ASN A 1 201 ? -10.133 3.637 15.883 1 87.75 201 ASN A O 1
ATOM 1609 N N . VAL A 1 202 ? -10.914 1.849 14.742 1 85.56 202 VAL A N 1
ATOM 1610 C CA . VAL A 1 202 ? -11.656 1.306 15.875 1 85.56 202 VAL A CA 1
ATOM 1611 C C . VAL A 1 202 ? -10.688 0.966 17.016 1 85.56 202 VAL A C 1
ATOM 1613 O O . VAL A 1 202 ? -11 1.184 18.188 1 85.56 202 VAL A O 1
ATOM 1616 N N . HIS A 1 203 ? -9.539 0.544 16.656 1 85.56 203 HIS A N 1
ATOM 1617 C CA . HIS A 1 203 ? -8.578 0.091 17.672 1 85.56 203 HIS A CA 1
ATOM 1618 C C . HIS A 1 203 ? -7.48 1.124 17.891 1 85.56 203 HIS A C 1
ATOM 1620 O O . HIS A 1 203 ? -6.414 0.799 18.406 1 85.56 203 HIS A O 1
ATOM 1626 N N . GLU A 1 204 ? -7.707 2.283 17.391 1 87.12 204 GLU A N 1
ATOM 1627 C CA . GLU A 1 204 ? -6.84 3.432 17.641 1 87.12 204 GLU A CA 1
ATOM 1628 C C . GLU A 1 204 ? -5.402 3.139 17.203 1 87.12 204 GLU A C 1
ATOM 1630 O O . GLU A 1 204 ? -4.461 3.426 17.953 1 87.12 204 GLU A O 1
ATOM 1635 N N . GLY A 1 205 ? -5.367 2.477 16.172 1 84.75 205 GLY A N 1
ATOM 1636 C CA . GLY A 1 205 ? -4.059 2.232 15.586 1 84.75 205 GLY A CA 1
ATOM 1637 C C . GLY A 1 205 ? -3.432 0.928 16.047 1 84.75 205 GLY A C 1
ATOM 1638 O O . GLY A 1 205 ? -2.436 0.477 15.477 1 84.75 205 GLY A O 1
ATOM 1639 N N . ARG A 1 206 ? -3.943 0.288 16.984 1 80.88 206 ARG A N 1
ATOM 1640 C CA . ARG A 1 206 ? -3.359 -0.932 17.531 1 80.88 206 ARG A CA 1
ATOM 1641 C C . ARG A 1 206 ? -3.68 -2.137 16.656 1 80.88 206 ARG A C 1
ATOM 1643 O O . ARG A 1 206 ? -4.379 -3.055 17.078 1 80.88 206 ARG A O 1
ATOM 1650 N N . VAL A 1 207 ? -3.301 -2.047 15.422 1 80.38 207 VAL A N 1
ATOM 1651 C CA . VAL A 1 207 ? -3.441 -3.053 14.375 1 80.38 207 VAL A CA 1
ATOM 1652 C C . VAL A 1 207 ? -2.096 -3.275 13.688 1 80.38 207 VAL A C 1
ATOM 1654 O O . VAL A 1 207 ? -1.271 -2.363 13.609 1 80.38 207 VAL A O 1
ATOM 1657 N N . ARG A 1 208 ? -1.807 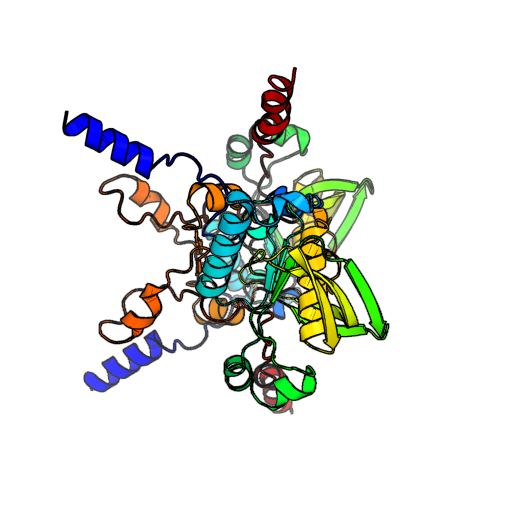-4.527 13.32 1 79.69 208 ARG A N 1
ATOM 1658 C CA . ARG A 1 208 ? -0.56 -4.828 12.625 1 79.69 208 ARG A CA 1
ATOM 1659 C C . ARG A 1 208 ? -0.814 -5.684 11.391 1 79.69 208 ARG A C 1
ATOM 1661 O O . ARG A 1 208 ? -1.783 -6.445 11.344 1 79.69 208 ARG A O 1
ATOM 1668 N N . ILE A 1 209 ? 0.001 -5.488 10.43 1 76.94 209 ILE A N 1
ATOM 1669 C CA . ILE A 1 209 ? 0.068 -6.379 9.273 1 76.94 209 ILE A CA 1
ATOM 1670 C C . ILE A 1 209 ? 1.3 -7.273 9.383 1 76.94 209 ILE A C 1
ATOM 1672 O O . ILE A 1 209 ? 2.416 -6.785 9.578 1 76.94 209 ILE A O 1
ATOM 1676 N N . GLN A 1 210 ? 1.007 -8.602 9.258 1 79.56 210 GLN A N 1
ATOM 1677 C CA . GLN A 1 210 ? 2.086 -9.586 9.32 1 79.56 210 GLN A CA 1
ATOM 1678 C C . GLN A 1 210 ? 2.311 -10.242 7.965 1 79.56 210 GLN A C 1
ATOM 1680 O O . GLN A 1 210 ? 1.354 -10.656 7.305 1 79.56 210 GLN A O 1
ATOM 1685 N N . PHE A 1 211 ? 3.551 -10.359 7.617 1 77.62 211 PHE A N 1
ATOM 1686 C CA . PHE A 1 211 ? 3.863 -10.844 6.277 1 77.62 211 PHE A CA 1
ATOM 1687 C C . PHE A 1 211 ? 4.172 -12.336 6.293 1 77.62 211 PHE A C 1
ATOM 1689 O O . PHE A 1 211 ? 4.375 -12.938 5.238 1 77.62 211 PHE A O 1
ATOM 1696 N N . TYR A 1 212 ? 4.184 -12.898 7.48 1 76.94 212 TYR A N 1
ATOM 1697 C CA . TYR A 1 212 ? 4.344 -14.344 7.602 1 76.94 212 TYR A CA 1
ATOM 1698 C C . TYR A 1 212 ? 3.062 -14.992 8.117 1 76.94 212 TYR A C 1
ATOM 1700 O O . TYR A 1 212 ? 2.484 -14.539 9.109 1 76.94 212 TYR A O 1
ATOM 1708 N N . LYS A 1 213 ? 2.502 -15.883 7.316 1 69.38 213 LYS A N 1
ATOM 1709 C CA . LYS A 1 213 ? 1.317 -16.609 7.754 1 69.38 213 LYS A CA 1
ATOM 1710 C C . LYS A 1 213 ? 1.691 -17.984 8.305 1 69.38 213 LYS A C 1
ATOM 1712 O O . LYS A 1 213 ? 2.48 -18.719 7.699 1 69.38 213 LYS A O 1
ATOM 1717 N N . ASN A 1 214 ? 1.594 -18.094 9.727 1 56.94 214 ASN A N 1
ATOM 1718 C CA . ASN A 1 214 ? 1.891 -19.391 10.32 1 56.94 214 ASN A CA 1
ATOM 1719 C C . ASN A 1 214 ? 0.717 -20.359 10.18 1 56.94 214 ASN A C 1
ATOM 1721 O O . ASN A 1 214 ? -0.434 -19.969 10.406 1 56.94 214 ASN A O 1
ATOM 1725 N N . LEU A 1 215 ? 0.761 -21.422 9.461 1 48.28 215 LEU A N 1
ATOM 1726 C CA . LEU A 1 215 ? -0.256 -22.453 9.328 1 48.28 215 LEU A CA 1
ATOM 1727 C C . LEU A 1 215 ? -0.836 -22.828 10.688 1 48.28 215 LEU A C 1
ATOM 1729 O O . LEU A 1 215 ? -2.037 -23.078 10.805 1 48.28 215 LEU A O 1
ATOM 1733 N N . GLY A 1 216 ? -0.064 -23.047 11.727 1 41.88 216 GLY A N 1
ATOM 1734 C CA . GLY A 1 216 ? -0.517 -23.578 13.008 1 41.88 216 GLY A CA 1
ATOM 1735 C C . GLY A 1 216 ? -1.294 -22.562 13.828 1 41.88 216 GLY A C 1
ATOM 1736 O O . GLY A 1 216 ? -1.797 -22.875 14.906 1 41.88 216 GLY A O 1
ATOM 1737 N N . ALA A 1 217 ? -1.257 -21.438 13.602 1 36.56 217 ALA A N 1
ATOM 1738 C CA . ALA A 1 217 ? -1.833 -20.453 14.508 1 36.56 217 ALA A CA 1
ATOM 1739 C C . ALA A 1 217 ? -3.354 -20.406 14.383 1 36.56 217 ALA A C 1
ATOM 1741 O O . ALA A 1 217 ? -4.027 -19.719 15.148 1 36.56 217 ALA A O 1
ATOM 1742 N N . ARG A 1 218 ? -3.996 -20.953 13.398 1 35.16 218 ARG A N 1
ATOM 1743 C CA . ARG A 1 218 ? -5.453 -21.031 13.43 1 35.16 218 ARG A CA 1
ATOM 1744 C C . ARG A 1 218 ? -5.938 -21.734 14.695 1 35.16 218 ARG A C 1
ATOM 1746 O O . ARG A 1 218 ? -7.035 -21.453 15.188 1 35.16 218 ARG A O 1
ATOM 1753 N N . LEU A 1 219 ? -5.324 -22.797 15.211 1 30.28 219 LEU A N 1
ATOM 1754 C CA . LEU A 1 219 ? -5.914 -23.609 16.266 1 30.28 219 LEU A CA 1
ATOM 1755 C C . LEU A 1 219 ? -5.906 -22.859 17.594 1 30.28 219 LEU A C 1
ATOM 1757 O O . LEU A 1 219 ? -6.562 -23.281 18.547 1 30.28 219 LEU A O 1
ATOM 1761 N N . ARG A 1 220 ? -4.941 -22.016 17.797 1 30.86 220 ARG A N 1
ATOM 1762 C CA . ARG A 1 220 ? -4.93 -21.531 19.188 1 30.86 220 ARG A CA 1
ATOM 1763 C C . ARG A 1 220 ? -6.016 -20.484 19.406 1 30.86 220 ARG A C 1
ATOM 1765 O O . ARG A 1 220 ? -6.074 -19.859 20.469 1 30.86 220 ARG A O 1
ATOM 1772 N N . GLN A 1 221 ? -6.793 -20.188 18.453 1 29.84 221 GLN A N 1
ATOM 1773 C CA . GLN A 1 221 ? -7.785 -19.203 18.859 1 29.84 221 GLN A CA 1
ATOM 1774 C C . GLN A 1 221 ? -8.695 -19.75 19.953 1 29.84 221 GLN A C 1
ATOM 1776 O O . GLN A 1 221 ? -9.648 -19.078 20.359 1 29.84 221 GLN A O 1
ATOM 1781 N N . GLY A 1 222 ? -8.664 -20.984 20.281 1 26.25 222 GLY A N 1
ATOM 1782 C CA . GLY A 1 222 ? -9.633 -21.359 21.297 1 26.25 222 GLY A CA 1
ATOM 1783 C C . GLY A 1 222 ? -9.391 -20.656 22.625 1 26.25 222 GLY A C 1
ATOM 1784 O O . GLY A 1 222 ? -10.336 -20.391 23.375 1 26.25 222 GLY A O 1
ATOM 1785 N N . ARG A 1 223 ? -8.375 -21.125 23.469 1 25.95 223 ARG A N 1
ATOM 1786 C CA . ARG A 1 223 ? -8.555 -21.031 24.906 1 25.95 223 ARG A CA 1
ATOM 1787 C C . ARG A 1 223 ? -8.422 -19.578 25.375 1 25.95 223 ARG A C 1
ATOM 1789 O O . ARG A 1 223 ? -9.336 -19.047 26.016 1 25.95 223 ARG A O 1
ATOM 1796 N N . GLY A 1 224 ? -7.293 -19.203 26.172 1 25.78 224 GLY A N 1
ATOM 1797 C CA . GLY A 1 224 ? -7.199 -18.328 27.328 1 25.78 224 GLY A CA 1
ATOM 1798 C C . GLY A 1 224 ? -7.34 -16.859 26.984 1 25.78 224 GLY A C 1
ATOM 1799 O O . GLY A 1 224 ? -7.496 -16.516 25.812 1 25.78 224 GLY A O 1
ATOM 1800 N N . SER A 1 225 ? -6.688 -15.852 27.922 1 28.53 225 SER A N 1
ATOM 1801 C CA . SER A 1 225 ? -6.781 -14.477 28.406 1 28.53 225 SER A CA 1
ATOM 1802 C C . SER A 1 225 ? -6.473 -13.484 27.281 1 28.53 225 SER A C 1
ATOM 1804 O O . SER A 1 225 ? -5.617 -13.742 26.438 1 28.53 225 SER A O 1
ATOM 1806 N N . VAL A 1 226 ? -7.406 -12.531 26.969 1 30.61 226 VAL A N 1
ATOM 1807 C CA . VAL A 1 226 ? -7.504 -11.336 26.141 1 30.61 226 VAL A CA 1
ATOM 1808 C C . VAL A 1 226 ? -6.195 -10.547 26.203 1 30.61 226 VAL A C 1
ATOM 1810 O O . VAL A 1 226 ? -6.027 -9.688 27.062 1 30.61 226 VAL A O 1
ATOM 1813 N N . SER A 1 227 ? -5.043 -11.094 26.422 1 31.3 227 SER A N 1
ATOM 1814 C CA . SER A 1 227 ? -3.879 -10.211 26.422 1 31.3 227 SER A CA 1
ATOM 1815 C C . SER A 1 227 ? -3.84 -9.352 25.172 1 31.3 227 SER A C 1
ATOM 1817 O O . SER A 1 227 ? -4.57 -9.609 24.203 1 31.3 227 SER A O 1
ATOM 1819 N N . GLU A 1 228 ? -2.793 -8.383 24.969 1 33.44 228 GLU A N 1
ATOM 1820 C CA . GLU A 1 228 ? -2.557 -7.441 23.875 1 33.44 228 GLU A CA 1
ATOM 1821 C C . GLU A 1 228 ? -2.781 -8.102 22.516 1 33.44 228 GLU A C 1
ATOM 1823 O O . GLU A 1 228 ? -1.955 -8.898 22.062 1 33.44 228 GLU A O 1
ATOM 1828 N N . GLU A 1 229 ? -3.918 -8.664 22.203 1 33.53 229 GLU A N 1
ATOM 1829 C CA . GLU A 1 229 ? -4.348 -9.344 20.984 1 33.53 229 GLU A CA 1
ATOM 1830 C C . GLU A 1 229 ? -3.924 -8.57 19.734 1 33.53 229 GLU A C 1
ATOM 1832 O O . GLU A 1 229 ? -4.402 -7.461 19.5 1 33.53 229 GLU A O 1
ATOM 1837 N N . GLU A 1 230 ? -2.691 -8.508 19.531 1 39.09 230 GLU A N 1
ATOM 1838 C CA . GLU A 1 230 ? -2.199 -8.109 18.219 1 39.09 230 GLU A CA 1
ATOM 1839 C C . GLU A 1 230 ? -3.123 -8.602 17.109 1 39.09 230 GLU A C 1
ATOM 1841 O O . GLU A 1 230 ? -3.295 -9.812 16.922 1 39.09 230 GLU A O 1
ATOM 1846 N N . LEU A 1 231 ? -4.215 -7.934 16.875 1 36.59 231 LEU A N 1
ATOM 1847 C CA . LEU A 1 231 ? -5.133 -8.242 15.781 1 36.59 231 LEU A CA 1
ATOM 1848 C C . LEU A 1 231 ? -4.375 -8.398 14.469 1 36.59 231 LEU A C 1
ATOM 1850 O O . LEU A 1 231 ? -3.77 -7.441 13.977 1 36.59 231 LEU A O 1
ATOM 1854 N N . ASP A 1 232 ? -3.826 -9.547 14.383 1 40.72 232 ASP A N 1
ATOM 1855 C CA . ASP A 1 232 ? -3.24 -9.93 13.109 1 40.72 232 ASP A CA 1
ATOM 1856 C C . ASP A 1 232 ? -4.258 -9.805 11.977 1 40.72 232 ASP A C 1
ATOM 1858 O O . ASP A 1 232 ? -5.359 -10.352 12.062 1 40.72 232 ASP A O 1
ATOM 1862 N N . ILE A 1 233 ? -4.238 -8.703 11.383 1 42.06 233 ILE A N 1
ATOM 1863 C CA . ILE A 1 233 ? -5.051 -8.5 10.188 1 42.06 233 ILE A CA 1
ATOM 1864 C C . ILE A 1 233 ? -4.801 -9.633 9.195 1 42.06 233 ILE A C 1
ATOM 1866 O O . ILE A 1 233 ? -5.051 -9.484 7.996 1 42.06 233 ILE A O 1
ATOM 1870 N N . LEU A 1 234 ? -3.85 -10.586 9.477 1 36.66 234 LEU A N 1
ATOM 1871 C CA . LEU A 1 234 ? -3.637 -11.531 8.391 1 36.66 234 LEU A CA 1
ATOM 1872 C C . LEU A 1 234 ? -4.961 -12.133 7.926 1 36.66 234 LEU A C 1
ATOM 1874 O O . LEU A 1 234 ? -4.973 -13.055 7.102 1 36.66 234 LEU A O 1
ATOM 1878 N N . GLU A 1 235 ? -5.898 -12.219 8.812 1 33.88 235 GLU A N 1
ATOM 1879 C CA . GLU A 1 235 ? -6.676 -13.32 8.242 1 33.88 235 GLU A CA 1
ATOM 1880 C C . GLU A 1 235 ? -6.875 -13.125 6.742 1 33.88 235 GLU A C 1
ATOM 1882 O O . GLU A 1 235 ? -6.418 -13.945 5.938 1 33.88 235 GLU A O 1
ATOM 1887 N N . LYS A 1 236 ? -8.242 -13.336 6.227 1 32.66 236 LYS A N 1
ATOM 1888 C CA . LYS A 1 236 ? -8.773 -13.875 4.977 1 32.66 236 LYS A CA 1
ATOM 1889 C C . LYS A 1 236 ? -8.672 -12.852 3.852 1 32.66 236 LYS A C 1
ATOM 1891 O O . LYS A 1 236 ? -9.617 -12.688 3.068 1 32.66 236 LYS A O 1
ATOM 1896 N N . SER A 1 237 ? -7.871 -11.812 4.031 1 32.72 237 SER A N 1
ATOM 1897 C CA . SER A 1 237 ? -7.941 -10.922 2.881 1 32.72 237 SER A CA 1
ATOM 1898 C C . SER A 1 237 ? -7.156 -11.477 1.697 1 32.72 237 SER A C 1
ATOM 1900 O O . SER A 1 237 ? -6.926 -10.773 0.712 1 32.72 237 SER A O 1
ATOM 1902 N N . CYS A 1 238 ? -6.375 -12.406 1.905 1 32.16 238 CYS A N 1
ATOM 1903 C CA . CYS A 1 238 ? -5.438 -12.773 0.85 1 32.16 238 CYS A CA 1
ATOM 1904 C C . CYS A 1 238 ? -6.121 -12.766 -0.513 1 32.16 238 CYS A C 1
ATOM 1906 O O . CYS A 1 238 ? -5.453 -12.805 -1.547 1 32.16 238 CYS A O 1
ATOM 1908 N N . ALA A 1 239 ? -7.074 -13.648 -0.692 1 30.92 239 ALA A N 1
ATOM 1909 C CA . ALA A 1 239 ? -7.578 -13.984 -2.021 1 30.92 239 ALA A CA 1
ATOM 1910 C C . ALA A 1 239 ? -8.062 -12.742 -2.754 1 30.92 239 ALA A C 1
ATOM 1912 O O . ALA A 1 239 ? -8.367 -11.719 -2.127 1 30.92 239 ALA A O 1
ATOM 1913 N N . VAL A 1 240 ? -7.91 -12.609 -4.098 1 33.72 240 VAL A N 1
ATOM 1914 C CA . VAL A 1 240 ? -8.969 -11.805 -4.699 1 33.72 240 VAL A CA 1
ATOM 1915 C C . VAL A 1 240 ? -10.164 -11.742 -3.758 1 33.72 240 VAL A C 1
ATOM 1917 O O . VAL A 1 240 ? -10.938 -12.695 -3.658 1 33.72 240 VAL A O 1
ATOM 1920 N N . ARG A 1 241 ? -9.789 -11.578 -2.484 1 33.25 241 ARG A N 1
ATOM 1921 C CA . ARG A 1 241 ? -10.891 -11.523 -1.529 1 33.25 241 ARG A CA 1
ATOM 1922 C C . ARG A 1 241 ? -12.078 -10.75 -2.104 1 33.25 241 ARG A C 1
ATOM 1924 O O . ARG A 1 241 ? -11.898 -9.789 -2.854 1 33.25 241 ARG A O 1
ATOM 1931 N N . LEU A 1 242 ? -13.094 -11.438 -2.088 1 31.41 242 LEU A N 1
ATOM 1932 C CA . LEU A 1 242 ? -14.375 -10.773 -2.301 1 31.41 242 LEU A CA 1
ATOM 1933 C C . LEU A 1 242 ? -14.484 -9.516 -1.453 1 31.41 242 LEU A C 1
ATOM 1935 O O . LEU A 1 242 ? -14.445 -9.586 -0.223 1 31.41 242 LEU A O 1
ATOM 1939 N N . ALA A 1 243 ? -13.656 -8.609 -1.734 1 30.81 243 ALA A N 1
ATOM 1940 C CA . ALA A 1 243 ? -13.961 -7.367 -1.028 1 30.81 243 ALA A CA 1
ATOM 1941 C C . ALA A 1 243 ? -15.445 -7.273 -0.698 1 30.81 243 ALA A C 1
ATOM 1943 O O . ALA A 1 243 ? -16.281 -7.215 -1.6 1 30.81 243 ALA A O 1
ATOM 1944 N N . SER A 1 244 ? -15.859 -8 0.216 1 26.89 244 SER A N 1
ATOM 1945 C CA . SER A 1 244 ? -17.234 -7.707 0.6 1 26.89 244 SER A CA 1
ATOM 1946 C C . SER A 1 244 ? -17.422 -6.223 0.894 1 26.89 244 SER A C 1
ATOM 1948 O O . SER A 1 244 ? -16.766 -5.672 1.778 1 26.89 244 SER A O 1
ATOM 1950 N N . ALA A 1 245 ? -17.516 -5.469 -0.105 1 29.69 245 ALA A N 1
ATOM 1951 C CA . ALA A 1 245 ? -18.125 -4.188 0.253 1 29.69 245 ALA A CA 1
ATOM 1952 C C . ALA A 1 245 ? -19.203 -4.363 1.312 1 29.69 245 ALA A C 1
ATOM 1954 O O . ALA A 1 245 ? -20.281 -4.906 1.029 1 29.69 245 ALA A O 1
ATOM 1955 N N . ASP A 1 246 ? -18.984 -4.828 2.406 1 26.31 246 ASP A N 1
ATOM 1956 C CA . ASP A 1 246 ? -20.156 -4.672 3.271 1 26.31 246 ASP A CA 1
ATOM 1957 C C . ASP A 1 246 ? -20.891 -3.367 2.973 1 26.31 246 ASP A C 1
ATOM 1959 O O . ASP A 1 246 ? -20.344 -2.279 3.172 1 26.31 246 ASP A O 1
ATOM 1963 N N . PRO A 1 247 ? -21.734 -3.303 2.041 1 28.73 247 PRO A N 1
ATOM 1964 C CA . PRO A 1 247 ? -22.656 -2.184 1.862 1 28.73 247 PRO A CA 1
ATOM 1965 C C . PRO A 1 247 ? -23.156 -1.615 3.188 1 28.73 247 PRO A C 1
ATOM 1967 O O . PRO A 1 247 ? -23.859 -0.602 3.201 1 28.73 247 PRO A O 1
ATOM 1970 N N . SER A 1 248 ? -23.172 -2.43 4.227 1 27.33 248 SER A N 1
ATOM 1971 C CA . SER A 1 248 ? -23.75 -1.89 5.445 1 27.33 248 SER A CA 1
ATOM 1972 C C . SER A 1 248 ? -22.969 -0.688 5.957 1 27.33 248 SER A C 1
ATOM 1974 O O . SER A 1 248 ? -23.469 0.068 6.801 1 27.33 248 SER A O 1
ATOM 1976 N N . THR A 1 249 ? -21.672 -0.667 5.566 1 27.77 249 THR A N 1
ATOM 1977 C CA . THR A 1 249 ? -21.047 0.539 6.105 1 27.77 249 THR A CA 1
ATOM 1978 C C . THR A 1 249 ? -21.312 1.735 5.195 1 27.77 249 THR A C 1
ATOM 1980 O O . THR A 1 249 ? -20.875 2.852 5.488 1 27.77 249 THR A O 1
ATOM 1983 N N . ARG A 1 250 ? -21.734 1.531 3.936 1 28.12 250 ARG A N 1
ATOM 1984 C CA . ARG A 1 250 ? -22.203 2.709 3.213 1 28.12 250 ARG A CA 1
ATOM 1985 C C . ARG A 1 250 ? -23.438 3.297 3.873 1 28.12 250 ARG A C 1
ATOM 1987 O O . ARG A 1 250 ? -23.797 4.449 3.619 1 28.12 250 ARG A O 1
ATOM 1994 N N . ASN A 1 251 ? -24.266 2.426 4.359 1 26.92 251 ASN A N 1
ATOM 1995 C CA . ASN A 1 251 ? -25.531 2.928 4.91 1 26.92 251 ASN A CA 1
ATOM 1996 C C . ASN A 1 251 ? -25.297 3.723 6.191 1 26.92 251 ASN A C 1
ATOM 1998 O O . ASN A 1 251 ? -26.25 4.164 6.832 1 26.92 251 ASN A O 1
ATOM 2002 N N . PHE A 1 252 ? -24.141 3.547 6.648 1 26.5 252 PHE A N 1
ATOM 2003 C CA . PHE A 1 252 ? -24.078 4.281 7.91 1 26.5 252 PHE A CA 1
ATOM 2004 C C . PHE A 1 252 ? -24.125 5.785 7.66 1 26.5 252 PHE A C 1
ATOM 2006 O O . PHE A 1 252 ? -24.625 6.543 8.492 1 26.5 252 PHE A O 1
ATOM 2013 N N . PHE A 1 253 ? -23.578 6.18 6.5 1 27.75 253 PHE A N 1
ATOM 2014 C CA . PHE A 1 253 ? -23.594 7.633 6.398 1 27.75 253 PHE A CA 1
ATOM 2015 C C . PHE A 1 253 ? -24.969 8.133 5.953 1 27.75 253 PHE A C 1
ATOM 2017 O O . PHE A 1 253 ? -25.281 9.312 6.125 1 27.75 253 PHE A O 1
ATOM 2024 N N . GLU A 1 254 ? -25.656 7.309 5.188 1 26.97 254 GLU A N 1
ATOM 2025 C CA . GLU A 1 254 ? -26.906 7.918 4.734 1 26.97 254 GLU A CA 1
ATOM 2026 C C . GLU A 1 254 ? -27.875 8.117 5.895 1 26.97 254 GLU A C 1
ATOM 2028 O O . GLU A 1 254 ? -28.609 9.117 5.938 1 26.97 254 GLU A O 1
ATOM 2033 N N . 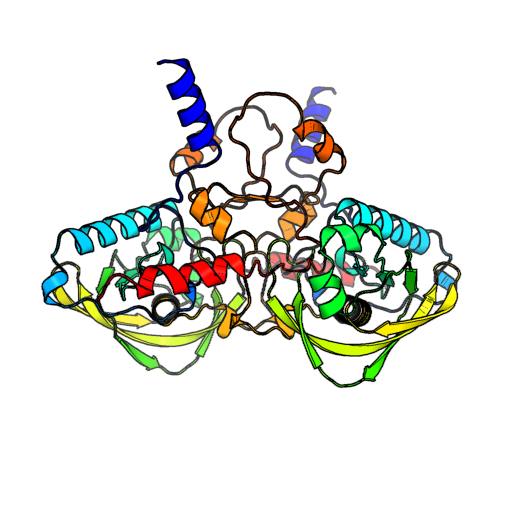GLU A 1 255 ? -28.062 7.141 6.73 1 27.69 255 GLU A N 1
ATOM 2034 C CA . GLU A 1 255 ? -29.219 7.285 7.598 1 27.69 255 GLU A CA 1
ATOM 2035 C C . GLU A 1 255 ? -29 8.367 8.648 1 27.69 255 GLU A C 1
ATOM 2037 O O . GLU A 1 255 ? -29.922 9.102 9 1 27.69 255 GLU A O 1
ATOM 2042 N N . GLU A 1 256 ? -27.891 8.398 9.281 1 28.48 256 GLU A N 1
ATOM 2043 C CA . GLU A 1 256 ? -28 9.266 10.453 1 28.48 256 GLU A CA 1
ATOM 2044 C C . GLU A 1 256 ? -28.031 10.734 10.055 1 28.48 256 GLU A C 1
ATOM 2046 O O . GLU A 1 256 ? -28.359 11.602 10.867 1 28.48 256 GLU A O 1
ATOM 2051 N N . HIS A 1 257 ? -27.422 11.125 8.953 1 28.5 257 HIS A N 1
ATOM 2052 C CA . HIS A 1 257 ? -27.484 12.578 8.82 1 28.5 257 HIS A CA 1
ATOM 2053 C C . HIS A 1 257 ? -28.812 13.031 8.25 1 28.5 257 HIS A C 1
ATOM 2055 O O . HIS A 1 257 ? -29.031 14.227 8.039 1 28.5 257 HIS A O 1
ATOM 2061 N N . GLY A 1 258 ? -29.656 12.117 7.789 1 24.45 258 GLY A N 1
ATOM 2062 C CA . GLY A 1 258 ? -30.906 12.68 7.32 1 24.45 258 GLY A CA 1
ATOM 2063 C C . GLY A 1 258 ? -31.781 13.219 8.445 1 24.45 258 GLY A C 1
ATOM 2064 O O . GLY A 1 258 ? -32.812 13.859 8.188 1 24.45 258 GLY A O 1
ATOM 2065 N N . LYS A 1 259 ? -31.844 12.617 9.633 1 25.25 259 LYS A N 1
ATOM 2066 C CA . LYS A 1 259 ? -32.969 13.055 10.445 1 25.25 259 LYS A CA 1
ATOM 2067 C C . LYS A 1 259 ? -32.719 14.445 11.031 1 25.25 259 LYS A C 1
ATOM 2069 O O . LYS A 1 259 ? -33.656 15.188 11.305 1 25.25 259 LYS A O 1
ATOM 2074 N N . GLU A 1 260 ? -31.594 14.688 11.648 1 22.78 260 GLU A N 1
ATOM 2075 C CA . GLU A 1 260 ? -31.828 15.734 12.633 1 22.78 260 GLU A CA 1
ATOM 2076 C C . GLU A 1 260 ? -31.891 17.109 11.977 1 22.78 260 GLU A C 1
ATOM 2078 O O . GLU A 1 260 ? -32.281 18.094 12.609 1 22.78 260 GLU A O 1
ATOM 2083 N N . TYR A 1 261 ? -31.266 17.453 10.867 1 20.73 261 TYR A N 1
ATOM 2084 C CA . TYR A 1 261 ? -31.422 18.906 10.742 1 20.73 261 TYR A CA 1
ATOM 2085 C C . TYR A 1 261 ? -32.781 19.25 10.125 1 20.73 261 TYR A C 1
ATOM 2087 O O . TYR A 1 261 ? -32.906 19.328 8.906 1 20.73 261 TYR A O 1
ATOM 2095 N N . ARG A 1 262 ? -33.812 18.562 10.484 1 17.97 262 ARG A N 1
ATOM 2096 C CA . ARG A 1 262 ? -35 19.391 10.383 1 17.97 262 ARG A CA 1
ATOM 2097 C C . ARG A 1 262 ? -35.062 20.406 11.508 1 17.97 262 ARG A C 1
ATOM 2099 O O . ARG A 1 262 ? -34.812 20.094 12.664 1 17.97 262 ARG A O 1
ATOM 2106 N N . MET B 1 1 ? -22.234 -6.438 40.969 1 41.97 1 MET B N 1
ATOM 2107 C CA . MET B 1 1 ? -21.672 -5.164 40.531 1 41.97 1 MET B CA 1
ATOM 2108 C C . MET B 1 1 ? -20.297 -5.367 39.906 1 41.97 1 MET B C 1
ATOM 2110 O O . MET B 1 1 ? -19.953 -4.73 38.906 1 41.97 1 MET B O 1
ATOM 2114 N N . ALA B 1 2 ? -19.531 -6.23 40.438 1 54.28 2 ALA B N 1
ATOM 2115 C CA . ALA B 1 2 ? -18.156 -6.477 40.031 1 54.28 2 ALA B CA 1
ATOM 2116 C C . ALA B 1 2 ? -18.094 -7.309 38.75 1 54.28 2 ALA B C 1
ATOM 2118 O O . ALA B 1 2 ? -17.297 -7.035 37.875 1 54.28 2 ALA B O 1
ATOM 2119 N N . LEU B 1 3 ? -18.969 -8.203 38.625 1 54.88 3 LEU B N 1
ATOM 2120 C CA . LEU B 1 3 ? -19 -9.062 37.438 1 54.88 3 LEU B CA 1
ATOM 2121 C C . LEU B 1 3 ? -19.438 -8.273 36.219 1 54.88 3 LEU B C 1
ATOM 2123 O O . LEU B 1 3 ? -18.891 -8.469 35.125 1 54.88 3 LEU B O 1
ATOM 2127 N N . LYS B 1 4 ? -20.469 -7.438 36.406 1 56.28 4 LYS B N 1
ATOM 2128 C CA . LYS B 1 4 ? -20.938 -6.605 35.281 1 56.28 4 LYS B CA 1
ATOM 2129 C C . LYS B 1 4 ? -19.859 -5.637 34.812 1 56.28 4 LYS B C 1
ATOM 2131 O O . LYS B 1 4 ? -19.703 -5.391 33.625 1 56.28 4 LYS B O 1
ATOM 2136 N N . SER B 1 5 ? -19.188 -5.176 35.75 1 51.75 5 SER B N 1
ATOM 2137 C CA . SER B 1 5 ? -18.094 -4.266 35.438 1 51.75 5 SER B CA 1
ATOM 2138 C C . SER B 1 5 ? -16.984 -4.984 34.688 1 51.75 5 SER B C 1
ATOM 2140 O O . SER B 1 5 ? -16.422 -4.445 33.75 1 51.75 5 SER B O 1
ATOM 2142 N N . PHE B 1 6 ? -16.797 -6.195 35.062 1 51.62 6 PHE B N 1
ATOM 2143 C CA . PHE B 1 6 ? -15.773 -6.984 34.375 1 51.62 6 PHE B CA 1
ATOM 2144 C C . PHE B 1 6 ? -16.188 -7.328 32.969 1 51.62 6 PHE B C 1
ATOM 2146 O O . PHE B 1 6 ? -15.391 -7.223 32.031 1 51.62 6 PHE B O 1
ATOM 2153 N N . LEU B 1 7 ? -17.422 -7.688 32.812 1 52.91 7 LEU B N 1
ATOM 2154 C CA . LEU B 1 7 ? -17.938 -8.023 31.484 1 52.91 7 LEU B CA 1
ATOM 2155 C C . LEU B 1 7 ? -17.969 -6.793 30.594 1 52.91 7 LEU B C 1
ATOM 2157 O O . LEU B 1 7 ? -17.672 -6.875 29.406 1 52.91 7 LEU B O 1
ATOM 2161 N N . SER B 1 8 ? -18.312 -5.707 31.156 1 52.38 8 SER B N 1
ATOM 2162 C CA . SER B 1 8 ? -18.328 -4.461 30.391 1 52.38 8 SER B CA 1
ATOM 2163 C C . SER B 1 8 ? -16.906 -4.051 29.984 1 52.38 8 SER B C 1
ATOM 2165 O O . SER B 1 8 ? -16.688 -3.598 28.859 1 52.38 8 SER B O 1
ATOM 2167 N N . ALA B 1 9 ? -16.078 -4.133 30.922 1 49.56 9 ALA B N 1
ATOM 2168 C CA . ALA B 1 9 ? -14.672 -3.84 30.641 1 49.56 9 ALA B CA 1
ATOM 2169 C C . ALA B 1 9 ? -14.109 -4.809 29.609 1 49.56 9 ALA B C 1
ATOM 2171 O O . ALA B 1 9 ? -13.367 -4.406 28.703 1 49.56 9 ALA B O 1
ATOM 2172 N N . TYR B 1 10 ? -14.531 -5.977 29.828 1 48.22 10 TYR B N 1
ATOM 2173 C CA . TYR B 1 10 ? -14.156 -7.02 28.875 1 48.22 10 TYR B CA 1
ATOM 2174 C C . TYR B 1 10 ? -14.734 -6.727 27.5 1 48.22 10 TYR B C 1
ATOM 2176 O O . TYR B 1 10 ? -14.031 -6.84 26.484 1 48.22 10 TYR B O 1
ATOM 2184 N N . ARG B 1 11 ? -16 -6.457 27.453 1 50.62 11 ARG B N 1
ATOM 2185 C CA . ARG B 1 11 ? -16.672 -6.125 26.203 1 50.62 11 ARG B CA 1
ATOM 2186 C C . ARG B 1 11 ? -16.078 -4.863 25.594 1 50.62 11 ARG B C 1
ATOM 2188 O O . ARG B 1 11 ? -15.867 -4.801 24.375 1 50.62 11 ARG B O 1
ATOM 2195 N N . ASN B 1 12 ? -15.961 -3.867 26.438 1 49.94 12 ASN B N 1
ATOM 2196 C CA . ASN B 1 12 ? -15.359 -2.627 25.969 1 49.94 12 ASN B CA 1
ATOM 2197 C C . ASN B 1 12 ? -13.93 -2.85 25.484 1 49.94 12 ASN B C 1
ATOM 2199 O O . ASN B 1 12 ? -13.453 -2.143 24.594 1 49.94 12 ASN B O 1
ATOM 2203 N N . PHE B 1 13 ? -13.359 -3.596 26.219 1 49.53 13 PHE B N 1
ATOM 2204 C CA . PHE B 1 13 ? -12.016 -3.975 25.812 1 49.53 13 PHE B CA 1
ATOM 2205 C C . PHE B 1 13 ? -12.031 -4.684 24.469 1 49.53 13 PHE B C 1
ATOM 2207 O O . PHE B 1 13 ? -11.211 -4.395 23.594 1 49.53 13 PHE B O 1
ATOM 2214 N N . PHE B 1 14 ? -12.914 -5.594 24.328 1 50.31 14 PHE B N 1
ATOM 2215 C CA . PHE B 1 14 ? -13 -6.398 23.109 1 50.31 14 PHE B CA 1
ATOM 2216 C C . PHE B 1 14 ? -13.789 -5.664 22.031 1 50.31 14 PHE B C 1
ATOM 2218 O O . PHE B 1 14 ? -13.602 -5.91 20.844 1 50.31 14 PHE B O 1
ATOM 2225 N N . TYR B 1 15 ? -14.773 -4.887 22.469 1 53.38 15 TYR B N 1
ATOM 2226 C CA . TYR B 1 15 ? -15.586 -4.086 21.547 1 53.38 15 TYR B CA 1
ATOM 2227 C C . TYR B 1 15 ? -15.5 -2.605 21.906 1 53.38 15 TYR B C 1
ATOM 2229 O O . TYR B 1 15 ? -16.469 -2.023 22.391 1 53.38 15 TYR B O 1
ATOM 2237 N N . PRO B 1 16 ? -14.273 -2.102 21.953 1 52.59 16 PRO B N 1
ATOM 2238 C CA . PRO B 1 16 ? -14.164 -0.685 22.312 1 52.59 16 PRO B CA 1
ATOM 2239 C C . PRO B 1 16 ? -15.094 0.204 21.484 1 52.59 16 PRO B C 1
ATOM 2241 O O . PRO B 1 16 ? -15.414 -0.131 20.344 1 52.59 16 PRO B O 1
ATOM 2244 N N . LYS B 1 17 ? -15.805 1.044 22.141 1 59.69 17 LYS B N 1
ATOM 2245 C CA . LYS B 1 17 ? -16.484 2.098 21.391 1 59.69 17 LYS B CA 1
ATOM 2246 C C . LYS B 1 17 ? -15.547 2.76 20.391 1 59.69 17 LYS B C 1
ATOM 2248 O O . LYS B 1 17 ? -14.391 3.055 20.719 1 59.69 17 LYS B O 1
ATOM 2253 N N . PRO B 1 18 ? -15.961 2.727 19.188 1 64 18 PRO B N 1
ATOM 2254 C CA . PRO B 1 18 ? -15.062 3.318 18.188 1 64 18 PRO B CA 1
ATOM 2255 C C . PRO B 1 18 ? -14.555 4.699 18.594 1 64 18 PRO B C 1
ATOM 2257 O O . PRO B 1 18 ? -15.312 5.504 19.141 1 64 18 PRO B O 1
ATOM 2260 N N . ALA B 1 19 ? -13.297 4.875 18.75 1 75.56 19 ALA B N 1
ATOM 2261 C CA . ALA B 1 19 ? -12.688 6.172 19.031 1 75.56 19 ALA B CA 1
ATOM 2262 C C . ALA B 1 19 ? -13.266 7.258 18.125 1 75.56 19 ALA B C 1
ATOM 2264 O O . ALA B 1 19 ? -13.633 6.992 16.984 1 75.56 19 ALA B O 1
ATOM 2265 N N . LYS B 1 20 ? -13.547 8.344 18.734 1 88.44 20 LYS B N 1
ATOM 2266 C CA . LYS B 1 20 ? -13.977 9.508 17.969 1 88.44 20 LYS B CA 1
ATOM 2267 C C . LYS B 1 20 ? -12.805 10.438 17.672 1 88.44 20 LYS B C 1
ATOM 2269 O O . LYS B 1 20 ? -11.93 10.633 18.516 1 88.44 20 LYS B O 1
ATOM 2274 N N . PRO B 1 21 ? -12.75 11.016 16.516 1 93 21 PRO B N 1
ATOM 2275 C CA . PRO B 1 21 ? -11.695 11.992 16.203 1 93 21 PRO B CA 1
ATOM 2276 C C . PRO B 1 21 ? -11.781 13.25 17.062 1 93 21 PRO B C 1
ATOM 2278 O O . PRO B 1 21 ? -12.836 13.555 17.609 1 93 21 PRO B O 1
ATOM 2281 N N . PRO B 1 22 ? -10.727 13.953 17.266 1 96.12 22 PRO B N 1
ATOM 2282 C CA . PRO B 1 22 ? -9.43 13.742 16.625 1 96.12 22 PRO B CA 1
ATOM 2283 C C . PRO B 1 22 ? -8.672 12.547 17.203 1 96.12 22 PRO B C 1
ATOM 2285 O O . PRO B 1 22 ? -8.555 12.414 18.422 1 96.12 22 PRO B O 1
ATOM 2288 N N . PHE B 1 23 ? -8.164 11.812 16.328 1 94.81 23 PHE B N 1
ATOM 2289 C CA . PHE B 1 23 ? -7.508 10.57 16.734 1 94.81 23 PHE B CA 1
ATOM 2290 C C . PHE B 1 23 ? -6.086 10.844 17.203 1 94.81 23 PHE B C 1
ATOM 2292 O O . PHE B 1 23 ? -5.504 11.883 16.875 1 94.81 23 PHE B O 1
ATOM 2299 N N . LEU B 1 24 ? -5.574 9.82 17.969 1 93.56 24 LEU B N 1
ATOM 2300 C CA . LEU B 1 24 ? -4.164 9.844 18.344 1 93.56 24 LEU B CA 1
ATOM 2301 C C . LEU B 1 24 ? -3.342 8.961 17.422 1 93.56 24 LEU B C 1
ATOM 2303 O O . LEU B 1 24 ? -2.117 8.898 17.531 1 93.56 24 LEU B O 1
ATOM 2307 N N . HIS B 1 25 ? -4.031 8.297 16.547 1 93.25 25 HIS B N 1
ATOM 2308 C CA . HIS B 1 25 ? -3.41 7.562 15.445 1 93.25 25 HIS B CA 1
ATOM 2309 C C . HIS B 1 25 ? -3.697 8.227 14.102 1 93.25 25 HIS B C 1
ATOM 2311 O O . HIS B 1 25 ? -4.43 9.219 14.039 1 93.25 25 HIS B O 1
ATOM 2317 N N . ILE B 1 26 ? -3.051 7.754 13.055 1 96 26 ILE B N 1
ATOM 2318 C CA . ILE B 1 26 ? -3.213 8.352 11.734 1 96 26 ILE B CA 1
ATOM 2319 C C . ILE B 1 26 ? -4.109 7.469 10.875 1 96 26 ILE B C 1
ATOM 2321 O O . ILE B 1 26 ? -3.904 6.254 10.797 1 96 26 ILE B O 1
ATOM 2325 N N . CYS B 1 27 ? -5.148 8.102 10.336 1 96.75 27 CYS B N 1
ATOM 2326 C CA . CYS B 1 27 ? -6.039 7.391 9.422 1 96.75 27 CYS B CA 1
ATOM 2327 C C . CYS B 1 27 ? -5.266 6.816 8.242 1 96.75 27 CYS B C 1
ATOM 2329 O O . CYS B 1 27 ? -4.328 7.445 7.746 1 96.75 27 CYS B O 1
ATOM 2331 N N . GLN B 1 28 ? -5.684 5.652 7.812 1 96 28 GLN B N 1
ATOM 2332 C CA . GLN B 1 28 ? -5.016 4.977 6.707 1 96 28 GLN B CA 1
ATOM 2333 C C . GLN B 1 28 ? -5.859 5.023 5.441 1 96 28 GLN B C 1
ATOM 2335 O O . GLN B 1 28 ? -7.086 5.145 5.512 1 96 28 GLN B O 1
ATOM 2340 N N . VAL B 1 29 ? -5.188 4.945 4.281 1 97.44 29 VAL B N 1
ATOM 2341 C CA . VAL B 1 29 ? -5.852 4.996 2.982 1 97.44 29 VAL B CA 1
ATOM 2342 C C . VAL B 1 29 ? -7.027 4.02 2.969 1 97.44 29 VAL B C 1
ATOM 2344 O O . VAL B 1 29 ? -6.922 2.902 3.482 1 97.44 29 VAL B O 1
ATOM 2347 N N . GLY B 1 30 ? -8.125 4.43 2.346 1 96.25 30 GLY B N 1
ATOM 2348 C CA . GLY B 1 30 ? -9.391 3.723 2.408 1 96.25 30 GLY B CA 1
ATOM 2349 C C . GLY B 1 30 ? -10.43 4.438 3.252 1 96.25 30 GLY B C 1
ATOM 2350 O O . GLY B 1 30 ? -11.633 4.324 2.994 1 96.25 30 GLY B O 1
ATOM 2351 N N . ASP B 1 31 ? -9.922 5.082 4.352 1 95.44 31 ASP B N 1
ATOM 2352 C CA . ASP B 1 31 ? -10.812 5.934 5.137 1 95.44 31 ASP B CA 1
ATOM 2353 C C . ASP B 1 31 ? -11.398 7.055 4.277 1 95.44 31 ASP B C 1
ATOM 2355 O O . ASP B 1 31 ? -10.648 7.844 3.691 1 95.44 31 ASP B O 1
ATOM 2359 N N . PRO B 1 32 ? -12.672 7.191 4.238 1 96.75 32 PRO B N 1
ATOM 2360 C CA . PRO B 1 32 ? -13.289 8.203 3.377 1 96.75 32 PRO B CA 1
ATOM 2361 C C . PRO B 1 32 ? -12.844 9.625 3.723 1 96.75 32 PRO B C 1
ATOM 2363 O O . PRO B 1 32 ? -12.844 10.5 2.855 1 96.75 32 PRO B O 1
ATOM 2366 N N . ILE B 1 33 ? -12.406 9.828 4.926 1 97.5 33 ILE B N 1
ATOM 2367 C CA . ILE B 1 33 ? -11.977 11.148 5.375 1 97.5 33 ILE B CA 1
ATOM 2368 C C . ILE B 1 33 ? -10.773 11.602 4.555 1 97.5 33 ILE B C 1
ATOM 2370 O O . ILE B 1 33 ? -10.516 12.805 4.422 1 97.5 33 ILE B O 1
ATOM 2374 N N . LEU B 1 34 ? -10.008 10.664 3.994 1 98.25 34 LEU B N 1
ATOM 2375 C CA . LEU B 1 34 ? -8.789 10.977 3.258 1 98.25 34 LEU B CA 1
ATOM 2376 C C . LEU B 1 34 ? -9.094 11.242 1.787 1 98.25 34 LEU B C 1
ATOM 2378 O O . LEU B 1 34 ? -8.203 11.609 1.021 1 98.25 34 LEU B O 1
ATOM 2382 N N . ARG B 1 35 ? -10.312 11.109 1.377 1 97.75 35 ARG B N 1
ATOM 2383 C CA . ARG B 1 35 ? -10.664 11.289 -0.03 1 97.75 35 ARG B CA 1
ATOM 2384 C C . ARG B 1 35 ? -11.648 12.438 -0.21 1 97.75 35 ARG B C 1
ATOM 2386 O O . ARG B 1 35 ? -12.008 12.789 -1.338 1 97.75 35 ARG B O 1
ATOM 2393 N N . ALA B 1 36 ? -12.078 13.008 0.815 1 96.94 36 ALA B N 1
ATOM 2394 C CA . ALA B 1 36 ? -12.984 14.156 0.744 1 96.94 36 ALA B CA 1
ATOM 2395 C C . ALA B 1 36 ? -12.227 15.469 0.941 1 96.94 36 ALA B C 1
ATOM 2397 O O . ALA B 1 36 ? -11.336 15.555 1.792 1 96.94 36 ALA B O 1
ATOM 2398 N N . PRO B 1 37 ? -12.602 16.484 0.171 1 98.44 37 PRO B N 1
ATOM 2399 C CA . PRO B 1 37 ? -11.992 17.781 0.441 1 98.44 37 PRO B CA 1
ATOM 2400 C C . PRO B 1 37 ? -12.359 18.344 1.817 1 98.44 37 PRO B C 1
ATOM 2402 O O . PRO B 1 37 ? -13.516 18.25 2.236 1 98.44 37 PRO B O 1
ATOM 2405 N N . ALA B 1 38 ? -11.391 18.844 2.494 1 98.62 38 ALA B N 1
ATOM 2406 C CA . ALA B 1 38 ? -11.617 19.422 3.812 1 98.62 38 ALA B CA 1
ATOM 2407 C C . ALA B 1 38 ? -12.289 20.797 3.699 1 98.62 38 ALA B C 1
ATOM 2409 O O . ALA B 1 38 ? -12.156 21.469 2.682 1 98.62 38 ALA B O 1
ATOM 2410 N N . LYS B 1 39 ? -12.93 21.188 4.73 1 98.62 39 LYS B N 1
ATOM 2411 C CA . LYS B 1 39 ? -13.68 22.438 4.746 1 98.62 39 LYS B CA 1
ATOM 2412 C C . LYS B 1 39 ? -12.883 23.547 5.438 1 98.62 39 LYS B C 1
ATOM 2414 O O . LYS B 1 39 ? -12.164 23.281 6.402 1 98.62 39 LYS B O 1
ATOM 2419 N N . PRO B 1 40 ? -13.133 24.75 5.004 1 98.75 40 PRO B N 1
ATOM 2420 C CA . PRO B 1 40 ? -12.438 25.859 5.668 1 98.75 40 PRO B CA 1
ATOM 2421 C C . PRO B 1 40 ? -12.914 26.078 7.105 1 98.75 40 PRO B C 1
ATOM 2423 O O . PRO B 1 40 ? -14.062 25.766 7.434 1 98.75 40 PRO B O 1
ATOM 2426 N N . VAL B 1 41 ? -12.016 26.578 7.883 1 98.75 41 VAL B N 1
ATOM 2427 C CA . VAL B 1 41 ? -12.336 27.031 9.227 1 98.75 41 VAL B CA 1
ATOM 2428 C C . VAL B 1 41 ? -12.812 28.484 9.188 1 98.75 41 VAL B C 1
ATOM 2430 O O . VAL B 1 41 ? -12.125 29.359 8.641 1 98.75 41 VAL B O 1
ATOM 2433 N N . PRO B 1 42 ? -13.977 28.734 9.727 1 98.06 42 PRO B N 1
ATOM 2434 C CA . PRO B 1 42 ? -14.312 30.156 9.852 1 98.06 42 PRO B CA 1
ATOM 2435 C C . PRO B 1 42 ? -13.258 30.953 10.625 1 98.06 42 PRO B C 1
ATOM 2437 O O . PRO B 1 42 ? -12.836 30.531 11.703 1 98.06 42 PRO B O 1
ATOM 2440 N N . PRO B 1 43 ? -12.859 32.031 10.125 1 96.31 43 PRO B N 1
ATOM 2441 C CA . PRO B 1 43 ? -11.758 32.781 10.727 1 96.31 43 PRO B CA 1
ATOM 2442 C C . PRO B 1 43 ? -12.008 33.125 12.203 1 96.31 43 PRO B C 1
ATOM 2444 O O . PRO B 1 43 ? -11.078 33.094 13.008 1 96.31 43 PRO B O 1
ATOM 2447 N N . ASP B 1 44 ? -13.273 33.375 12.594 1 96.44 44 ASP B N 1
ATOM 2448 C CA . ASP B 1 44 ? -13.617 33.719 13.969 1 96.44 44 ASP B CA 1
ATOM 2449 C C . ASP B 1 44 ? -13.469 32.531 14.906 1 96.44 44 ASP B C 1
ATOM 2451 O O . ASP B 1 44 ? -13.406 32.688 16.125 1 96.44 44 ASP B O 1
ATOM 2455 N N . ASP B 1 45 ? -13.32 31.344 14.305 1 97.81 45 ASP B N 1
ATOM 2456 C CA . ASP B 1 45 ? -13.266 30.125 15.109 1 97.81 45 ASP B CA 1
ATOM 2457 C C . ASP B 1 45 ? -11.82 29.703 15.359 1 97.81 45 ASP B C 1
ATOM 2459 O O . ASP B 1 45 ? -11.57 28.797 16.156 1 97.81 45 ASP B O 1
ATOM 2463 N N . VAL B 1 46 ? -10.875 30.312 14.797 1 98.25 46 VAL B N 1
ATOM 2464 C CA . VAL B 1 46 ? -9.477 29.875 14.812 1 98.25 46 VAL B CA 1
ATOM 2465 C C . VAL B 1 46 ? -8.984 29.797 16.25 1 98.25 46 VAL B C 1
ATOM 2467 O O . VAL B 1 46 ? -8.273 28.859 16.625 1 98.25 46 VAL B O 1
ATOM 2470 N N . THR B 1 47 ? -9.43 30.734 17.094 1 98.06 47 THR B N 1
ATOM 2471 C CA . THR B 1 47 ? -8.914 30.797 18.453 1 98.06 47 THR B CA 1
ATOM 2472 C C . THR B 1 47 ? -9.852 30.078 19.422 1 98.06 47 THR B C 1
ATOM 2474 O O . THR B 1 47 ? -9.648 30.109 20.625 1 98.06 47 THR B O 1
ATOM 2477 N N . SER B 1 48 ? -10.906 29.453 18.875 1 97.81 48 SER B N 1
ATOM 2478 C CA . SER B 1 48 ? -11.828 28.703 19.734 1 97.81 48 SER B CA 1
ATOM 2479 C C . SER B 1 48 ? -11.133 27.531 20.406 1 97.81 48 SER B C 1
ATOM 2481 O O . SER B 1 48 ? -10.148 27 19.891 1 97.81 48 SER B O 1
ATOM 2483 N N . PRO B 1 49 ? -11.625 27.078 21.547 1 97.75 49 PRO B N 1
ATOM 2484 C CA . PRO B 1 49 ? -11.047 25.906 22.234 1 97.75 49 PRO B CA 1
ATOM 2485 C C . PRO B 1 49 ? -11.055 24.656 21.375 1 97.75 49 PRO B C 1
ATOM 2487 O O . PRO B 1 49 ? -10.133 23.844 21.469 1 97.75 49 PRO B O 1
ATOM 2490 N N . GLU B 1 50 ? -12.039 24.5 20.562 1 97.38 50 GLU B N 1
ATOM 2491 C CA . GLU B 1 50 ? -12.156 23.328 19.719 1 97.38 50 GLU B CA 1
ATOM 2492 C C . GLU B 1 50 ? -11.016 23.266 18.703 1 97.38 50 GLU B C 1
ATOM 2494 O O . GLU B 1 50 ? -10.352 22.219 18.578 1 97.38 50 GLU B O 1
ATOM 2499 N N . ILE B 1 51 ? -10.789 24.359 18.062 1 98.38 51 ILE B N 1
ATOM 2500 C CA . ILE B 1 51 ? -9.734 24.391 17.047 1 98.38 51 ILE B CA 1
ATOM 2501 C C . ILE B 1 51 ? -8.367 24.25 17.734 1 98.38 51 ILE B C 1
ATOM 2503 O O . ILE B 1 51 ? -7.492 23.547 17.234 1 98.38 51 ILE B O 1
ATOM 2507 N N . GLN B 1 52 ? -8.211 24.891 18.891 1 98.38 52 GLN B N 1
ATOM 2508 C CA . GLN B 1 52 ? -6.945 24.812 19.609 1 98.38 52 GLN B CA 1
ATOM 2509 C C . GLN B 1 52 ? -6.668 23.391 20.094 1 98.38 52 GLN B C 1
ATOM 2511 O O . GLN B 1 52 ? -5.52 22.938 20.094 1 98.38 52 GLN B O 1
ATOM 2516 N N . GLU B 1 53 ? -7.691 22.688 20.406 1 97.81 53 GLU B N 1
ATOM 2517 C CA . GLU B 1 53 ? -7.543 21.281 20.797 1 97.81 53 GLU B CA 1
ATOM 2518 C C . GLU B 1 53 ? -7.105 20.422 19.609 1 97.81 53 GLU B C 1
ATOM 2520 O O . GLU B 1 53 ? -6.27 19.531 19.766 1 97.81 53 GLU B O 1
ATOM 2525 N N . ILE B 1 54 ? -7.688 20.703 18.516 1 98.25 54 ILE B N 1
ATOM 2526 C CA . ILE B 1 54 ? -7.32 20 17.297 1 98.25 54 ILE B CA 1
ATOM 2527 C C . ILE B 1 54 ? -5.84 20.219 16.984 1 98.25 54 ILE B C 1
ATOM 2529 O O . ILE B 1 54 ? -5.102 19.281 16.719 1 98.25 54 ILE B O 1
ATOM 2533 N N . LEU B 1 55 ? -5.434 21.438 17.125 1 98.56 55 LEU B N 1
ATOM 2534 C CA . LEU B 1 55 ? -4.039 21.781 16.859 1 98.56 55 LEU B CA 1
ATOM 2535 C C . LEU B 1 55 ? -3.107 21.078 17.844 1 98.56 55 LEU B C 1
ATOM 2537 O O . LEU B 1 55 ? -2.068 20.547 17.438 1 98.56 55 LEU B O 1
ATOM 2541 N N . SER B 1 56 ? -3.494 21.078 19.047 1 98.19 56 SER B N 1
ATOM 2542 C CA . SER B 1 56 ? -2.699 20.391 20.078 1 98.19 56 SER B CA 1
ATOM 2543 C C . SER B 1 56 ? -2.586 18.891 19.781 1 98.19 56 SER B C 1
ATOM 2545 O O . SER B 1 56 ? -1.512 18.312 19.906 1 98.19 56 SER B O 1
ATOM 2547 N N . ARG B 1 57 ? -3.689 18.328 19.344 1 97.44 57 ARG B N 1
ATOM 2548 C CA . ARG B 1 57 ? -3.709 16.906 19 1 97.44 57 ARG B CA 1
ATOM 2549 C C . ARG B 1 57 ? -2.818 16.625 17.781 1 97.44 57 ARG B C 1
ATOM 2551 O O . ARG B 1 57 ? -2.076 15.648 17.766 1 97.44 57 ARG B O 1
ATOM 2558 N N . MET B 1 58 ? -2.84 17.438 16.844 1 98.06 58 MET B N 1
ATOM 2559 C CA . MET B 1 58 ? -2.018 17.297 15.648 1 98.06 58 MET B CA 1
ATOM 2560 C C . MET B 1 58 ? -0.534 17.344 16 1 98.06 58 MET B C 1
ATOM 2562 O O . MET B 1 58 ? 0.256 16.547 15.5 1 98.06 58 MET B O 1
ATOM 2566 N N . GLN B 1 59 ? -0.226 18.312 16.828 1 97.25 59 GLN B N 1
ATOM 2567 C CA . GLN B 1 59 ? 1.169 18.438 17.234 1 97.25 59 GLN B CA 1
ATOM 2568 C C . GLN B 1 59 ? 1.641 17.188 17.969 1 97.25 59 GLN B C 1
ATOM 2570 O O . GLN B 1 59 ? 2.754 16.703 17.734 1 97.25 59 GLN B O 1
ATOM 2575 N N . LEU B 1 60 ? 0.785 16.688 18.812 1 96.44 60 LEU B N 1
ATOM 2576 C CA . LEU B 1 60 ? 1.102 15.469 19.562 1 96.44 60 LEU B CA 1
ATOM 2577 C C . LEU B 1 60 ? 1.305 14.289 18.609 1 96.44 60 LEU B C 1
ATOM 2579 O O . LEU B 1 60 ? 2.273 13.539 18.75 1 96.44 60 LEU B O 1
ATOM 2583 N N . VAL B 1 61 ? 0.43 14.156 17.672 1 95.5 61 VAL B N 1
ATOM 2584 C CA . VAL B 1 61 ? 0.49 13.055 16.719 1 95.5 61 VAL B CA 1
ATOM 2585 C C . VAL B 1 61 ? 1.73 13.195 15.844 1 95.5 61 VAL B C 1
ATOM 2587 O O . VAL B 1 61 ? 2.42 12.211 15.57 1 95.5 61 VAL B O 1
ATOM 2590 N N . MET B 1 62 ? 1.987 14.375 15.391 1 94.69 62 MET B N 1
ATOM 2591 C CA . MET B 1 62 ? 3.172 14.617 14.57 1 94.69 62 MET B CA 1
ATOM 2592 C C . MET B 1 62 ? 4.438 14.18 15.305 1 94.69 62 MET B C 1
ATOM 2594 O O . MET B 1 62 ? 5.312 13.539 14.711 1 94.69 62 MET B O 1
ATOM 2598 N N . LYS B 1 63 ? 4.516 14.516 16.531 1 91.06 63 LYS B N 1
ATOM 2599 C CA . LYS B 1 63 ? 5.656 14.125 17.359 1 91.06 63 LYS B CA 1
ATOM 2600 C C . LYS B 1 63 ? 5.695 12.609 17.547 1 91.06 63 LYS B C 1
ATOM 2602 O O . LYS B 1 63 ? 6.746 11.984 17.391 1 91.06 63 LYS B O 1
ATOM 2607 N N . LYS B 1 64 ? 4.547 12.078 17.859 1 90.06 64 LYS B N 1
ATOM 2608 C CA . LYS B 1 64 ? 4.426 10.648 18.109 1 90.06 64 LYS B CA 1
ATOM 2609 C C . LYS B 1 64 ? 4.867 9.836 16.891 1 90.06 64 LYS B C 1
ATOM 2611 O O . LYS B 1 64 ? 5.539 8.805 17.047 1 90.06 64 LYS B O 1
ATOM 2616 N N . TYR B 1 65 ? 4.539 10.242 15.766 1 89.5 65 TYR B N 1
ATOM 2617 C CA . TYR B 1 65 ? 4.816 9.5 14.539 1 89.5 65 TYR B CA 1
ATOM 2618 C C . TYR B 1 65 ? 6.082 10.016 13.859 1 89.5 65 TYR B C 1
ATOM 2620 O O . TYR B 1 65 ? 6.473 9.523 12.805 1 89.5 65 TYR B O 1
ATOM 2628 N N . ASP B 1 66 ? 6.695 11.062 14.406 1 89 66 ASP B N 1
ATOM 2629 C CA . ASP B 1 66 ? 7.938 11.641 13.914 1 89 66 ASP B CA 1
ATOM 2630 C C . ASP B 1 66 ? 7.82 12.023 12.438 1 89 66 ASP B C 1
ATOM 2632 O O . ASP B 1 66 ? 8.68 11.664 11.633 1 89 66 ASP B O 1
ATOM 2636 N N . CYS B 1 67 ? 6.699 12.641 12.109 1 90.94 67 CYS B N 1
ATOM 2637 C CA . CYS B 1 67 ? 6.5 13.07 10.734 1 90.94 67 CYS B CA 1
ATOM 2638 C C . CYS B 1 67 ? 6.789 14.555 10.57 1 90.94 67 CYS B C 1
ATOM 2640 O O . CYS B 1 67 ? 6.941 15.273 11.562 1 90.94 67 CYS B O 1
ATOM 2642 N N . VAL B 1 68 ? 6.938 15.016 9.305 1 94.44 68 VAL B N 1
ATOM 2643 C CA . VAL B 1 68 ? 7.398 16.375 9.039 1 94.44 68 VAL B CA 1
ATOM 2644 C C . VAL B 1 68 ? 6.223 17.234 8.586 1 94.44 68 VAL B C 1
ATOM 2646 O O . VAL B 1 68 ? 6.363 18.453 8.422 1 94.44 68 VAL B O 1
ATOM 2649 N N . GLY B 1 69 ? 5.129 16.656 8.367 1 97.12 69 GLY B N 1
ATOM 2650 C CA . GLY B 1 69 ? 3.871 17.297 8.031 1 97.12 69 GLY B CA 1
ATOM 2651 C C . GLY B 1 69 ? 2.656 16.469 8.414 1 97.12 69 GLY B C 1
ATOM 2652 O O . GLY B 1 69 ? 2.715 15.242 8.414 1 97.12 69 GLY B O 1
ATOM 2653 N N . LEU B 1 70 ? 1.612 17.156 8.703 1 98.56 70 LEU B N 1
ATOM 2654 C CA . LEU B 1 70 ? 0.363 16.484 9.062 1 98.56 70 LEU B CA 1
ATOM 2655 C C . LEU B 1 70 ? -0.833 17.391 8.766 1 98.56 70 LEU B C 1
ATOM 2657 O O . LEU B 1 70 ? -0.802 18.594 9.055 1 98.56 70 LEU B O 1
ATOM 2661 N N . SER B 1 71 ? -1.825 16.797 8.18 1 98.81 71 SER B N 1
ATOM 2662 C CA . SER B 1 71 ? -3.076 17.516 7.941 1 98.81 71 SER B CA 1
ATOM 2663 C C . SER B 1 71 ? -4.188 17 8.852 1 98.81 71 SER B C 1
ATOM 2665 O O . SER B 1 71 ? -4.145 15.859 9.312 1 98.81 71 SER B O 1
ATOM 2667 N N . ALA B 1 72 ? -5.148 17.828 9.078 1 98.81 72 ALA B N 1
ATOM 2668 C CA . ALA B 1 72 ? -6.23 17.516 10.008 1 98.81 72 ALA B CA 1
ATOM 2669 C C . ALA B 1 72 ? -6.996 16.281 9.578 1 98.81 72 ALA B C 1
ATOM 2671 O O . ALA B 1 72 ? -7.363 15.445 10.414 1 98.81 72 ALA B O 1
ATOM 2672 N N . PRO B 1 73 ? -7.215 16.047 8.266 1 98.75 73 PRO B N 1
ATOM 2673 C CA . PRO B 1 73 ? -7.93 14.836 7.871 1 98.75 73 PRO B CA 1
ATOM 2674 C C . PRO B 1 73 ? -7.203 13.562 8.297 1 98.75 73 PRO B C 1
ATOM 2676 O O . PRO B 1 73 ? -7.84 12.539 8.555 1 98.75 73 PRO B O 1
ATOM 2679 N N . GLN B 1 74 ? -5.949 13.625 8.445 1 98.56 74 GLN B N 1
ATOM 2680 C CA . GLN B 1 74 ? -5.172 12.438 8.805 1 98.56 74 GLN B CA 1
ATOM 2681 C C . GLN B 1 74 ? -5.469 12 10.234 1 98.56 74 GLN B C 1
ATOM 2683 O O . GLN B 1 74 ? -5.164 10.867 10.617 1 98.56 74 GLN B O 1
ATOM 2688 N N . ILE B 1 75 ? -6.051 12.906 11.023 1 97.81 75 ILE B N 1
ATOM 2689 C CA . ILE B 1 75 ? -6.453 12.5 12.367 1 97.81 75 ILE B CA 1
ATOM 2690 C C . ILE B 1 75 ? -7.977 12.516 12.477 1 97.81 75 ILE B C 1
ATOM 2692 O O . ILE B 1 75 ? -8.523 12.656 13.57 1 97.81 75 ILE B O 1
ATOM 2696 N N . GLY B 1 76 ? -8.664 12.539 11.352 1 97.88 76 GLY B N 1
ATOM 2697 C CA . GLY B 1 76 ? -10.102 12.32 11.32 1 97.88 76 GLY B CA 1
ATOM 2698 C C . GLY B 1 76 ? -10.898 13.617 11.336 1 97.88 76 GLY B C 1
ATOM 2699 O O . GLY B 1 76 ? -12.109 13.602 11.586 1 97.88 76 GLY B O 1
ATOM 2700 N N . ILE B 1 77 ? -10.281 14.727 11.172 1 98.31 77 ILE B N 1
ATOM 2701 C CA . ILE B 1 77 ? -10.961 16.016 11.234 1 98.31 77 ILE B CA 1
ATOM 2702 C C . ILE B 1 77 ? -11.031 16.625 9.836 1 98.31 77 ILE B C 1
ATOM 2704 O O . ILE B 1 77 ? -10 16.922 9.227 1 98.31 77 ILE B O 1
ATOM 2708 N N . PRO B 1 78 ? -12.188 16.859 9.266 1 98.25 78 PRO B N 1
ATOM 2709 C CA . PRO B 1 78 ? -12.336 17.359 7.898 1 98.25 78 PRO B CA 1
ATOM 2710 C C . PRO B 1 78 ? -12.219 18.875 7.801 1 98.25 78 PRO B C 1
ATOM 2712 O O . PRO B 1 78 ? -13.102 19.531 7.23 1 98.25 78 PRO B O 1
ATOM 2715 N N . LEU B 1 79 ? -11.18 19.469 8.328 1 98.81 79 LEU B N 1
ATOM 2716 C CA . LEU B 1 79 ? -10.945 20.906 8.297 1 98.81 79 LEU B CA 1
ATOM 2717 C C . LEU B 1 79 ? -9.617 21.219 7.602 1 98.81 79 LEU B C 1
ATOM 2719 O O . LEU B 1 79 ? -8.68 20.422 7.664 1 98.81 79 LEU B O 1
ATOM 2723 N N . ARG B 1 80 ? -9.523 22.312 6.973 1 98.94 80 ARG B N 1
ATOM 2724 C CA . ARG B 1 80 ? -8.336 22.719 6.219 1 98.94 80 ARG B CA 1
ATOM 2725 C C . ARG B 1 80 ? -7.258 23.266 7.148 1 98.94 80 ARG B C 1
ATOM 2727 O O . ARG B 1 80 ? -7.039 24.484 7.203 1 98.94 80 ARG B O 1
ATOM 2734 N N . ILE B 1 81 ? -6.652 22.438 7.816 1 98.94 81 ILE B N 1
ATOM 2735 C CA . ILE B 1 81 ? -5.566 22.734 8.742 1 98.94 81 ILE B CA 1
ATOM 2736 C C . ILE B 1 81 ? -4.383 21.812 8.453 1 98.94 81 ILE B C 1
ATOM 2738 O O . ILE B 1 81 ? -4.559 20.609 8.219 1 98.94 81 ILE B O 1
ATOM 2742 N N . LEU B 1 82 ? -3.197 22.375 8.359 1 98.69 82 LEU B N 1
ATOM 2743 C CA . LEU B 1 82 ? -2.006 21.531 8.297 1 98.69 82 LEU B CA 1
ATOM 2744 C C . LEU B 1 82 ? -0.881 22.109 9.141 1 98.69 82 LEU B C 1
ATOM 2746 O O . LEU B 1 82 ? -0.901 23.312 9.469 1 98.69 82 LEU B O 1
ATOM 2750 N N . ILE B 1 83 ? 0.004 21.297 9.594 1 98.62 83 ILE B N 1
ATOM 2751 C CA . ILE B 1 83 ? 1.188 21.703 10.336 1 98.62 83 ILE B CA 1
ATOM 2752 C C . ILE B 1 83 ? 2.439 21.141 9.68 1 98.62 83 ILE B C 1
ATOM 2754 O O . ILE B 1 83 ? 2.396 20.047 9.094 1 98.62 83 ILE B O 1
ATOM 2758 N N . LEU B 1 84 ? 3.518 21.859 9.711 1 97.88 84 LEU B N 1
ATOM 2759 C CA . LEU B 1 84 ? 4.797 21.531 9.094 1 97.88 84 LEU B CA 1
ATOM 2760 C C . LEU B 1 84 ? 5.941 21.703 10.086 1 97.88 84 LEU B C 1
ATOM 2762 O O . LEU B 1 84 ? 5.918 22.625 10.914 1 97.88 84 LEU B O 1
ATOM 2766 N N . GLU B 1 85 ? 6.898 20.859 9.984 1 96 85 GLU B N 1
ATOM 2767 C CA . GLU B 1 85 ? 8.117 21 10.773 1 96 85 GLU B CA 1
ATOM 2768 C C . GLU B 1 85 ? 9.273 20.219 10.141 1 96 85 GLU B C 1
ATOM 2770 O O . GLU B 1 85 ? 9.109 19.078 9.734 1 96 85 GLU B O 1
ATOM 2775 N N . PHE B 1 86 ? 10.32 20.859 9.969 1 93.81 86 PHE B N 1
ATOM 2776 C CA . PHE B 1 86 ? 11.547 20.219 9.516 1 93.81 86 PHE B CA 1
ATOM 2777 C C . PHE B 1 86 ? 12.742 20.688 10.328 1 93.81 86 PHE B C 1
ATOM 2779 O O . PHE B 1 86 ? 13.438 21.625 9.93 1 93.81 86 PHE B O 1
ATOM 2786 N N . LEU B 1 87 ? 13.016 19.953 11.383 1 90.44 87 LEU B N 1
ATOM 2787 C CA . LEU B 1 87 ? 13.984 20.375 12.391 1 90.44 87 LEU B CA 1
ATOM 2788 C C . LEU B 1 87 ? 15.406 20.047 11.953 1 90.44 87 LEU B C 1
ATOM 2790 O O . LEU B 1 87 ? 15.609 19.141 11.133 1 90.44 87 LEU B O 1
ATOM 2794 N N . PRO B 1 88 ? 16.375 20.703 12.516 1 87.75 88 PRO B N 1
ATOM 2795 C CA . PRO B 1 88 ? 17.781 20.484 12.141 1 87.75 88 PRO B CA 1
ATOM 2796 C C . PRO B 1 88 ? 18.234 19.047 12.375 1 87.75 88 PRO B C 1
ATOM 2798 O O . PRO B 1 88 ? 19.125 18.562 11.664 1 87.75 88 PRO B O 1
ATOM 2801 N N . LYS B 1 89 ? 17.688 18.422 13.32 1 83.25 89 LYS B N 1
ATOM 2802 C CA . LYS B 1 89 ? 18.078 17.047 13.633 1 83.25 89 LYS B CA 1
ATOM 2803 C C . LYS B 1 89 ? 17.875 16.125 12.422 1 83.25 89 LYS B C 1
ATOM 2805 O O . LYS B 1 89 ? 18.531 15.094 12.312 1 83.25 89 LYS B O 1
ATOM 2810 N N . ARG B 1 90 ? 17.047 16.562 11.555 1 81.06 90 ARG B N 1
ATOM 2811 C CA . ARG B 1 90 ? 16.75 15.758 10.375 1 81.06 90 ARG B CA 1
ATOM 2812 C C . ARG B 1 90 ? 17.922 15.758 9.406 1 81.06 90 ARG B C 1
ATOM 2814 O O . ARG B 1 90 ? 18.109 14.805 8.641 1 81.06 90 ARG B O 1
ATOM 2821 N N . ARG B 1 91 ? 18.672 16.844 9.383 1 78.62 91 ARG B N 1
ATOM 2822 C CA . ARG B 1 91 ? 19.859 16.906 8.547 1 78.62 91 ARG B CA 1
ATOM 2823 C C . ARG B 1 91 ? 20.828 15.781 8.883 1 78.62 91 ARG B C 1
ATOM 2825 O O . ARG B 1 91 ? 21.391 15.148 7.98 1 78.62 91 ARG B O 1
ATOM 2832 N N . LYS B 1 92 ? 21.016 15.539 10.094 1 75.69 92 LYS B N 1
ATOM 2833 C CA . LYS B 1 92 ? 21.922 14.492 10.547 1 75.69 92 LYS B CA 1
ATOM 2834 C C . LYS B 1 92 ? 21.391 13.109 10.164 1 75.69 92 LYS B C 1
ATOM 2836 O O . LYS B 1 92 ? 22.172 12.211 9.836 1 75.69 92 LYS B O 1
ATOM 2841 N N . GLN B 1 93 ? 20.141 12.977 10.133 1 74.5 93 GLN B N 1
ATOM 2842 C CA . GLN B 1 93 ? 19.5 11.695 9.859 1 74.5 93 GLN B CA 1
ATOM 2843 C C . GLN B 1 93 ? 19.562 11.344 8.375 1 74.5 93 GLN B C 1
ATOM 2845 O O . GLN B 1 93 ? 19.703 10.18 8.016 1 74.5 93 GLN B O 1
ATOM 2850 N N . SER B 1 94 ? 19.531 12.18 7.488 1 76.25 94 SER B N 1
ATOM 2851 C CA . SER B 1 94 ? 19.469 11.945 6.051 1 76.25 94 SER B CA 1
ATOM 2852 C C . SER B 1 94 ? 20.859 11.883 5.43 1 76.25 94 SER B C 1
ATOM 2854 O O . SER B 1 94 ? 21.047 11.266 4.379 1 76.25 94 SER B O 1
ATOM 2856 N N . GLY B 1 95 ? 21.797 12.414 6.016 1 77.94 95 GLY B N 1
ATOM 2857 C CA . GLY B 1 95 ? 23.109 12.57 5.414 1 77.94 95 GLY B CA 1
ATOM 2858 C C . GLY B 1 95 ? 23.234 13.828 4.574 1 77.94 95 GLY B C 1
ATOM 2859 O O . GLY B 1 95 ? 22.25 14.281 3.971 1 77.94 95 GLY B O 1
ATOM 2860 N N . GLU B 1 96 ? 24.391 14.336 4.449 1 83.19 96 GLU B N 1
ATOM 2861 C CA . GLU B 1 96 ? 24.641 15.625 3.814 1 83.19 96 GLU B CA 1
ATOM 2862 C C . GLU B 1 96 ? 24.344 15.578 2.316 1 83.19 96 GLU B C 1
ATOM 2864 O O . GLU B 1 96 ? 23.812 16.531 1.752 1 83.19 96 GLU B O 1
ATOM 2869 N N . ALA B 1 97 ? 24.688 14.5 1.691 1 83.19 97 ALA B N 1
ATOM 2870 C CA . ALA B 1 97 ? 24.5 14.383 0.249 1 83.19 97 ALA B CA 1
ATOM 2871 C C . ALA B 1 97 ? 23.016 14.422 -0.109 1 83.19 97 ALA B C 1
ATOM 2873 O O . ALA B 1 97 ? 22.609 15.133 -1.027 1 83.19 97 ALA B O 1
ATOM 2874 N N . VAL B 1 98 ? 22.266 13.711 0.638 1 84.12 98 VAL B N 1
ATOM 2875 C CA . VAL B 1 98 ? 20.828 13.672 0.401 1 84.12 98 VAL B CA 1
ATOM 2876 C C . VAL B 1 98 ? 20.219 15.023 0.738 1 84.12 98 VAL B C 1
ATOM 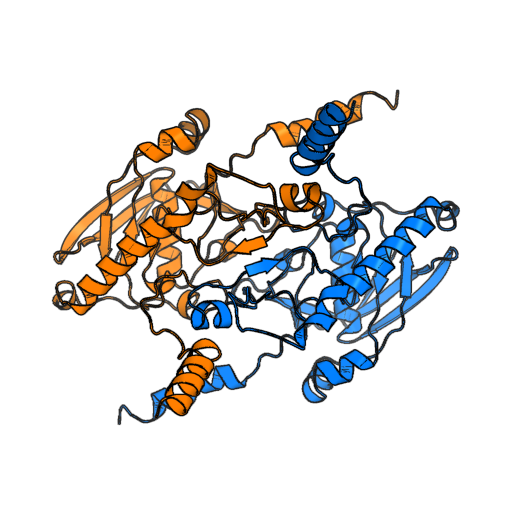2878 O O . VAL B 1 98 ? 19.359 15.523 0.002 1 84.12 98 VAL B O 1
ATOM 2881 N N . TYR B 1 99 ? 20.703 15.594 1.761 1 86.31 99 TYR B N 1
ATOM 2882 C CA . TYR B 1 99 ? 20.219 16.891 2.209 1 86.31 99 TYR B CA 1
ATOM 2883 C C . TYR B 1 99 ? 20.422 17.953 1.134 1 86.31 99 TYR B C 1
ATOM 2885 O O . TYR B 1 99 ? 19.516 18.734 0.843 1 86.31 99 TYR B O 1
ATOM 2893 N N . ALA B 1 100 ? 21.531 17.922 0.548 1 88.12 100 ALA B N 1
ATOM 2894 C CA . ALA B 1 100 ? 21.844 18.891 -0.504 1 88.12 100 ALA B CA 1
ATOM 2895 C C . ALA B 1 100 ? 21.094 18.578 -1.787 1 88.12 100 ALA B C 1
ATOM 2897 O O . ALA B 1 100 ? 20.516 19.469 -2.416 1 88.12 100 ALA B O 1
ATOM 2898 N N . ALA B 1 101 ? 21.047 17.312 -2.156 1 87.5 101 ALA B N 1
ATOM 2899 C CA . ALA B 1 101 ? 20.422 16.891 -3.402 1 87.5 101 ALA B CA 1
ATOM 2900 C C . ALA B 1 101 ? 18.922 17.234 -3.402 1 87.5 101 ALA B C 1
ATOM 2902 O O . ALA B 1 101 ? 18.359 17.562 -4.445 1 87.5 101 ALA B O 1
ATOM 2903 N N . ARG B 1 102 ? 18.359 17.203 -2.232 1 88.5 102 ARG B N 1
ATOM 2904 C CA . ARG B 1 102 ? 16.922 17.422 -2.123 1 88.5 102 ARG B CA 1
ATOM 2905 C C . ARG B 1 102 ? 16.609 18.859 -1.745 1 88.5 102 ARG B C 1
ATOM 2907 O O . ARG B 1 102 ? 15.461 19.203 -1.441 1 88.5 102 ARG B O 1
ATOM 2914 N N . GLU B 1 103 ? 17.672 19.672 -1.74 1 91.88 103 GLU B N 1
ATOM 2915 C CA . GLU B 1 103 ? 17.531 21.094 -1.403 1 91.88 103 GLU B CA 1
ATOM 2916 C C . GLU B 1 103 ? 16.734 21.266 -0.11 1 91.88 103 GLU B C 1
ATOM 2918 O O . GLU B 1 103 ? 15.766 22.031 -0.07 1 91.88 103 GLU B O 1
ATOM 2923 N N . MET B 1 104 ? 17.219 20.562 0.915 1 89.06 104 MET B N 1
ATOM 2924 C CA . MET B 1 104 ? 16.516 20.594 2.189 1 89.06 104 MET B CA 1
ATOM 2925 C C . MET B 1 104 ? 16.891 21.828 3.002 1 89.06 104 MET B C 1
ATOM 2927 O O . MET B 1 104 ? 17.969 22.375 2.828 1 89.06 104 MET B O 1
ATOM 2931 N N . SER B 1 105 ? 15.953 22.281 3.76 1 91.94 105 SER B N 1
ATOM 2932 C CA . SER B 1 105 ? 16.125 23.375 4.711 1 91.94 105 SER B CA 1
ATOM 2933 C C . SER B 1 105 ? 15.258 23.172 5.949 1 91.94 105 SER B C 1
ATOM 2935 O O . SER B 1 105 ? 14.383 22.297 5.961 1 91.94 105 SER B O 1
ATOM 2937 N N . THR B 1 106 ? 15.555 23.922 6.965 1 93.5 106 THR B N 1
ATOM 2938 C CA . THR B 1 106 ? 14.852 23.719 8.227 1 93.5 106 THR B CA 1
ATOM 2939 C C . THR B 1 106 ? 13.602 24.594 8.289 1 93.5 106 THR B C 1
ATOM 2941 O O . THR B 1 106 ? 13.523 25.625 7.617 1 93.5 106 THR B O 1
ATOM 2944 N N . LEU B 1 107 ? 12.703 24.188 9.016 1 96 107 LEU B N 1
ATOM 2945 C CA . LEU B 1 107 ? 11.438 24.875 9.258 1 96 107 LEU B CA 1
ATOM 2946 C C . LEU B 1 107 ? 10.914 24.562 10.656 1 96 107 LEU B C 1
ATOM 2948 O O . LEU B 1 107 ? 10.703 23.391 11 1 96 107 LEU B O 1
ATOM 2952 N N . PRO B 1 108 ? 10.82 25.609 11.539 1 96.19 108 PRO B N 1
ATOM 2953 C CA . PRO B 1 108 ? 10.188 25.344 12.828 1 96.19 108 PRO B CA 1
ATOM 2954 C C . PRO B 1 108 ? 8.719 24.953 12.695 1 96.19 108 PRO B C 1
ATOM 2956 O O . PRO B 1 108 ? 8.133 25.094 11.609 1 96.19 108 PRO B O 1
ATOM 2959 N N . LEU B 1 109 ? 8.211 24.406 13.812 1 97.19 109 LEU B N 1
ATOM 2960 C CA . LEU B 1 109 ? 6.797 24.062 13.781 1 97.19 109 LEU B CA 1
ATOM 2961 C C . LEU B 1 109 ? 5.961 25.234 13.289 1 97.19 109 LEU B C 1
ATOM 2963 O O . LEU B 1 109 ? 6.02 26.328 13.859 1 97.19 109 LEU B O 1
ATOM 2967 N N . THR B 1 110 ? 5.258 25.062 12.219 1 98.44 110 THR B N 1
ATOM 2968 C CA . THR B 1 110 ? 4.457 26.094 11.57 1 98.44 110 THR B CA 1
ATOM 2969 C C . THR B 1 110 ? 3.043 25.594 11.297 1 98.44 110 THR B C 1
ATOM 2971 O O . THR B 1 110 ? 2.861 24.516 10.742 1 98.44 110 THR B O 1
ATOM 2974 N N . VAL B 1 111 ? 2.074 26.375 11.719 1 98.75 111 VAL B N 1
ATOM 2975 C CA . VAL B 1 111 ? 0.665 26.031 11.57 1 98.75 111 VAL B CA 1
ATOM 2976 C C . VAL B 1 111 ? 0.048 26.844 10.438 1 98.75 111 VAL B C 1
ATOM 2978 O O . VAL B 1 111 ? 0.293 28.047 10.32 1 98.75 111 VAL B O 1
ATOM 2981 N N . PHE B 1 112 ? -0.724 26.188 9.586 1 98.88 112 PHE B N 1
ATOM 2982 C CA . PHE B 1 112 ? -1.516 26.875 8.57 1 98.88 112 PHE B CA 1
ATOM 2983 C C . PHE B 1 112 ? -2.984 26.484 8.672 1 98.88 112 PHE B C 1
ATOM 2985 O O . PHE B 1 112 ? -3.318 25.297 8.617 1 98.88 112 PHE B O 1
ATOM 2992 N N . ILE B 1 113 ? -3.822 27.438 8.859 1 98.88 113 ILE B N 1
ATOM 2993 C CA . ILE B 1 113 ? -5.273 27.297 8.789 1 98.88 113 ILE B CA 1
ATOM 2994 C C . ILE B 1 113 ? -5.801 27.969 7.527 1 98.88 113 ILE B C 1
ATOM 2996 O O . ILE B 1 113 ? -5.434 29.109 7.227 1 98.88 113 ILE B O 1
ATOM 3000 N N . ASN B 1 114 ? -6.625 27.25 6.742 1 98.88 114 ASN B N 1
ATOM 3001 C CA . ASN B 1 114 ? -7.164 27.688 5.457 1 98.88 114 ASN B CA 1
ATOM 3002 C C . ASN B 1 114 ? -6.051 28.062 4.48 1 98.88 114 ASN B C 1
ATOM 3004 O O . ASN B 1 114 ? -6.074 29.141 3.885 1 98.88 114 ASN B O 1
ATOM 3008 N N . PRO B 1 115 ? -5.102 27.109 4.266 1 98.94 115 PRO B N 1
ATOM 3009 C CA . PRO B 1 115 ? -3.959 27.453 3.408 1 98.94 115 PRO B CA 1
ATOM 3010 C C . PRO B 1 115 ? -4.332 27.516 1.929 1 98.94 115 PRO B C 1
ATOM 3012 O O . PRO B 1 115 ? -5.211 26.781 1.474 1 98.94 115 PRO B O 1
ATOM 3015 N N . LYS B 1 116 ? -3.654 28.359 1.274 1 98.81 116 LYS B N 1
ATOM 3016 C CA . LYS B 1 116 ? -3.676 28.484 -0.181 1 98.81 116 LYS B CA 1
ATOM 3017 C C . LYS B 1 116 ? -2.268 28.375 -0.761 1 98.81 116 LYS B C 1
ATOM 3019 O O . LYS B 1 116 ? -1.337 29.016 -0.261 1 98.81 116 LYS B O 1
ATOM 3024 N N . MET B 1 117 ? -2.184 27.562 -1.797 1 98.81 117 MET B N 1
ATOM 3025 C CA . MET B 1 117 ? -0.865 27.312 -2.373 1 98.81 117 MET B CA 1
ATOM 3026 C C . MET B 1 117 ? -0.767 27.906 -3.775 1 98.81 117 MET B C 1
ATOM 3028 O O . MET B 1 117 ? -1.702 27.797 -4.57 1 98.81 117 MET B O 1
ATOM 3032 N N . GLN B 1 118 ? 0.341 28.516 -4.031 1 98.75 118 GLN B N 1
ATOM 3033 C CA . GLN B 1 118 ? 0.678 28.984 -5.371 1 98.75 118 GLN B CA 1
ATOM 3034 C C . GLN B 1 118 ? 2.018 28.422 -5.832 1 98.75 118 GLN B C 1
ATOM 3036 O O . GLN B 1 118 ? 2.99 28.422 -5.074 1 98.75 118 GLN B O 1
ATOM 3041 N N . VAL B 1 119 ? 2.055 28 -7.094 1 98.56 119 VAL B N 1
ATOM 3042 C CA . VAL B 1 119 ? 3.303 27.5 -7.648 1 98.56 119 VAL B CA 1
ATOM 3043 C C . VAL B 1 119 ? 4.184 28.656 -8.102 1 98.56 119 VAL B C 1
ATOM 3045 O O . VAL B 1 119 ? 3.707 29.594 -8.758 1 98.56 119 VAL B O 1
ATOM 3048 N N . VAL B 1 120 ? 5.406 28.641 -7.742 1 98.06 120 VAL B N 1
ATOM 3049 C CA . VAL B 1 120 ? 6.367 29.688 -8.078 1 98.06 120 VAL B CA 1
ATOM 3050 C C . VAL B 1 120 ? 7.309 29.203 -9.172 1 98.06 120 VAL B C 1
ATOM 3052 O O . VAL B 1 120 ? 7.602 29.922 -10.125 1 98.06 120 VAL B O 1
ATOM 3055 N N . ASP B 1 121 ? 7.805 28.031 -9.008 1 97.81 121 ASP B N 1
ATOM 3056 C CA . ASP B 1 121 ? 8.648 27.344 -9.992 1 97.81 121 ASP B CA 1
ATOM 3057 C C . ASP B 1 121 ? 7.98 26.062 -10.484 1 97.81 121 ASP B C 1
ATOM 3059 O O . ASP B 1 121 ? 7.844 25.094 -9.734 1 97.81 121 ASP B O 1
ATOM 3063 N N . TYR B 1 122 ? 7.703 26.016 -11.742 1 97.25 122 TYR B N 1
ATOM 3064 C CA . TYR B 1 122 ? 6.883 24.969 -12.312 1 97.25 122 TYR B CA 1
ATOM 3065 C C . TYR B 1 122 ? 7.734 23.75 -12.68 1 97.25 122 TYR B C 1
ATOM 3067 O O . TYR B 1 122 ? 7.211 22.734 -13.125 1 97.25 122 TYR B O 1
ATOM 3075 N N . LYS B 1 123 ? 9.008 23.922 -12.516 1 97.56 123 LYS B N 1
ATOM 3076 C CA . LYS B 1 123 ? 9.844 22.734 -12.734 1 97.56 123 LYS B CA 1
ATOM 3077 C C . LYS B 1 123 ? 9.484 21.625 -11.766 1 97.56 123 LYS B C 1
ATOM 3079 O O . LYS B 1 123 ? 9.367 21.844 -10.555 1 97.56 123 LYS B O 1
ATOM 3084 N N . LYS B 1 124 ? 9.336 20.453 -12.328 1 97.75 124 LYS B N 1
ATOM 3085 C CA . LYS B 1 124 ? 9 19.312 -11.469 1 97.75 124 LYS B CA 1
ATOM 3086 C C . LYS B 1 124 ? 10.242 18.5 -11.141 1 97.75 124 LYS B C 1
ATOM 3088 O O . LYS B 1 124 ? 11.094 18.266 -12.008 1 97.75 124 LYS B O 1
ATOM 3093 N N . VAL B 1 125 ? 10.336 18.156 -9.922 1 96.88 125 VAL B N 1
ATOM 3094 C CA . VAL B 1 125 ? 11.43 17.312 -9.422 1 96.88 125 VAL B CA 1
ATOM 3095 C C . VAL B 1 125 ? 10.867 16.031 -8.828 1 96.88 125 VAL B C 1
ATOM 3097 O O . VAL B 1 125 ? 9.852 16.047 -8.133 1 96.88 125 VAL B O 1
ATOM 3100 N N . GLU B 1 126 ? 11.602 14.867 -9.102 1 96.19 126 GLU B N 1
ATOM 3101 C CA . GLU B 1 126 ? 11.109 13.555 -8.695 1 96.19 126 GLU B CA 1
ATOM 3102 C C . GLU B 1 126 ? 11.922 12.992 -7.531 1 96.19 126 GLU B C 1
ATOM 3104 O O . GLU B 1 126 ? 13.148 12.883 -7.621 1 96.19 126 GLU B O 1
ATOM 3109 N N . PHE B 1 127 ? 11.328 12.695 -6.453 1 94.44 127 PHE B N 1
ATOM 3110 C CA . PHE B 1 127 ? 11.922 12.039 -5.293 1 94.44 127 PHE B CA 1
ATOM 3111 C C . PHE B 1 127 ? 10.922 11.094 -4.641 1 94.44 127 PHE B C 1
ATOM 3113 O O . PHE B 1 127 ? 9.711 11.234 -4.824 1 94.44 127 PHE B O 1
ATOM 3120 N N . PRO B 1 128 ? 11.375 10.102 -3.93 1 93.06 128 PRO B N 1
ATOM 3121 C CA . PRO B 1 128 ? 10.453 9.234 -3.195 1 93.06 128 PRO B CA 1
ATOM 3122 C C . PRO B 1 128 ? 9.719 9.961 -2.072 1 93.06 128 PRO B C 1
ATOM 3124 O O . PRO B 1 128 ? 10.297 10.828 -1.413 1 93.06 128 PRO B O 1
ATOM 3127 N N . GLU B 1 129 ? 8.484 9.656 -1.938 1 93.62 129 GLU B N 1
ATOM 3128 C CA . GLU B 1 129 ? 7.648 10.133 -0.845 1 93.62 129 GLU B CA 1
ATOM 3129 C C . GLU B 1 129 ? 7 8.977 -0.09 1 93.62 129 GLU B C 1
ATOM 3131 O O . GLU B 1 129 ? 6.645 7.961 -0.69 1 93.62 129 GLU B O 1
ATOM 3136 N N . ALA B 1 130 ? 6.953 9.133 1.144 1 94.12 130 ALA B N 1
ATOM 3137 C CA . ALA B 1 130 ? 6.121 8.281 1.997 1 94.12 130 ALA B CA 1
ATOM 3138 C C . ALA B 1 130 ? 4.973 9.078 2.609 1 94.12 130 ALA B C 1
ATOM 3140 O O . ALA B 1 130 ? 4.852 10.289 2.371 1 94.12 130 ALA B O 1
ATOM 3141 N N . CYS B 1 131 ? 4.102 8.398 3.242 1 95.44 131 CYS B N 1
ATOM 3142 C CA . CYS B 1 131 ? 2.93 9.008 3.861 1 95.44 131 CYS B CA 1
ATOM 3143 C C . CYS B 1 131 ? 2.488 8.219 5.09 1 95.44 131 CYS B C 1
ATOM 3145 O O . CYS B 1 131 ? 2.357 6.996 5.031 1 95.44 131 CYS B O 1
ATOM 3147 N N . GLU B 1 132 ? 2.27 8.906 6.156 1 95.12 132 GLU B N 1
ATOM 3148 C CA . GLU B 1 132 ? 1.828 8.211 7.363 1 95.12 132 GLU B CA 1
ATOM 3149 C C . GLU B 1 132 ? 0.413 7.664 7.199 1 95.12 132 GLU B C 1
ATOM 3151 O O . GLU B 1 132 ? -0.039 6.848 8 1 95.12 132 GLU B O 1
ATOM 3156 N N . SER B 1 133 ? -0.339 8.141 6.199 1 96.94 133 SER B N 1
ATOM 3157 C CA . SER B 1 133 ? -1.643 7.57 5.875 1 96.94 133 SER B CA 1
ATOM 3158 C C . SER B 1 133 ? -1.508 6.383 4.93 1 96.94 133 SER B C 1
ATOM 3160 O O . SER B 1 133 ? -2.508 5.777 4.535 1 96.94 133 SER B O 1
ATOM 3162 N N . LEU B 1 134 ? -0.37 6.09 4.457 1 95.25 134 LEU B N 1
ATOM 3163 C CA . LEU B 1 134 ? 0.05 4.891 3.74 1 95.25 134 LEU B CA 1
ATOM 3164 C C . LEU B 1 134 ? 1.325 4.312 4.348 1 95.25 134 LEU B C 1
ATOM 3166 O O . LEU B 1 134 ? 2.354 4.223 3.674 1 95.25 134 LEU B O 1
ATOM 3170 N N . LEU B 1 135 ? 1.171 3.871 5.531 1 92.44 135 LEU B N 1
ATOM 3171 C CA . LEU B 1 135 ? 2.32 3.521 6.359 1 92.44 135 LEU B CA 1
ATOM 3172 C C . LEU B 1 135 ? 3.094 2.357 5.754 1 92.44 135 LEU B C 1
ATOM 3174 O O . LEU B 1 135 ? 2.504 1.336 5.391 1 92.44 135 LEU B O 1
ATOM 3178 N N . GLY B 1 136 ? 4.391 2.551 5.613 1 90.88 136 GLY B N 1
ATOM 3179 C CA . GLY B 1 136 ? 5.258 1.467 5.184 1 90.88 136 GLY B CA 1
ATOM 3180 C C . GLY B 1 136 ? 5.469 1.434 3.682 1 90.88 136 GLY B C 1
ATOM 3181 O O . GLY B 1 136 ? 6.164 0.553 3.168 1 90.88 136 GLY B O 1
ATOM 3182 N N . TYR B 1 137 ? 4.879 2.381 2.965 1 93.81 137 TYR B N 1
ATOM 3183 C CA . TYR B 1 137 ? 4.988 2.389 1.511 1 93.81 137 TYR B CA 1
ATOM 3184 C C . TYR B 1 137 ? 5.484 3.738 1.007 1 93.81 137 TYR B C 1
ATOM 3186 O O . TYR B 1 137 ? 5.285 4.762 1.663 1 93.81 137 TYR B O 1
ATOM 3194 N N . SER B 1 138 ? 6.172 3.688 -0.119 1 95.12 138 SER B N 1
ATOM 3195 C CA . SER B 1 138 ? 6.668 4.898 -0.76 1 95.12 138 SER B CA 1
ATOM 3196 C C . SER B 1 138 ? 6.656 4.77 -2.279 1 95.12 138 SER B C 1
ATOM 3198 O O . SER B 1 138 ? 6.457 3.674 -2.811 1 95.12 138 SER B O 1
ATOM 3200 N N . ALA B 1 139 ? 6.773 5.852 -2.965 1 96.5 139 ALA B N 1
ATOM 3201 C CA . ALA B 1 139 ? 6.898 5.922 -4.418 1 96.5 139 ALA B CA 1
ATOM 3202 C C . ALA B 1 139 ? 7.516 7.246 -4.855 1 96.5 139 ALA B C 1
ATOM 3204 O O . ALA B 1 139 ? 7.527 8.211 -4.09 1 96.5 139 ALA B O 1
ATOM 3205 N N . VAL B 1 140 ? 8.055 7.207 -6.039 1 96.62 140 VAL B N 1
ATOM 3206 C CA . VAL B 1 140 ? 8.57 8.438 -6.629 1 96.62 140 VAL B CA 1
ATOM 3207 C C . VAL B 1 140 ? 7.402 9.312 -7.098 1 96.62 140 VAL B C 1
ATOM 3209 O O . VAL B 1 140 ? 6.5 8.828 -7.789 1 96.62 140 VAL B O 1
ATOM 3212 N N . VAL B 1 141 ? 7.438 10.578 -6.699 1 97 141 VAL B N 1
ATOM 3213 C CA . VAL B 1 141 ? 6.363 11.516 -6.988 1 97 141 VAL B CA 1
ATOM 3214 C C . VAL B 1 141 ? 6.945 12.812 -7.562 1 97 141 VAL B C 1
ATOM 3216 O O . VAL B 1 141 ? 7.906 13.359 -7.016 1 97 141 VAL B O 1
ATOM 3219 N N . PRO B 1 142 ? 6.414 13.289 -8.648 1 98.38 142 PRO B N 1
ATOM 3220 C CA . PRO B 1 142 ? 6.828 14.609 -9.125 1 98.38 142 PRO B CA 1
ATOM 3221 C C . PRO B 1 142 ? 6.191 15.75 -8.328 1 98.38 142 PRO B C 1
ATOM 3223 O O . PRO B 1 142 ? 4.988 15.719 -8.055 1 98.38 142 PRO B O 1
ATOM 3226 N N . ARG B 1 143 ? 7.027 16.703 -7.941 1 98.19 143 ARG B N 1
ATOM 3227 C CA . ARG B 1 143 ? 6.559 17.906 -7.266 1 98.19 143 ARG B CA 1
ATOM 3228 C C . ARG B 1 143 ? 7.191 19.156 -7.871 1 98.19 143 ARG B C 1
ATOM 3230 O O . ARG B 1 143 ? 8.32 19.109 -8.367 1 98.19 143 ARG B O 1
ATOM 3237 N N . TYR B 1 144 ? 6.395 20.219 -7.797 1 98.5 144 TYR B N 1
ATOM 3238 C CA . TYR B 1 144 ? 6.965 21.516 -8.188 1 98.5 144 TYR B CA 1
ATOM 3239 C C . TYR B 1 144 ? 8.117 21.891 -7.27 1 98.5 144 TYR B C 1
ATOM 3241 O O . TYR B 1 144 ? 8.062 21.672 -6.059 1 98.5 144 TYR B O 1
ATOM 3249 N N . ARG B 1 145 ? 9.039 22.531 -7.859 1 98 145 ARG B N 1
ATOM 3250 C CA . ARG B 1 145 ? 10.281 22.828 -7.156 1 98 145 ARG B CA 1
ATOM 3251 C C . ARG B 1 145 ? 10.062 23.891 -6.086 1 98 145 ARG B C 1
ATOM 3253 O O . ARG B 1 145 ? 10.719 23.875 -5.043 1 98 145 ARG B O 1
ATOM 3260 N N . ALA B 1 146 ? 9.188 24.844 -6.359 1 98.56 146 ALA B N 1
ATOM 3261 C CA . ALA B 1 146 ? 8.961 25.922 -5.402 1 98.56 146 ALA B CA 1
ATOM 3262 C C . ALA B 1 146 ? 7.496 26.344 -5.387 1 98.56 146 ALA B C 1
ATOM 3264 O O . ALA B 1 146 ? 6.855 26.406 -6.438 1 98.56 146 ALA B O 1
ATOM 3265 N N . VAL B 1 147 ? 7.047 26.578 -4.16 1 98.75 147 VAL B N 1
ATOM 3266 C CA . VAL B 1 147 ? 5.672 27.031 -3.963 1 98.75 147 VAL B CA 1
ATOM 3267 C C . VAL B 1 147 ? 5.625 28.062 -2.832 1 98.75 147 VAL B C 1
ATOM 3269 O O . VAL B 1 147 ? 6.57 28.172 -2.047 1 98.75 147 VAL B O 1
ATOM 3272 N N . THR B 1 148 ? 4.57 28.797 -2.812 1 98.75 148 THR B N 1
ATOM 3273 C CA . THR B 1 148 ? 4.246 29.641 -1.671 1 98.75 148 THR B CA 1
ATOM 3274 C C . THR B 1 148 ? 2.943 29.188 -1.015 1 98.75 148 THR B C 1
ATOM 3276 O O . THR B 1 148 ? 2.031 28.719 -1.695 1 98.75 148 THR B O 1
ATOM 3279 N N . LEU B 1 149 ? 2.965 29.312 0.278 1 98.81 149 LEU B N 1
ATOM 3280 C CA . LEU B 1 149 ? 1.793 28.953 1.07 1 98.81 149 LEU B CA 1
ATOM 3281 C C . LEU B 1 149 ? 1.335 30.141 1.924 1 98.81 149 LEU B C 1
ATOM 3283 O O . LEU B 1 149 ? 2.139 30.734 2.641 1 98.81 149 LEU B O 1
ATOM 3287 N N . SER B 1 150 ? 0.088 30.453 1.812 1 98.88 150 SER B N 1
ATOM 3288 C CA . SER B 1 150 ? -0.506 31.5 2.639 1 98.88 150 SER B CA 1
ATOM 3289 C C . SER B 1 150 ? -1.691 30.969 3.438 1 98.88 150 SER B C 1
ATOM 3291 O O . SER B 1 150 ? -2.24 29.906 3.111 1 98.88 150 SER B O 1
ATOM 3293 N N . GLY B 1 151 ? -2.041 31.672 4.578 1 98.69 151 GLY B N 1
ATOM 3294 C CA . GLY B 1 151 ? -3.16 31.266 5.418 1 98.69 151 GLY B CA 1
ATOM 3295 C C . GLY B 1 151 ? -3.178 31.969 6.758 1 98.69 151 GLY B C 1
ATOM 3296 O O . GLY B 1 151 ? -2.777 33.125 6.863 1 98.69 151 GLY B O 1
ATOM 3297 N N . LEU B 1 152 ? -3.807 31.359 7.742 1 98.81 152 LEU B N 1
ATOM 3298 C CA . LEU B 1 152 ? -3.84 31.875 9.109 1 98.81 152 LEU B CA 1
ATOM 3299 C C . LEU B 1 152 ? -3.023 30.984 10.039 1 98.81 152 LEU B C 1
ATOM 3301 O O . LEU B 1 152 ? -2.996 29.766 9.875 1 98.81 152 LEU B O 1
ATOM 3305 N N . ASP B 1 153 ? -2.348 31.609 11 1 98.56 153 ASP B N 1
ATOM 3306 C CA . ASP B 1 153 ? -1.662 30.844 12.031 1 98.56 153 ASP B CA 1
ATOM 3307 C C . ASP B 1 153 ? -2.602 30.516 13.195 1 98.56 153 ASP B C 1
ATOM 3309 O O . ASP B 1 153 ? -3.812 30.719 13.094 1 98.56 153 ASP B O 1
ATOM 3313 N N . GLN B 1 154 ? -2.096 29.938 14.258 1 98.19 154 GLN B N 1
ATOM 3314 C CA . GLN B 1 154 ? -2.893 29.453 15.383 1 98.19 154 GLN B CA 1
ATOM 3315 C C . GLN B 1 154 ? -3.547 30.625 16.125 1 98.19 154 GLN B C 1
ATOM 3317 O O . GLN B 1 154 ? -4.457 30.406 16.938 1 98.19 154 GLN B O 1
ATOM 3322 N N . ARG B 1 155 ? -3.092 31.875 15.867 1 98.06 155 ARG B N 1
ATOM 3323 C CA . ARG B 1 155 ? -3.658 33.062 16.516 1 98.06 155 ARG B CA 1
ATOM 3324 C C . ARG B 1 155 ? -4.656 33.75 15.594 1 98.06 155 ARG B C 1
ATOM 3326 O O . ARG B 1 155 ? -5.242 34.781 15.969 1 98.06 155 ARG B O 1
ATOM 3333 N N . GLY B 1 156 ? -4.797 33.25 14.398 1 97.94 156 GLY B N 1
ATOM 3334 C CA . GLY B 1 156 ? -5.703 33.875 13.438 1 97.94 156 GLY B CA 1
ATOM 3335 C C . GLY B 1 156 ? -5.062 34.969 12.633 1 97.94 156 GLY B C 1
ATOM 3336 O O . GLY B 1 156 ? -5.762 35.781 12.008 1 97.94 156 GLY B O 1
ATOM 3337 N N . GLU B 1 157 ? -3.822 35.062 12.68 1 98.44 157 GLU B N 1
ATOM 3338 C CA . GLU B 1 157 ? -3.086 36.094 11.945 1 98.44 157 GLU B CA 1
ATOM 3339 C C . GLU B 1 157 ? -2.594 35.562 10.602 1 98.44 157 GLU B C 1
ATOM 3341 O O . GLU B 1 157 ? -2.277 34.375 10.477 1 98.44 157 GLU B O 1
ATOM 3346 N N . ASN B 1 158 ? -2.477 36.469 9.688 1 98.44 158 ASN B N 1
ATOM 3347 C CA . ASN B 1 158 ? -1.981 36.062 8.375 1 98.44 158 ASN B CA 1
ATOM 3348 C C . ASN B 1 158 ? -0.539 35.562 8.445 1 98.44 158 ASN B C 1
ATOM 3350 O O . ASN B 1 158 ? 0.285 36.156 9.156 1 98.44 158 ASN B O 1
ATOM 3354 N N . ILE B 1 159 ? -0.258 34.5 7.727 1 98.38 159 ILE B N 1
ATOM 3355 C CA . ILE B 1 159 ? 1.093 33.969 7.637 1 98.38 159 ILE B CA 1
ATOM 3356 C C . ILE B 1 159 ? 1.378 33.531 6.203 1 98.38 159 ILE B C 1
ATOM 3358 O O . ILE B 1 159 ? 0.472 33.094 5.492 1 98.38 159 ILE B O 1
ATOM 3362 N N . ASN B 1 160 ? 2.631 33.688 5.828 1 98.5 160 ASN B N 1
ATOM 3363 C CA . ASN B 1 160 ? 3.127 33.25 4.523 1 98.5 160 ASN B CA 1
ATOM 3364 C C . ASN B 1 160 ? 4.434 32.469 4.641 1 98.5 160 ASN B C 1
ATOM 3366 O O . ASN B 1 160 ? 5.262 32.781 5.504 1 98.5 160 ASN B O 1
ATOM 3370 N N . LEU B 1 161 ? 4.578 31.5 3.738 1 98.31 161 LEU B N 1
ATOM 3371 C CA . LEU B 1 161 ? 5.781 30.672 3.699 1 98.31 161 LEU B CA 1
ATOM 3372 C C . LEU B 1 161 ? 6.211 30.406 2.262 1 98.31 161 LEU B C 1
ATOM 3374 O O . LEU B 1 161 ? 5.406 29.953 1.444 1 98.31 161 LEU B O 1
ATOM 3378 N N . GLU B 1 162 ? 7.398 30.797 2.01 1 97.62 162 GLU B N 1
ATOM 3379 C CA . GLU B 1 162 ? 8 30.375 0.748 1 97.62 162 GLU B CA 1
ATOM 3380 C C . GLU B 1 162 ? 8.75 29.062 0.908 1 97.62 162 GLU B C 1
ATOM 3382 O O . GLU B 1 162 ? 9.664 28.953 1.732 1 97.62 162 GLU B O 1
ATOM 3387 N N . GLY B 1 163 ? 8.297 28.094 0.165 1 96.75 163 GLY B N 1
ATOM 3388 C CA . GLY B 1 163 ? 8.945 26.781 0.214 1 96.75 163 GLY B CA 1
ATOM 3389 C C . GLY B 1 163 ? 9.672 26.438 -1.071 1 96.75 163 GLY B C 1
ATOM 3390 O O . GLY B 1 163 ? 9.141 26.641 -2.166 1 96.75 163 GLY B O 1
ATOM 3391 N N . GLN B 1 164 ? 10.867 25.938 -0.888 1 96.38 164 GLN B N 1
ATOM 3392 C CA . GLN B 1 164 ? 11.648 25.391 -1.992 1 96.38 164 GLN B CA 1
ATOM 3393 C C . GLN B 1 164 ? 12.188 24 -1.651 1 96.38 164 GLN B C 1
ATOM 3395 O O . GLN B 1 164 ? 12.32 23.656 -0.476 1 96.38 164 GLN B O 1
ATOM 3400 N N . GLY B 1 165 ? 12.5 23.25 -2.77 1 95.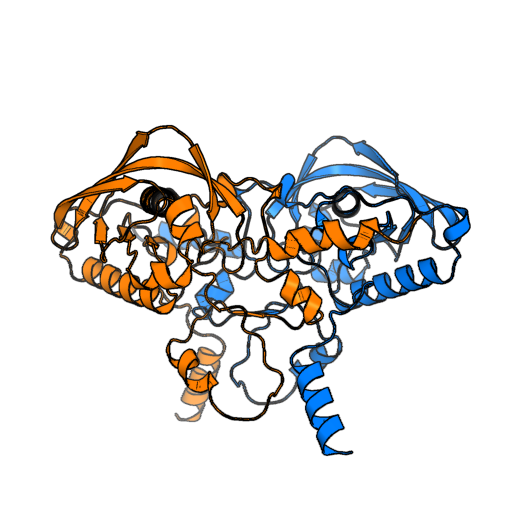56 165 GLY B N 1
ATOM 3401 C CA . GLY B 1 165 ? 13.047 21.922 -2.514 1 95.56 165 GLY B CA 1
ATOM 3402 C C . GLY B 1 165 ? 12.148 21.047 -1.663 1 95.56 165 GLY B C 1
ATOM 3403 O O . GLY B 1 165 ? 10.961 20.906 -1.961 1 95.56 165 GLY B O 1
ATOM 3404 N N . TRP B 1 166 ? 12.719 20.516 -0.594 1 94.75 166 TRP B N 1
ATOM 3405 C CA . TRP B 1 166 ? 12.023 19.531 0.232 1 94.75 166 TRP B CA 1
ATOM 3406 C C . TRP B 1 166 ? 10.828 20.172 0.938 1 94.75 166 TRP B C 1
ATOM 3408 O O . TRP B 1 166 ? 9.773 19.547 1.067 1 94.75 166 TRP B O 1
ATOM 3418 N N . ILE B 1 167 ? 10.977 21.391 1.372 1 96.69 167 ILE B N 1
ATOM 3419 C CA . ILE B 1 167 ? 9.867 22.062 2.039 1 96.69 167 ILE B CA 1
ATOM 3420 C C . ILE B 1 167 ? 8.703 22.25 1.062 1 96.69 167 ILE B C 1
ATOM 3422 O O . ILE B 1 167 ? 7.547 22.031 1.423 1 96.69 167 ILE B O 1
ATOM 3426 N N . ALA B 1 168 ? 9.023 22.594 -0.176 1 98.19 168 ALA B N 1
ATOM 3427 C CA . ALA B 1 168 ? 7.992 22.703 -1.201 1 98.19 168 ALA B CA 1
ATOM 3428 C C . ALA B 1 168 ? 7.262 21.375 -1.381 1 98.19 168 ALA B C 1
ATOM 3430 O O . ALA B 1 168 ? 6.039 21.344 -1.541 1 98.19 168 ALA B O 1
ATOM 3431 N N . ARG B 1 169 ? 8 20.328 -1.363 1 97.56 169 ARG B N 1
ATOM 3432 C CA . ARG B 1 169 ? 7.441 19 -1.509 1 97.56 169 ARG B CA 1
ATOM 3433 C C . ARG B 1 169 ? 6.508 18.672 -0.35 1 97.56 169 ARG B C 1
ATOM 3435 O O . ARG B 1 169 ? 5.395 18.172 -0.563 1 97.56 169 ARG B O 1
ATOM 3442 N N . ILE B 1 170 ? 6.906 18.969 0.878 1 97.5 170 ILE B N 1
ATOM 3443 C CA . ILE B 1 170 ? 6.082 18.703 2.053 1 97.5 170 ILE B CA 1
ATOM 3444 C C . ILE B 1 170 ? 4.785 19.5 1.97 1 97.5 170 ILE B C 1
ATOM 3446 O O . ILE B 1 170 ? 3.705 18.969 2.24 1 97.5 170 ILE B O 1
ATOM 3450 N N . ILE B 1 171 ? 4.871 20.703 1.564 1 98.62 171 ILE B N 1
ATOM 3451 C CA . ILE B 1 171 ? 3.705 21.578 1.434 1 98.62 171 ILE B CA 1
ATOM 3452 C C . ILE B 1 171 ? 2.713 20.953 0.45 1 98.62 171 ILE B C 1
ATOM 3454 O O . ILE B 1 171 ? 1.528 20.812 0.76 1 98.62 171 ILE B O 1
ATOM 3458 N N . GLN B 1 172 ? 3.203 20.609 -0.695 1 98.69 172 GLN B N 1
ATOM 3459 C CA . GLN B 1 172 ? 2.35 20.031 -1.729 1 98.69 172 GLN B CA 1
ATOM 3460 C C . GLN B 1 172 ? 1.699 18.75 -1.25 1 98.69 172 GLN B C 1
ATOM 3462 O O . GLN B 1 172 ? 0.515 18.5 -1.499 1 98.69 172 GLN B O 1
ATOM 3467 N N . HIS B 1 173 ? 2.438 17.906 -0.573 1 98.5 173 HIS B N 1
ATOM 3468 C CA . HIS B 1 173 ? 1.935 16.656 -0.01 1 98.5 173 HIS B CA 1
ATOM 3469 C C . HIS B 1 173 ? 0.77 16.922 0.94 1 98.5 173 HIS B C 1
ATOM 3471 O O . HIS B 1 173 ? -0.298 16.312 0.796 1 98.5 173 HIS B O 1
ATOM 3477 N N . GLU B 1 174 ? 0.968 17.844 1.915 1 98.69 174 GLU B N 1
ATOM 3478 C CA . GLU B 1 174 ? -0.065 18.125 2.908 1 98.69 174 GLU B CA 1
ATOM 3479 C C . GLU B 1 174 ? -1.267 18.812 2.273 1 98.69 174 GLU B C 1
ATOM 3481 O O . GLU B 1 174 ? -2.408 18.594 2.682 1 98.69 174 GLU B O 1
ATOM 3486 N N . MET B 1 175 ? -1.032 19.641 1.277 1 98.88 175 MET B N 1
ATOM 3487 C CA . MET B 1 175 ? -2.133 20.297 0.58 1 98.88 175 MET B CA 1
ATOM 3488 C C . MET B 1 175 ? -2.998 19.281 -0.157 1 98.88 175 MET B C 1
ATOM 3490 O O . MET B 1 175 ? -4.219 19.438 -0.233 1 98.88 175 MET B O 1
ATOM 3494 N N . GLU B 1 176 ? -2.389 18.328 -0.733 1 98.56 176 GLU B N 1
ATOM 3495 C CA . GLU B 1 176 ? -3.143 17.25 -1.381 1 98.56 176 GLU B CA 1
ATOM 3496 C C . GLU B 1 176 ? -4.066 16.547 -0.39 1 98.56 176 GLU B C 1
ATOM 3498 O O . GLU B 1 176 ? -5.211 16.234 -0.718 1 98.56 176 GLU B O 1
ATOM 3503 N N . HIS B 1 177 ? -3.586 16.328 0.795 1 98.69 177 HIS B N 1
ATOM 3504 C CA . HIS B 1 177 ? -4.449 15.734 1.813 1 98.69 177 HIS B CA 1
ATOM 3505 C C . HIS B 1 177 ? -5.691 16.594 2.041 1 98.69 177 HIS B C 1
ATOM 3507 O O . HIS B 1 177 ? -6.797 16.062 2.18 1 98.69 177 HIS B O 1
ATOM 3513 N N . LEU B 1 178 ? -5.527 17.859 2.102 1 98.88 178 LEU B N 1
ATOM 3514 C CA . LEU B 1 178 ? -6.656 18.766 2.33 1 98.88 178 LEU B CA 1
ATOM 3515 C C . LEU B 1 178 ? -7.645 18.703 1.171 1 98.88 178 LEU B C 1
ATOM 3517 O O . LEU B 1 178 ? -8.836 18.969 1.349 1 98.88 178 LEU B O 1
ATOM 3521 N N . ASP B 1 179 ? -7.16 18.328 0.039 1 98.62 179 ASP B N 1
ATOM 3522 C CA . ASP B 1 179 ? -8 18.266 -1.155 1 98.62 179 ASP B CA 1
ATOM 3523 C C . ASP B 1 179 ? -8.508 16.844 -1.406 1 98.62 179 ASP B C 1
ATOM 3525 O O . ASP B 1 179 ? -9.078 16.562 -2.461 1 98.62 179 ASP B O 1
ATOM 3529 N N . GLY B 1 180 ? -8.281 15.93 -0.52 1 98.25 180 GLY B N 1
ATOM 3530 C CA . GLY B 1 180 ? -8.758 14.562 -0.658 1 98.25 180 GLY B CA 1
ATOM 3531 C C . GLY B 1 180 ? -7.918 13.734 -1.614 1 98.25 180 GLY B C 1
ATOM 3532 O O . GLY B 1 180 ? -8.43 12.812 -2.262 1 98.25 180 GLY B O 1
ATOM 3533 N N . LYS B 1 181 ? -6.727 14.117 -1.733 1 98.12 181 LYS B N 1
ATOM 3534 C CA . LYS B 1 181 ? -5.797 13.414 -2.615 1 98.12 181 LYS B CA 1
ATOM 3535 C C . LYS B 1 181 ? -4.641 12.812 -1.827 1 98.12 181 LYS B C 1
ATOM 3537 O O . LYS B 1 181 ? -4.355 13.242 -0.708 1 98.12 181 LYS B O 1
ATOM 3542 N N . LEU B 1 182 ? -4.047 11.773 -2.344 1 97.81 182 LEU B N 1
ATOM 3543 C CA . LEU B 1 182 ? -2.865 11.109 -1.8 1 97.81 182 LEU B CA 1
ATOM 3544 C C . LEU B 1 182 ? -1.766 11.008 -2.852 1 97.81 182 LEU B C 1
ATOM 3546 O O . LEU B 1 182 ? -2.031 11.133 -4.047 1 97.81 182 LEU B O 1
ATOM 3550 N N . PHE B 1 183 ? -0.525 10.727 -2.383 1 96.81 183 PHE B N 1
ATOM 3551 C CA . PHE B 1 183 ? 0.588 10.727 -3.324 1 96.81 183 PHE B CA 1
ATOM 3552 C C . PHE B 1 183 ? 0.413 9.633 -4.367 1 96.81 183 PHE B C 1
ATOM 3554 O O . PHE B 1 183 ? 0.946 9.727 -5.477 1 96.81 183 PHE B O 1
ATOM 3561 N N . ILE B 1 184 ? -0.356 8.625 -4.094 1 95.5 184 ILE B N 1
ATOM 3562 C CA . ILE B 1 184 ? -0.55 7.508 -5.008 1 95.5 184 ILE B CA 1
ATOM 3563 C C . ILE B 1 184 ? -1.365 7.965 -6.215 1 95.5 184 ILE B C 1
ATOM 3565 O O . ILE B 1 184 ? -1.429 7.27 -7.23 1 95.5 184 ILE B O 1
ATOM 3569 N N . ASP B 1 185 ? -2.008 9.117 -6.117 1 95.44 185 ASP B N 1
ATOM 3570 C CA . ASP B 1 185 ? -2.791 9.656 -7.23 1 95.44 185 ASP B CA 1
ATOM 3571 C C . ASP B 1 185 ? -1.883 10.242 -8.305 1 95.44 185 ASP B C 1
ATOM 3573 O O . ASP B 1 185 ? -2.287 10.367 -9.469 1 95.44 185 ASP B O 1
ATOM 3577 N N . SER B 1 186 ? -0.657 10.578 -7.953 1 94.5 186 SER B N 1
ATOM 3578 C CA . SER B 1 186 ? 0.208 11.273 -8.906 1 94.5 186 SER B CA 1
ATOM 3579 C C . SER B 1 186 ? 1.581 10.609 -8.984 1 94.5 186 SER B C 1
ATOM 3581 O O . SER B 1 186 ? 2.475 11.102 -9.68 1 94.5 186 SER B O 1
ATOM 3583 N N . MET B 1 187 ? 1.698 9.484 -8.375 1 95.62 187 MET B N 1
ATOM 3584 C CA . MET B 1 187 ? 2.984 8.797 -8.312 1 95.62 187 MET B CA 1
ATOM 3585 C C . MET B 1 187 ? 3.314 8.141 -9.641 1 95.62 187 MET B C 1
ATOM 3587 O O . MET B 1 187 ? 2.439 7.988 -10.5 1 95.62 187 MET B O 1
ATOM 3591 N N . ASN B 1 188 ? 4.605 7.848 -9.773 1 94.25 188 ASN B N 1
ATOM 3592 C CA . ASN B 1 188 ? 4.98 6.816 -10.734 1 94.25 188 ASN B CA 1
ATOM 3593 C C . ASN B 1 188 ? 4.715 5.418 -10.188 1 94.25 188 ASN B C 1
ATOM 3595 O O . ASN B 1 188 ? 5.449 4.93 -9.328 1 94.25 188 ASN B O 1
ATOM 3599 N N . PRO B 1 189 ? 3.705 4.766 -10.719 1 93.56 189 PRO B N 1
ATOM 3600 C CA . PRO B 1 189 ? 3.25 3.514 -10.109 1 93.56 189 PRO B CA 1
ATOM 3601 C C . PRO B 1 189 ? 4.328 2.43 -10.117 1 93.56 189 PRO B C 1
ATOM 3603 O O . PRO B 1 189 ? 4.344 1.567 -9.234 1 93.56 189 PRO B O 1
ATOM 3606 N N . LYS B 1 190 ? 5.23 2.426 -11.039 1 93.94 190 LYS B N 1
ATOM 3607 C CA . LYS B 1 190 ? 6.254 1.39 -11.156 1 93.94 190 LYS B CA 1
ATOM 3608 C C . LYS B 1 190 ? 7.273 1.492 -10.023 1 93.94 190 LYS B C 1
ATOM 3610 O O . LYS B 1 190 ? 8.055 0.564 -9.805 1 93.94 190 LYS B O 1
ATOM 3615 N N . THR B 1 191 ? 7.242 2.662 -9.328 1 95.12 191 THR B N 1
ATOM 3616 C CA . THR B 1 191 ? 8.211 2.893 -8.266 1 95.12 191 THR B CA 1
ATOM 3617 C C . THR B 1 191 ? 7.59 2.602 -6.898 1 95.12 191 THR B C 1
ATOM 3619 O O . THR B 1 191 ? 8.281 2.629 -5.879 1 95.12 191 THR B O 1
ATOM 3622 N N . PHE B 1 192 ? 6.305 2.328 -6.875 1 96.94 192 PHE B N 1
ATOM 3623 C CA . PHE B 1 192 ? 5.629 2.051 -5.613 1 96.94 192 PHE B CA 1
ATOM 3624 C C . PHE B 1 192 ? 6.234 0.83 -4.93 1 96.94 192 PHE B C 1
ATOM 3626 O O . PHE B 1 192 ? 6.449 -0.202 -5.566 1 96.94 192 PHE B O 1
ATOM 3633 N N . GLN B 1 193 ? 6.461 0.973 -3.564 1 95.81 193 GLN B N 1
ATOM 3634 C CA . GLN B 1 193 ? 7.125 -0.148 -2.908 1 95.81 193 GLN B CA 1
ATOM 3635 C C . GLN B 1 193 ? 6.766 -0.21 -1.426 1 95.81 193 GLN B C 1
ATOM 3637 O O . GLN B 1 193 ? 6.48 0.817 -0.807 1 95.81 193 GLN B O 1
ATOM 3642 N N . ASN B 1 194 ? 6.68 -1.447 -0.976 1 94.56 194 ASN B N 1
ATOM 3643 C CA . ASN B 1 194 ? 6.828 -1.684 0.457 1 94.56 194 ASN B CA 1
ATOM 3644 C C . ASN B 1 194 ? 8.242 -1.373 0.935 1 94.56 194 ASN B C 1
ATOM 3646 O O . ASN B 1 194 ? 9.211 -1.98 0.469 1 94.56 194 ASN B O 1
ATOM 3650 N N . ASP B 1 195 ? 8.359 -0.52 1.848 1 91.5 195 ASP B N 1
ATOM 3651 C CA . ASP B 1 195 ? 9.68 -0.05 2.252 1 91.5 195 ASP B CA 1
ATOM 3652 C C . ASP B 1 195 ? 10.469 -1.158 2.947 1 91.5 195 ASP B C 1
ATOM 3654 O O . ASP B 1 195 ? 11.688 -1.065 3.088 1 91.5 195 ASP B O 1
ATOM 3658 N N . ALA B 1 196 ? 9.812 -2.213 3.357 1 90.44 196 ALA B N 1
ATOM 3659 C CA . ALA B 1 196 ? 10.461 -3.297 4.09 1 90.44 196 ALA B CA 1
ATOM 3660 C C . ALA B 1 196 ? 10.617 -4.535 3.213 1 90.44 196 ALA B C 1
ATOM 3662 O O . ALA B 1 196 ? 10.883 -5.629 3.715 1 90.44 196 ALA B O 1
ATOM 3663 N N . TRP B 1 197 ? 10.477 -4.395 1.931 1 91.81 197 TRP B N 1
ATOM 3664 C CA . TRP B 1 197 ? 10.422 -5.586 1.087 1 91.81 197 TRP B CA 1
ATOM 3665 C C . TRP B 1 197 ? 11.688 -6.418 1.232 1 91.81 197 TRP B C 1
ATOM 3667 O O . TRP B 1 197 ? 11.633 -7.648 1.268 1 91.81 197 TRP B O 1
ATOM 3677 N N . HIS B 1 198 ? 12.836 -5.77 1.321 1 90.12 198 HIS B N 1
ATOM 3678 C CA . HIS B 1 198 ? 14.094 -6.496 1.443 1 90.12 198 HIS B CA 1
ATOM 3679 C C . HIS B 1 198 ? 14.18 -7.219 2.783 1 90.12 198 HIS B C 1
ATOM 3681 O O . HIS B 1 198 ? 14.57 -8.391 2.84 1 90.12 198 HIS B O 1
ATOM 3687 N N . ARG B 1 199 ? 13.789 -6.512 3.83 1 88.56 199 ARG B N 1
ATOM 3688 C CA . ARG B 1 199 ? 13.773 -7.109 5.16 1 88.56 199 ARG B CA 1
ATOM 3689 C C . ARG B 1 199 ? 12.82 -8.305 5.219 1 88.56 199 ARG B C 1
ATOM 3691 O O . ARG B 1 199 ? 13.102 -9.289 5.902 1 88.56 199 ARG B O 1
ATOM 3698 N N . ILE B 1 200 ? 11.734 -8.164 4.547 1 88.12 200 ILE B N 1
ATOM 3699 C CA . ILE B 1 200 ? 10.758 -9.25 4.477 1 88.12 200 ILE B CA 1
ATOM 3700 C C . ILE B 1 200 ? 11.406 -10.484 3.852 1 88.12 200 ILE B C 1
ATOM 3702 O O . ILE B 1 200 ? 11.234 -11.602 4.348 1 88.12 200 ILE B O 1
ATOM 3706 N N . ASN B 1 201 ? 12.156 -10.312 2.836 1 87.88 201 ASN B N 1
ATOM 3707 C CA . ASN B 1 201 ? 12.852 -11.43 2.211 1 87.88 201 ASN B CA 1
ATOM 3708 C C . ASN B 1 201 ? 13.922 -12.008 3.137 1 87.88 201 ASN B C 1
ATOM 3710 O O . ASN B 1 201 ? 14.008 -13.227 3.297 1 87.88 201 ASN B O 1
ATOM 3714 N N . VAL B 1 202 ? 14.664 -11.109 3.775 1 85.62 202 VAL B N 1
ATOM 3715 C CA . VAL B 1 202 ? 15.766 -11.523 4.629 1 85.62 202 VAL B CA 1
ATOM 3716 C C . VAL B 1 202 ? 15.234 -12.305 5.824 1 85.62 202 VAL B C 1
ATOM 3718 O O . VAL B 1 202 ? 15.836 -13.297 6.25 1 85.62 202 VAL B O 1
ATOM 3721 N N . HIS B 1 203 ? 14.102 -11.945 6.273 1 85.56 203 HIS B N 1
ATOM 3722 C CA . HIS B 1 203 ? 13.555 -12.562 7.48 1 85.56 203 HIS B CA 1
ATOM 3723 C C . HIS B 1 203 ? 12.43 -13.531 7.137 1 85.56 203 HIS B C 1
ATOM 3725 O O . HIS B 1 203 ? 11.609 -13.867 8 1 85.56 203 HIS B O 1
ATOM 3731 N N . GLU B 1 204 ? 12.328 -13.859 5.891 1 86.94 204 GLU B N 1
ATOM 3732 C CA . GLU B 1 204 ? 11.414 -14.891 5.414 1 86.94 204 GLU B CA 1
ATOM 3733 C C . GLU B 1 204 ? 9.977 -14.586 5.809 1 86.94 204 GLU B C 1
ATOM 3735 O O . GLU B 1 204 ? 9.258 -15.461 6.297 1 86.94 204 GLU B O 1
ATOM 3740 N N . GLY B 1 205 ? 9.727 -13.383 5.734 1 84.94 205 GLY B N 1
ATOM 3741 C CA . GLY B 1 205 ? 8.352 -12.961 5.961 1 84.94 205 GLY B CA 1
ATOM 3742 C C . GLY B 1 205 ? 8.07 -12.578 7.406 1 84.94 205 GLY B C 1
ATOM 3743 O O . GLY B 1 205 ? 7.027 -12.008 7.711 1 84.94 205 GLY B O 1
ATOM 3744 N N . ARG B 1 206 ? 8.93 -12.82 8.289 1 81.06 206 ARG B N 1
ATOM 3745 C CA . ARG B 1 206 ? 8.703 -12.555 9.703 1 81.06 206 ARG B CA 1
ATOM 3746 C C . ARG B 1 206 ? 8.922 -11.078 10.023 1 81.06 206 ARG B C 1
ATOM 3748 O O . ARG B 1 206 ? 9.836 -10.727 10.773 1 81.06 206 ARG B O 1
ATOM 3755 N N . VAL B 1 207 ? 8.195 -10.25 9.352 1 80.75 207 VAL B N 1
ATOM 3756 C CA . VAL B 1 207 ? 8.172 -8.797 9.469 1 80.75 207 VAL B CA 1
ATOM 3757 C C . VAL B 1 207 ? 6.727 -8.312 9.633 1 80.75 207 VAL B C 1
ATOM 3759 O O . VAL B 1 207 ? 5.797 -8.945 9.125 1 80.75 207 VAL B O 1
ATOM 3762 N N . ARG B 1 208 ? 6.527 -7.285 10.461 1 80.31 208 ARG B N 1
ATOM 3763 C CA . ARG B 1 208 ? 5.188 -6.738 10.656 1 80.31 208 ARG B CA 1
ATOM 3764 C C . ARG B 1 208 ? 5.191 -5.219 10.516 1 80.31 208 ARG B C 1
ATOM 3766 O O . ARG B 1 208 ? 6.203 -4.57 10.789 1 80.31 208 ARG B O 1
ATOM 3773 N N . ILE B 1 209 ? 4.117 -4.734 10.047 1 77 209 ILE B N 1
ATOM 3774 C CA . ILE B 1 209 ? 3.848 -3.301 10.078 1 77 209 ILE B CA 1
ATOM 3775 C C . ILE B 1 209 ? 2.836 -2.992 11.18 1 77 209 ILE B C 1
ATOM 3777 O O . ILE B 1 209 ? 1.767 -3.604 11.242 1 77 209 ILE B O 1
ATOM 3781 N N . GLN B 1 210 ? 3.264 -2.004 12.047 1 79.56 210 GLN B N 1
ATOM 3782 C CA . GLN B 1 210 ? 2.396 -1.583 13.141 1 79.56 210 GLN B CA 1
ATOM 3783 C C . GLN B 1 210 ? 1.881 -0.164 12.922 1 79.56 210 GLN B C 1
ATOM 3785 O O . GLN B 1 210 ? 2.648 0.733 12.562 1 79.56 210 GLN B O 1
ATOM 3790 N N . PHE B 1 211 ? 0.622 0.002 13.18 1 77.81 211 PHE B N 1
ATOM 3791 C CA . PHE B 1 211 ? 0.002 1.282 12.859 1 77.81 211 PHE B CA 1
ATOM 3792 C C . PHE B 1 211 ? -0.08 2.17 14.094 1 77.81 211 PHE B C 1
ATOM 3794 O O . PHE B 1 211 ? -0.494 3.326 14.008 1 77.81 211 PHE B O 1
ATOM 3801 N N . TYR B 1 212 ? 0.339 1.608 15.219 1 77 212 TYR B N 1
ATOM 3802 C CA . TYR B 1 212 ? 0.423 2.402 16.438 1 77 212 TYR B CA 1
ATOM 3803 C C . TYR B 1 212 ? 1.874 2.604 16.859 1 77 212 TYR B C 1
ATOM 3805 O O . TYR B 1 212 ? 2.65 1.646 16.906 1 77 212 TYR B O 1
ATOM 3813 N N . LYS B 1 213 ? 2.285 3.861 16.922 1 69.69 213 LYS B N 1
ATOM 3814 C CA . LYS B 1 213 ? 3.637 4.16 17.391 1 69.69 213 LYS B CA 1
ATOM 3815 C C . LYS B 1 213 ? 3.633 4.555 18.859 1 69.69 213 LYS B C 1
ATOM 3817 O O . LYS B 1 213 ? 2.812 5.371 19.297 1 69.69 213 LYS B O 1
ATOM 3822 N N . ASN B 1 214 ? 4.152 3.572 19.734 1 56.75 214 ASN B N 1
ATOM 3823 C CA . ASN B 1 214 ? 4.23 3.908 21.156 1 56.75 214 ASN B CA 1
ATOM 3824 C C . ASN B 1 214 ? 5.441 4.789 21.453 1 56.75 214 ASN B C 1
ATOM 3826 O O . ASN B 1 214 ? 6.535 4.543 20.938 1 56.75 214 ASN B O 1
ATOM 3830 N N . LEU B 1 215 ? 5.359 5.988 21.891 1 48.31 215 LEU B N 1
ATOM 3831 C CA . LEU B 1 215 ? 6.438 6.879 22.297 1 48.31 215 LEU B CA 1
ATOM 3832 C C . LEU B 1 215 ? 7.445 6.148 23.172 1 48.31 215 LEU B C 1
ATOM 3834 O O . LEU B 1 215 ? 8.648 6.383 23.078 1 48.31 215 LEU B O 1
ATOM 3838 N N . GLY B 1 216 ? 7.105 5.348 24.156 1 39.88 216 GLY B N 1
ATOM 3839 C CA . GLY B 1 216 ? 7.984 4.738 25.141 1 39.88 216 GLY B CA 1
ATOM 3840 C C . GLY B 1 216 ? 8.789 3.574 24.594 1 39.88 216 GLY B C 1
ATOM 3841 O O . GLY B 1 216 ? 9.625 3.006 25.281 1 39.88 216 GLY B O 1
ATOM 3842 N N . ALA B 1 217 ? 8.469 3.039 23.562 1 36.91 217 ALA B N 1
ATOM 3843 C CA . ALA B 1 217 ? 9.133 1.813 23.125 1 36.91 217 ALA B CA 1
ATOM 3844 C C . ALA B 1 217 ? 10.531 2.104 22.594 1 36.91 217 ALA B C 1
ATOM 3846 O O . ALA B 1 217 ? 11.305 1.181 22.328 1 36.91 217 ALA B O 1
ATOM 3847 N N . ARG B 1 218 ? 10.922 3.309 22.25 1 35.28 218 ARG B N 1
ATOM 3848 C CA . ARG B 1 218 ? 12.32 3.549 21.922 1 35.28 218 ARG B CA 1
ATOM 3849 C C . ARG B 1 218 ? 13.227 3.197 23.094 1 35.28 218 ARG B C 1
ATOM 3851 O O . ARG B 1 218 ? 14.391 2.838 22.906 1 35.28 218 ARG B O 1
ATOM 3858 N N . LEU B 1 219 ? 12.859 3.432 24.328 1 31.72 219 LEU B N 1
ATOM 3859 C CA . LEU B 1 219 ? 13.82 3.305 25.422 1 31.72 219 LEU B CA 1
ATOM 3860 C C . LEU B 1 219 ? 14.156 1.841 25.688 1 31.72 219 LEU B C 1
ATOM 3862 O O . LEU B 1 219 ? 15.117 1.538 26.391 1 31.72 219 LEU B O 1
ATOM 3866 N N . ARG B 1 220 ? 13.211 0.948 25.469 1 29.81 220 ARG B N 1
ATOM 3867 C CA . ARG B 1 220 ? 13.555 -0.382 25.969 1 29.81 220 ARG B CA 1
ATOM 3868 C C . ARG B 1 220 ? 14.477 -1.104 24.984 1 29.81 220 ARG B C 1
ATOM 3870 O O . ARG B 1 220 ? 14.75 -2.295 25.156 1 29.81 220 ARG B O 1
ATOM 3877 N N . GLN B 1 221 ? 14.914 -0.5 23.969 1 29.38 221 GLN B N 1
ATOM 3878 C CA . GLN B 1 221 ? 15.805 -1.295 23.141 1 29.38 221 GLN B CA 1
ATOM 3879 C C . GLN B 1 221 ? 17.062 -1.688 23.891 1 29.38 221 GLN B C 1
ATOM 3881 O O . GLN B 1 221 ? 17.984 -2.281 23.328 1 29.38 221 GLN B O 1
ATOM 3886 N N . GLY B 1 222 ? 17.312 -1.216 25.062 1 26.28 222 GLY B N 1
ATOM 3887 C CA . GLY B 1 222 ? 18.578 -1.651 25.625 1 26.28 222 GLY B CA 1
ATOM 3888 C C . GLY B 1 222 ? 18.641 -3.145 25.891 1 26.28 222 GLY B C 1
ATOM 3889 O O . GLY B 1 222 ? 19.703 -3.758 25.797 1 26.28 222 GLY B O 1
ATOM 3890 N N . ARG B 1 223 ? 17.953 -3.684 27.062 1 26.83 223 ARG B N 1
ATOM 3891 C CA . ARG B 1 223 ? 18.531 -4.871 27.688 1 26.83 223 ARG B CA 1
ATOM 3892 C C . ARG B 1 223 ? 18.344 -6.102 26.812 1 26.83 223 ARG B C 1
ATOM 3894 O O . ARG B 1 223 ? 17.875 -5.992 25.672 1 26.83 223 ARG B O 1
ATOM 3901 N N . GLY B 1 224 ? 17.641 -7.27 27.422 1 25.91 224 GLY B N 1
ATOM 3902 C CA . GLY B 1 224 ? 17.859 -8.703 27.422 1 25.91 224 GLY B CA 1
ATOM 3903 C C . GLY B 1 224 ? 17.516 -9.359 26.094 1 25.91 224 GLY B C 1
ATOM 3904 O O . GLY B 1 224 ? 17.188 -8.672 25.125 1 25.91 224 GLY B O 1
ATOM 3905 N N . SER B 1 225 ? 16.812 -10.695 26.156 1 28.44 225 SER B N 1
ATOM 3906 C CA . SER B 1 225 ? 16.703 -11.945 25.422 1 28.44 225 SER B CA 1
ATOM 3907 C C . SER B 1 225 ? 15.953 -11.75 24.109 1 28.44 225 SER B C 1
ATOM 3909 O O . SER B 1 225 ? 14.938 -11.055 24.062 1 28.44 225 SER B O 1
ATOM 3911 N N . VAL B 1 226 ? 16.625 -11.875 22.922 1 30.91 226 VAL B N 1
ATOM 3912 C CA . VAL B 1 226 ? 16.312 -11.961 21.5 1 30.91 226 VAL B CA 1
ATOM 3913 C C . VAL B 1 226 ? 15.008 -12.742 21.312 1 30.91 226 VAL B C 1
ATOM 3915 O O . VAL B 1 226 ? 15.023 -13.969 21.203 1 30.91 226 VAL B O 1
ATOM 3918 N N . SER B 1 227 ? 14.039 -12.75 22.172 1 30.94 227 SER B N 1
ATOM 3919 C CA . SER B 1 227 ? 12.82 -13.484 21.828 1 30.94 227 SER B CA 1
ATOM 3920 C C . SER B 1 227 ? 12.312 -13.109 20.438 1 30.94 227 SER B C 1
ATOM 3922 O O . SER B 1 227 ? 12.758 -12.117 19.859 1 30.94 227 SER B O 1
ATOM 3924 N N . GLU B 1 228 ? 11.141 -13.727 19.875 1 33.69 228 GLU B N 1
ATOM 3925 C CA . GLU B 1 228 ? 10.5 -13.539 18.578 1 33.69 228 GLU B CA 1
ATOM 3926 C C . GLU B 1 228 ? 10.422 -12.062 18.219 1 33.69 228 GLU B C 1
ATOM 3928 O O . GLU B 1 228 ? 9.625 -11.312 18.781 1 33.69 228 GLU B O 1
ATOM 3933 N N . GLU B 1 229 ? 11.492 -11.289 18.156 1 34.06 229 GLU B N 1
ATOM 3934 C CA . GLU B 1 229 ? 11.672 -9.875 17.844 1 34.06 229 GLU B CA 1
ATOM 3935 C C . GLU B 1 229 ? 10.812 -9.461 16.641 1 34.06 229 GLU B C 1
ATOM 3937 O O . GLU B 1 229 ? 11.031 -9.93 15.531 1 34.06 229 GLU B O 1
ATOM 3942 N N . GLU B 1 230 ? 9.594 -9.469 16.797 1 39.09 230 GLU B N 1
ATOM 3943 C CA . GLU B 1 230 ? 8.711 -8.758 15.883 1 39.09 230 GLU B CA 1
ATOM 3944 C C . GLU B 1 230 ? 9.367 -7.48 15.359 1 39.09 230 GLU B C 1
ATOM 3946 O O . GLU B 1 230 ? 9.672 -6.57 16.141 1 39.09 230 GLU B O 1
ATOM 3951 N N . LEU B 1 231 ? 10.273 -7.598 14.43 1 35.78 231 LEU B N 1
ATOM 3952 C CA . LEU B 1 231 ? 10.875 -6.453 13.766 1 35.78 231 LEU B CA 1
ATOM 3953 C C . LEU B 1 231 ? 9.812 -5.445 13.344 1 35.78 231 LEU B C 1
ATOM 3955 O O . LEU B 1 231 ? 8.969 -5.75 12.492 1 35.78 231 LEU B O 1
ATOM 3959 N N . ASP B 1 232 ? 9.414 -4.742 14.32 1 41.19 232 ASP B N 1
ATOM 3960 C CA . ASP B 1 232 ? 8.562 -3.588 14.047 1 41.19 232 ASP B CA 1
ATOM 3961 C C . ASP B 1 232 ? 9.195 -2.67 13.008 1 41.19 232 ASP B C 1
ATOM 3963 O O . ASP B 1 232 ? 10.352 -2.254 13.156 1 41.19 232 ASP B O 1
ATOM 3967 N N . ILE B 1 233 ? 8.867 -2.943 11.82 1 41.56 233 ILE B N 1
ATOM 3968 C CA . ILE B 1 233 ? 9.266 -2.035 10.75 1 41.56 233 ILE B CA 1
ATOM 3969 C C . ILE B 1 233 ? 8.883 -0.604 11.125 1 41.56 233 ILE B C 1
ATOM 3971 O O . ILE B 1 233 ? 8.055 0.02 10.445 1 41.56 233 ILE B O 1
ATOM 3975 N N . LEU B 1 234 ? 8.281 -0.364 12.328 1 36.53 234 LEU B N 1
ATOM 3976 C CA . LEU B 1 234 ? 7.945 1.045 12.492 1 36.53 234 LEU B CA 1
ATOM 3977 C C . LEU B 1 234 ? 9.156 1.933 12.234 1 36.53 234 LEU B C 1
ATOM 3979 O O . LEU B 1 234 ? 9.133 3.125 12.547 1 36.53 234 LEU B O 1
ATOM 3983 N N . GLU B 1 235 ? 10.32 1.355 12.32 1 33.19 235 GLU B N 1
ATOM 3984 C CA . GLU B 1 235 ? 11.141 2.547 12.484 1 33.19 235 GLU B CA 1
ATOM 3985 C C . GLU B 1 235 ? 10.742 3.635 11.492 1 33.19 235 GLU B C 1
ATOM 3987 O O . GLU B 1 235 ? 9.977 3.381 10.555 1 33.19 235 GLU B O 1
ATOM 3992 N N . LYS B 1 236 ? 11.789 4.602 11.156 1 32.69 236 LYS B N 1
ATOM 3993 C CA . LYS B 1 236 ? 11.875 6 10.742 1 32.69 236 LYS B CA 1
ATOM 3994 C C . LYS B 1 236 ? 11.375 6.18 9.312 1 32.69 236 LYS B C 1
ATOM 3996 O O . LYS B 1 236 ? 12.148 6.512 8.422 1 32.69 236 LYS B O 1
ATOM 4001 N N . SER B 1 237 ? 10.578 5.262 8.844 1 32.16 237 SER B N 1
ATOM 4002 C CA . SER B 1 237 ? 10.172 5.602 7.484 1 32.16 237 SER B CA 1
ATOM 4003 C C . SER B 1 237 ? 9.148 6.734 7.48 1 32.16 237 SER B C 1
ATOM 4005 O O . SER B 1 237 ? 8.5 6.988 6.465 1 32.16 237 SER B O 1
ATOM 4007 N N . CYS B 1 238 ? 8.641 7.078 8.531 1 31.83 238 CYS B N 1
ATOM 4008 C CA . CYS B 1 238 ? 7.512 7.992 8.508 1 31.83 238 CYS B CA 1
ATOM 4009 C C . CYS B 1 238 ? 7.695 9.062 7.434 1 31.83 238 CYS B C 1
ATOM 4011 O O . CYS B 1 238 ? 6.727 9.688 7 1 31.83 238 CYS B O 1
ATOM 4013 N N . ALA B 1 239 ? 8.617 9.992 7.715 1 31.12 239 ALA B N 1
ATOM 4014 C CA . ALA B 1 239 ? 8.695 11.273 7.016 1 31.12 239 ALA B CA 1
ATOM 4015 C C . ALA B 1 239 ? 8.82 11.07 5.508 1 31.12 239 ALA B C 1
ATOM 4017 O O . ALA B 1 239 ? 9.203 9.984 5.051 1 31.12 239 ALA B O 1
ATOM 4018 N N . VAL B 1 240 ? 8.305 11.961 4.617 1 33.34 240 VAL B N 1
ATOM 4019 C CA . VAL B 1 240 ? 9.031 12.016 3.355 1 33.34 240 VAL B CA 1
ATOM 4020 C C . VAL B 1 240 ? 10.414 11.406 3.529 1 33.34 240 VAL B C 1
ATOM 4022 O O . VAL B 1 240 ? 11.305 12.031 4.117 1 33.34 240 VAL B O 1
ATOM 4025 N N . ARG B 1 241 ? 10.383 10.305 4.23 1 33.06 241 ARG B N 1
ATOM 4026 C CA . ARG B 1 241 ? 11.68 9.688 4.453 1 33.06 241 ARG B CA 1
ATOM 4027 C C . ARG B 1 241 ? 12.562 9.805 3.213 1 33.06 241 ARG B C 1
ATOM 4029 O O . ARG B 1 241 ? 12.07 9.758 2.086 1 33.06 241 ARG B O 1
ATOM 4036 N N . LEU B 1 242 ? 13.617 10.383 3.465 1 30.64 242 LEU B N 1
ATOM 4037 C CA . LEU B 1 242 ? 14.695 10.289 2.484 1 30.64 242 LEU B CA 1
ATOM 4038 C C . LEU B 1 242 ? 14.891 8.852 2.018 1 30.64 242 LEU B C 1
ATOM 4040 O O . LEU B 1 242 ? 15.219 7.973 2.818 1 30.64 242 LEU B O 1
ATOM 4044 N N . ALA B 1 243 ? 13.93 8.367 1.398 1 30.53 243 ALA B N 1
ATOM 4045 C CA . ALA B 1 243 ? 14.273 7.07 0.821 1 30.53 243 ALA B CA 1
ATOM 4046 C C . ALA B 1 243 ? 15.773 6.977 0.548 1 30.53 243 ALA B C 1
ATOM 4048 O O . ALA B 1 243 ? 16.312 7.742 -0.254 1 30.53 243 ALA B O 1
ATOM 4049 N N . SER B 1 244 ? 16.531 6.797 1.521 1 26.62 244 SER B N 1
ATOM 4050 C CA . SER B 1 244 ? 17.906 6.512 1.152 1 26.62 244 SER B CA 1
ATOM 4051 C C . SER B 1 244 ? 17.984 5.375 0.138 1 26.62 244 SER B C 1
ATOM 4053 O O . SER B 1 244 ? 17.547 4.254 0.417 1 26.62 244 SER B O 1
ATOM 4055 N N . ALA B 1 245 ? 17.703 5.664 -1.043 1 29.25 245 ALA B N 1
ATOM 4056 C CA . ALA B 1 245 ? 18.203 4.676 -1.992 1 29.25 245 ALA B CA 1
ATOM 4057 C C . ALA B 1 245 ? 19.578 4.152 -1.564 1 29.25 245 ALA B C 1
ATOM 4059 O O . ALA B 1 245 ? 20.562 4.879 -1.62 1 29.25 245 ALA B O 1
ATOM 4060 N N . ASP B 1 246 ? 19.734 3.568 -0.539 1 25.91 246 ASP B N 1
ATOM 4061 C CA . ASP B 1 246 ? 21.078 2.977 -0.491 1 25.91 246 ASP B CA 1
ATOM 4062 C C . ASP B 1 246 ? 21.5 2.486 -1.87 1 25.91 246 ASP B C 1
ATOM 4064 O O . ASP B 1 246 ? 20.891 1.584 -2.438 1 25.91 246 ASP B O 1
ATOM 4068 N N . PRO B 1 247 ? 22.062 3.268 -2.699 1 29.12 247 PRO B N 1
ATOM 4069 C CA . PRO B 1 247 ? 22.734 2.818 -3.926 1 29.12 247 PRO B CA 1
ATOM 4070 C C . PRO B 1 247 ? 23.453 1.488 -3.748 1 29.12 247 PRO B C 1
ATOM 4072 O O . PRO B 1 247 ? 23.984 0.932 -4.719 1 29.12 247 PRO B O 1
ATOM 4075 N N . SER B 1 248 ? 23.844 1.17 -2.523 1 27.45 248 SER B N 1
ATOM 4076 C CA . SER B 1 248 ? 24.656 -0.036 -2.414 1 27.45 248 SER B CA 1
ATOM 4077 C C . SER B 1 248 ? 23.875 -1.274 -2.83 1 27.45 248 SER B C 1
ATOM 4079 O O . SER B 1 248 ? 24.453 -2.344 -3.037 1 27.45 248 SER B O 1
ATOM 4081 N N . THR B 1 249 ? 22.516 -1.124 -2.709 1 27.64 249 THR B N 1
ATOM 4082 C CA . THR B 1 249 ? 21.891 -2.375 -3.117 1 27.64 249 THR B CA 1
ATOM 4083 C C . THR B 1 249 ? 21.719 -2.43 -4.633 1 27.64 249 THR B C 1
ATOM 4085 O O . THR B 1 249 ? 21.297 -3.449 -5.18 1 27.64 249 THR B O 1
ATOM 4088 N N . ARG B 1 250 ? 21.766 -1.288 -5.34 1 28.69 250 ARG B N 1
ATOM 4089 C CA . ARG B 1 250 ? 21.812 -1.425 -6.793 1 28.69 250 ARG B CA 1
ATOM 4090 C C . ARG B 1 250 ? 23.094 -2.123 -7.227 1 28.69 250 ARG B C 1
ATOM 4092 O O . ARG B 1 250 ? 23.172 -2.654 -8.336 1 28.69 250 ARG B O 1
ATOM 4099 N N . ASN B 1 251 ? 24.203 -1.776 -6.539 1 27.48 251 ASN B N 1
ATOM 4100 C CA . ASN B 1 251 ? 25.469 -2.367 -6.965 1 27.48 251 ASN B CA 1
ATOM 4101 C C . ASN B 1 251 ? 25.484 -3.875 -6.73 1 27.48 251 ASN B C 1
ATOM 4103 O O . ASN B 1 251 ? 26.5 -4.527 -6.949 1 27.48 251 ASN B O 1
ATOM 4107 N N . PHE B 1 252 ? 24.562 -4.27 -6 1 26.09 252 PHE B N 1
ATOM 4108 C CA . PHE B 1 252 ? 24.719 -5.707 -5.828 1 26.09 252 PHE B CA 1
ATOM 4109 C C . PHE B 1 252 ? 24.438 -6.449 -7.129 1 26.09 252 PHE B C 1
ATOM 4111 O O . PHE B 1 252 ? 25.016 -7.504 -7.391 1 26.09 252 PHE B O 1
ATOM 4118 N N . PHE B 1 253 ? 23.547 -5.844 -7.953 1 27.25 253 PHE B N 1
ATOM 4119 C CA . PHE B 1 253 ? 23.281 -6.652 -9.141 1 27.25 253 PHE B CA 1
ATOM 4120 C C . PHE B 1 253 ? 24.375 -6.457 -10.18 1 27.25 253 PHE B C 1
ATOM 4122 O O . PHE B 1 253 ? 24.547 -7.289 -11.07 1 27.25 253 PHE B O 1
ATOM 4129 N N . GLU B 1 254 ? 24.969 -5.285 -10.203 1 27.25 254 GLU B N 1
ATOM 4130 C CA . GLU B 1 254 ? 25.938 -5.164 -11.281 1 27.25 254 GLU B CA 1
ATOM 4131 C C . GLU B 1 254 ? 27.156 -6.043 -11.023 1 27.25 254 GLU B C 1
ATOM 4133 O O . GLU B 1 254 ? 27.734 -6.617 -11.953 1 27.25 254 GLU B O 1
ATOM 4138 N N . GLU B 1 255 ? 27.688 -6.016 -9.859 1 28.05 255 GLU B N 1
ATOM 4139 C CA . GLU B 1 255 ? 29.016 -6.613 -9.781 1 28.05 255 GLU B CA 1
ATOM 4140 C C . GLU B 1 255 ? 28.938 -8.133 -9.891 1 28.05 255 GLU B C 1
ATOM 4142 O O . GLU B 1 255 ? 29.812 -8.766 -10.5 1 28.05 255 GLU B O 1
ATOM 4147 N N . GLU B 1 256 ? 28.062 -8.781 -9.195 1 28.69 256 GLU B N 1
ATOM 4148 C CA . GLU B 1 256 ? 28.391 -10.203 -9.141 1 28.69 256 GLU B CA 1
ATOM 4149 C C . GLU B 1 256 ? 28.047 -10.898 -10.453 1 28.69 256 GLU B C 1
ATOM 4151 O O . GLU B 1 256 ? 28.453 -12.031 -10.688 1 28.69 256 GLU B O 1
ATOM 4156 N N . HIS B 1 257 ? 27.078 -10.453 -11.25 1 29.19 257 HIS B N 1
ATOM 4157 C CA . HIS B 1 257 ? 26.859 -11.336 -12.383 1 29.19 257 HIS B CA 1
ATOM 4158 C C . HIS B 1 257 ? 27.891 -11.086 -13.484 1 29.19 257 HIS B C 1
ATOM 4160 O O . HIS B 1 257 ? 27.797 -11.68 -14.562 1 29.19 257 HIS B O 1
ATOM 4166 N N . GLY B 1 258 ? 28.781 -10.125 -13.344 1 25.67 258 GLY B N 1
ATOM 4167 C CA . GLY B 1 258 ? 29.734 -10.078 -14.43 1 25.67 258 GLY B CA 1
ATOM 4168 C C . GLY B 1 258 ? 30.672 -11.281 -14.461 1 25.67 258 GLY B C 1
ATOM 4169 O O . GLY B 1 258 ? 31.453 -11.438 -15.391 1 25.67 258 GLY B O 1
ATOM 4170 N N . LYS B 1 259 ? 31.109 -11.922 -13.328 1 29.19 259 LYS B N 1
ATOM 4171 C CA . LYS B 1 259 ? 32.312 -12.742 -13.5 1 29.19 259 LYS B CA 1
ATOM 4172 C C . LYS B 1 259 ? 31.984 -14.047 -14.227 1 29.19 259 LYS B C 1
ATOM 4174 O O . LYS B 1 259 ? 32.781 -14.539 -15.016 1 29.19 259 LYS B O 1
ATOM 4179 N N . GLU B 1 260 ? 31.141 -14.953 -13.742 1 23.89 260 GLU B N 1
ATOM 4180 C CA . GLU B 1 260 ? 31.516 -16.328 -14.047 1 23.89 260 GLU B CA 1
ATOM 4181 C C . GLU B 1 260 ? 31.125 -16.703 -15.477 1 23.89 260 GLU B C 1
ATOM 4183 O O . GLU B 1 260 ? 31.562 -17.75 -15.992 1 23.89 260 GLU B O 1
ATOM 4188 N N . TYR B 1 261 ? 30.109 -16.188 -16.141 1 20.72 261 TYR B N 1
ATOM 4189 C CA . TYR B 1 261 ? 29.984 -17 -17.344 1 20.72 261 TYR B CA 1
ATOM 4190 C C . TYR B 1 261 ? 30.984 -16.562 -18.406 1 20.72 261 TYR B C 1
ATOM 4192 O O . TYR B 1 261 ? 30.703 -15.641 -19.188 1 20.72 261 TYR B O 1
ATOM 4200 N N . ARG B 1 262 ? 32.25 -16.281 -17.969 1 17.84 262 ARG B N 1
ATOM 4201 C CA . ARG B 1 262 ? 33.188 -16.562 -19.031 1 17.84 262 ARG B CA 1
ATOM 4202 C C . ARG B 1 262 ? 33.406 -18.062 -19.172 1 17.84 262 ARG B C 1
ATOM 4204 O O . ARG B 1 262 ? 33.562 -18.766 -18.172 1 17.84 262 ARG B O 1
#

InterPro domains:
  IPR023635 Peptide deformylase [MF_00163] (22-200)
  IPR023635 Peptide deformylase [PF01327] (24-191)
  IPR023635 Peptide deformylase [PR01576] (56-85)
  IPR023635 Peptide deformylase [PR01576] (141-159)
  IPR023635 Peptide deformylase [PR01576] (160-189)
  IPR023635 Peptide deformylase [PTHR10458] (17-198)
  IPR023635 Peptide deformylase [cd00487] (26-183)
  IPR036821 Peptide deformylase superfamily [G3DSA:3.90.45.10] (23-214)
  IPR036821 Peptide deformylase superfamily [SSF56420] (14-193)

Sequence (524 aa):
MALKSFLSAYRNFFYPKPAKPPFLHICQVGDPILRAPAKPVPPDDVTSPEIQEILSRMQLVMKKYDCVGLSAPQIGIPLRILILEFLPKRRKQSGEAVYAAREMSTLPLTVFINPKMQVVDYKKVEFPEACESLLGYSAVVPRYRAVTLSGLDQRGENINLEGQGWIARIIQHEMEHLDGKLFIDSMNPKTFQNDAWHRINVHEGRVRIQFYKNLGARLRQGRGSVSEEELDILEKSCAVRLASADPSTRNFFEEEHGKEYRMALKSFLSAYRNFFYPKPAKPPFLHICQVGDPILRAPAKPVPPDDVTSPEIQEILSRMQLVMKKYDCVGLSAPQIGIPLRILILEFLPKRRKQSGEAVYAAREMSTLPLTVFINPKMQVVDYKKVEFPEACESLLGYSAVVPRYRAVTLSGLDQRGENINLEGQGWIARIIQHEMEHLDGKLFIDSMNPKTFQNDAWHRINVHEGRVRIQFYKNLGARLRQGRGSVSEEELDILEKSCAVRLASADPSTRNFFEEEHGKEYR

Nearest PDB structures (foldseek):
  3g5k-assembly1_A  TM=9.874E-01  e=1.034E-23  Homo sapiens
  4je7-assembly1_A  TM=9.822E-01  e=4.148E-22  Arabidopsis thaliana
  1zxz-assembly1_B  TM=9.790E-01  e=9.566E-21  Arabidopsis thaliana
  5cvp-assembly1_A-2  TM=9.516E-01  e=9.504E-16  Xanthomonas oryzae pv. oryzae KACC 10331
  5cwy-assembly1_A-2  TM=9.303E-01  e=1.870E-15  Xanthomonas oryzae pv. oryzae KACC 10331

Radius of gyration: 24.91 Å; Cα contacts (8 Å, |Δi|>4): 1012; chains: 2; bounding box: 68×69×66 Å

Secondary structure (DSSP, 8-state):
-HHHHHHHHHHHHHS----PSSPSS---TT-GGGTSPPBPPPGGGTTSHHHHHHHHHHHHHHHHHT-SEEEGGGGT--BSEEEEEE-THHHHHH-HHHHHHTT---EEEEEEEEEEEEEEEEEEEEEEEE-GGGTTEEEEEEEEEEEEEEEE-TTS-EEEEEEEHHHHHHHHHHHHHHTT--GGGTS-GGG-EETTHHHHHHTTT--EEES---GGGGGGGSSS---S---BTTSTTSSS------GGGTHHHHHHHHHS--/-HHHHHHHHHHHHHSPPP-PSSPSS---TT-GGGTSPPBPPPGGGTTSHHHHHHHHHHHHHHHHHT-SEEEGGGGT--BSEEEEEE-THHHHHH-HHHHHHTT---EEEEEEEEEEEEEEEEEEEEEEEE-GGGTTEEEEEEEEEEEEEEEE-TTS-EEEEEEEHHHHHHHHHHHHHHTT--GGGTS-GGG-EETTHHHHHHTTT--EEES---GGGGGGGGSS---S---BTTSS--SS------TTTTHHHHHHTTSS--

Organism: Petrolisthes cinctipes (NCBI:txid88211)